Protein AF-A0A167XPN4-F1 (afdb_monomer_lite)

Sequence (464 aa):
MPLFYAYISNEVAAEGTWSLLGVFASRTVADEWWRAVSTSVHARFIKRMAPQLYTYDAIQCNLSGFFDMPQFKPIADKFQGRMFFTQLNDKSELGTTIIPPQEITDHVSGGWYYIRSVSNVTLCWHYDAAENKIRALDGEPTRFRIDTGNSVQKGAIMVGEDEITLHLSAQRRVYLEQSGELEVWTGLPDKFRFSEFENGNFAISEDATVVFVDDADTTLRLRSWQLVPAPSPTQRKMAPESSTRDKAPQDDDTTGHFKSENLDSAGSACIGFEKNSYFFIQEKGTVNFLTPTHWANTEGIQLGLNCHAGHNKSQMFFIDSYGALHHAASGLAIDIIDDVLVLRQRRPVSSDSNPWSHPLPEFSFINSQIRIKFLSNPALPSCADKLYPNNSWITKQFLLATHNEKDFHRHPISDFSEWIPTHIAGDIPYDTSAHHSVDWRVLVEERTRHFGGKRTSWEIVAVS

Foldseek 3Di:
DDKDKAKEEEPPPDPPDWIKIKIFLDLLLLLLLCLVCCPDPNVVAKADPDSRYIYGHCVVDPCQCCQPDPRNPVRNVVCVVGMHMDTFDPPDPQGDPPPDDDPDDQQFAQFKWWKAFPVDRQFTWDQDPVVQFTFTDRDDTQIWGKHFPPPDDGGRRAHQATKIWIASDPQWTWAQDPVQTIGIHRDDTDIDGPNCQAPHQFFADPVRTTGGDPDPPDPTDRTHMDIDGDDDPPPPPPDPDDDDDDDDDDDDDDDDDDDDDDPPDDDCFAAPADAPFKWWKFQPPDQWTFFFVVLDLAWQTFTWIDGDPPPNLRRIWHQDPVRFIARRSNRFTWAAAQQTTTGHHADDADPDHALNHHDGWGWYQDPQWIKTDDPDDNCHVVPDPCPDPPVVSNVWIKTKFALDPDFGDGDDPVSCVVVDPPVCSPPGGHDRDDDRDSRTDIGMDTDDPPPDDSGRGIDIGGDD

Organism: NCBI:txid1759441

Radius of gyration: 26.85 Å; chains: 1; bounding box: 77×51×74 Å

Structure (mmCIF, N/CA/C/O backbone):
data_AF-A0A167XPN4-F1
#
_entry.id   AF-A0A167XPN4-F1
#
loop_
_atom_site.group_PDB
_atom_site.id
_atom_site.type_symbol
_atom_site.label_atom_id
_atom_site.label_alt_id
_atom_site.label_comp_id
_atom_site.label_asym_id
_atom_site.label_entity_id
_atom_site.label_seq_id
_atom_site.pdbx_PDB_ins_code
_atom_site.Cartn_x
_atom_site.Cartn_y
_atom_site.Cartn_z
_atom_site.occupancy
_atom_site.B_iso_or_equiv
_atom_site.auth_seq_id
_atom_site.auth_comp_id
_atom_site.auth_asym_id
_atom_site.auth_atom_id
_atom_site.pdbx_PDB_model_num
ATOM 1 N N . MET A 1 1 ? 8.812 -13.949 13.232 1.00 61.31 1 MET A N 1
ATOM 2 C CA . MET A 1 1 ? 8.358 -12.840 12.366 1.00 61.31 1 MET A CA 1
ATOM 3 C C . MET A 1 1 ? 9.279 -12.757 11.160 1.00 61.31 1 MET A C 1
ATOM 5 O O . MET A 1 1 ? 10.449 -13.090 11.321 1.00 61.31 1 MET A O 1
ATOM 9 N N . PRO A 1 2 ? 8.772 -12.398 9.971 1.00 81.44 2 PRO A N 1
ATOM 10 C CA . PRO A 1 2 ? 9.613 -12.224 8.792 1.00 81.44 2 PRO A CA 1
ATOM 11 C C . PRO A 1 2 ? 10.560 -11.029 8.967 1.00 81.44 2 PRO A C 1
ATOM 13 O O . PRO A 1 2 ? 10.240 -10.076 9.682 1.00 81.44 2 PRO A O 1
ATOM 16 N N . LEU A 1 3 ? 11.709 -11.091 8.290 1.00 89.44 3 LEU A N 1
ATOM 17 C CA . LEU A 1 3 ? 12.618 -9.955 8.163 1.00 89.44 3 LEU A CA 1
ATOM 18 C C . LEU A 1 3 ? 11.894 -8.774 7.517 1.00 89.44 3 LEU A C 1
ATOM 20 O O . LEU A 1 3 ? 11.060 -8.948 6.625 1.00 89.44 3 LEU A O 1
ATOM 24 N N . PHE A 1 4 ? 12.251 -7.572 7.949 1.00 93.38 4 PHE A N 1
ATOM 25 C CA . PHE A 1 4 ? 11.750 -6.338 7.372 1.00 93.38 4 PHE A CA 1
ATOM 26 C C . PHE A 1 4 ? 12.893 -5.572 6.718 1.00 93.38 4 PHE A C 1
ATOM 28 O O . PHE A 1 4 ? 13.977 -5.445 7.284 1.00 93.38 4 PHE A O 1
ATOM 35 N N . TYR A 1 5 ? 12.643 -5.073 5.514 1.00 94.06 5 TYR A N 1
ATOM 36 C CA . TYR A 1 5 ? 13.636 -4.392 4.697 1.00 94.06 5 TYR A CA 1
ATOM 37 C C . TYR A 1 5 ? 13.148 -2.987 4.381 1.00 94.06 5 TYR A C 1
ATOM 39 O O . TYR A 1 5 ? 11.990 -2.815 3.990 1.00 94.06 5 TYR A O 1
ATOM 47 N N . ALA A 1 6 ? 14.042 -2.011 4.500 1.00 93.88 6 ALA A N 1
ATOM 48 C CA . ALA A 1 6 ? 13.769 -0.634 4.125 1.00 93.88 6 ALA A CA 1
ATOM 49 C C . ALA A 1 6 ? 14.907 -0.043 3.295 1.00 93.88 6 ALA A C 1
ATOM 51 O O . ALA A 1 6 ? 16.085 -0.245 3.592 1.00 93.88 6 ALA A O 1
ATOM 52 N N . TYR A 1 7 ? 14.534 0.714 2.272 1.00 92.50 7 TYR A N 1
ATOM 53 C CA . TYR A 1 7 ? 15.445 1.512 1.474 1.00 92.50 7 TYR A CA 1
ATOM 54 C C . TYR A 1 7 ? 15.763 2.818 2.195 1.00 92.50 7 TYR A C 1
ATOM 56 O O . TYR A 1 7 ? 14.873 3.461 2.756 1.00 92.50 7 TYR A O 1
ATOM 64 N N . ILE A 1 8 ? 17.029 3.216 2.178 1.00 92.88 8 ILE A N 1
ATOM 65 C CA . ILE A 1 8 ? 17.505 4.436 2.821 1.00 92.88 8 ILE A CA 1
ATOM 66 C C . ILE A 1 8 ? 18.330 5.205 1.793 1.00 92.88 8 ILE A C 1
ATOM 68 O O . ILE A 1 8 ? 19.479 4.866 1.515 1.00 92.88 8 ILE A O 1
ATOM 72 N N . SER A 1 9 ? 17.718 6.225 1.198 1.00 89.62 9 SER A N 1
ATOM 73 C CA . SER A 1 9 ? 18.316 7.026 0.130 1.00 89.62 9 SER A CA 1
ATOM 74 C C . SER A 1 9 ? 18.989 8.277 0.680 1.00 89.62 9 SER A C 1
ATOM 76 O O . SER A 1 9 ? 18.442 8.941 1.562 1.00 89.62 9 SER A O 1
ATOM 78 N N . ASN A 1 10 ? 20.126 8.673 0.122 1.00 87.50 10 ASN A N 1
ATOM 79 C CA . ASN A 1 10 ? 20.698 9.974 0.447 1.00 87.50 10 ASN A CA 1
ATOM 80 C C . ASN A 1 10 ? 19.879 11.118 -0.195 1.00 87.50 10 ASN A C 1
ATOM 82 O O . ASN A 1 10 ? 19.593 11.076 -1.387 1.00 87.50 10 ASN A O 1
ATOM 86 N N . GLU A 1 11 ? 19.513 12.141 0.583 1.00 80.81 11 GLU A N 1
ATOM 87 C CA . GLU A 1 11 ? 18.744 13.316 0.129 1.00 80.81 11 GLU A CA 1
ATOM 88 C C . GLU A 1 11 ? 19.605 14.271 -0.716 1.00 80.81 11 GLU A C 1
ATOM 90 O O . GLU A 1 11 ? 19.108 14.930 -1.627 1.00 80.81 11 GLU A O 1
ATOM 95 N N . VAL A 1 12 ? 20.914 14.326 -0.451 1.00 70.94 12 VAL A N 1
ATOM 96 C CA . VAL A 1 12 ? 21.850 15.190 -1.181 1.00 70.94 12 VAL A CA 1
ATOM 97 C C . VAL A 1 12 ? 22.395 14.419 -2.381 1.00 70.94 12 VAL A C 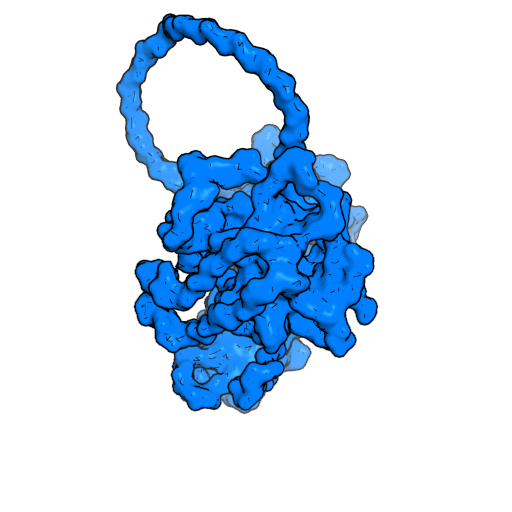1
ATOM 99 O O . VAL A 1 12 ? 23.478 13.842 -2.319 1.00 70.94 12 VAL A O 1
ATOM 102 N N . ALA A 1 13 ? 21.614 14.366 -3.459 1.00 55.25 13 ALA A N 1
ATOM 103 C CA . ALA A 1 13 ? 21.926 13.671 -4.709 1.00 55.25 13 ALA A CA 1
ATOM 104 C C . ALA A 1 13 ? 23.094 14.316 -5.489 1.00 55.25 13 ALA A C 1
ATOM 106 O O . ALA A 1 13 ? 22.931 14.795 -6.607 1.00 55.25 13 ALA A O 1
ATOM 107 N N . ALA A 1 14 ? 24.292 14.341 -4.907 1.00 54.47 14 ALA A N 1
ATOM 108 C CA . ALA A 1 14 ? 25.511 14.455 -5.693 1.00 54.47 14 ALA A CA 1
ATOM 109 C C . ALA A 1 14 ? 25.830 13.070 -6.279 1.00 54.47 14 ALA A C 1
ATOM 111 O O . ALA A 1 14 ? 25.707 12.051 -5.588 1.00 54.47 14 ALA A O 1
ATOM 112 N N . GLU A 1 15 ? 26.207 13.033 -7.557 1.00 54.00 15 GLU A N 1
ATOM 113 C CA . GLU A 1 15 ? 26.588 11.817 -8.277 1.00 54.00 15 GLU A CA 1
ATOM 114 C C . GLU A 1 15 ? 27.523 10.931 -7.432 1.00 54.00 15 GLU A C 1
ATOM 116 O O . GLU A 1 15 ? 28.574 11.369 -6.962 1.00 54.00 15 GLU A O 1
ATOM 121 N N . GLY A 1 16 ? 27.129 9.669 -7.228 1.00 56.56 16 GLY A N 1
ATOM 122 C CA . GLY A 1 16 ? 27.943 8.670 -6.530 1.00 56.56 16 GLY A CA 1
ATOM 123 C C . GLY A 1 16 ? 27.717 8.539 -5.023 1.00 56.56 16 GLY A C 1
ATOM 124 O O . GLY A 1 16 ? 28.583 7.976 -4.349 1.00 56.56 16 GLY A O 1
ATOM 125 N N . THR A 1 17 ? 26.593 9.023 -4.483 1.00 60.59 17 THR A N 1
ATOM 126 C CA . THR A 1 17 ? 26.313 8.871 -3.049 1.00 60.59 17 THR A CA 1
ATOM 127 C C . THR A 1 17 ? 25.484 7.631 -2.719 1.00 60.59 17 THR A C 1
ATOM 129 O O . THR A 1 17 ? 24.459 7.383 -3.338 1.00 60.59 17 THR A O 1
ATOM 132 N N . TRP A 1 18 ? 25.954 6.910 -1.700 1.00 74.25 18 TRP A N 1
ATOM 133 C CA . TRP A 1 18 ? 25.557 5.566 -1.285 1.00 74.25 18 TRP A CA 1
ATOM 134 C C . TRP A 1 18 ? 24.109 5.471 -0.792 1.00 74.25 18 TRP A C 1
ATOM 136 O O . TRP A 1 18 ? 23.747 6.086 0.211 1.00 74.25 18 TRP A O 1
ATOM 146 N N . SER A 1 19 ? 23.310 4.625 -1.433 1.00 87.12 19 SER A N 1
ATOM 147 C CA . SER A 1 19 ? 22.060 4.119 -0.870 1.00 87.12 19 SER A CA 1
ATOM 148 C C . SER A 1 19 ? 22.344 2.981 0.110 1.00 87.12 19 SER A C 1
ATOM 150 O O . SER A 1 19 ? 23.251 2.166 -0.087 1.00 87.12 19 SER A O 1
ATOM 152 N N . LEU A 1 20 ? 21.561 2.901 1.184 1.00 91.25 20 LEU A N 1
ATOM 153 C CA . LEU A 1 20 ? 21.654 1.820 2.159 1.00 91.25 20 LEU A CA 1
ATOM 154 C C . LEU A 1 20 ? 20.381 0.976 2.134 1.00 91.25 20 LEU A C 1
ATOM 156 O O . LEU A 1 20 ? 19.268 1.475 1.981 1.00 91.25 20 LEU A O 1
ATOM 160 N N . LEU A 1 21 ? 20.559 -0.319 2.355 1.00 92.75 21 LEU A N 1
ATOM 161 C CA . LEU A 1 21 ? 19.498 -1.243 2.708 1.00 92.75 21 LEU A CA 1
ATOM 162 C C . LEU A 1 21 ? 19.533 -1.455 4.222 1.00 92.75 21 LEU A C 1
ATOM 164 O O . LEU A 1 21 ? 20.504 -1.993 4.760 1.00 92.75 21 LEU A O 1
ATOM 168 N N . GLY A 1 22 ? 18.468 -1.046 4.906 1.00 95.38 22 GLY A N 1
ATOM 169 C CA . GLY A 1 22 ? 18.213 -1.418 6.292 1.00 95.38 22 GLY A CA 1
ATOM 170 C C . GLY A 1 22 ? 17.571 -2.796 6.359 1.00 95.38 22 GLY A C 1
ATOM 171 O O . GLY A 1 22 ? 16.504 -3.010 5.784 1.00 95.38 22 GLY A O 1
ATOM 172 N N . VAL A 1 23 ? 18.215 -3.723 7.064 1.00 95.44 23 VAL A N 1
ATOM 173 C CA . VAL A 1 23 ? 17.701 -5.070 7.328 1.00 95.44 23 VAL A CA 1
ATOM 174 C C . VAL A 1 23 ? 17.370 -5.168 8.809 1.00 95.44 23 VAL A C 1
ATOM 176 O O . VAL A 1 23 ? 18.258 -5.063 9.652 1.00 95.44 23 VAL A O 1
ATOM 179 N N . PHE A 1 24 ? 16.098 -5.379 9.130 1.00 96.75 24 PHE A N 1
ATOM 180 C CA . PHE A 1 24 ? 15.573 -5.428 10.491 1.00 96.75 24 PHE A CA 1
ATOM 181 C C . PHE A 1 24 ? 15.010 -6.819 10.792 1.00 96.75 24 PHE A C 1
ATOM 183 O O . PHE A 1 24 ? 14.399 -7.458 9.932 1.00 96.75 24 PHE A O 1
ATOM 190 N N . ALA A 1 25 ? 15.170 -7.285 12.032 1.00 94.94 25 ALA A N 1
ATOM 191 C CA . ALA A 1 25 ? 14.665 -8.588 12.466 1.00 94.94 25 ALA A CA 1
ATOM 192 C C . ALA A 1 25 ? 13.128 -8.686 12.413 1.00 94.94 25 ALA A C 1
ATOM 194 O O . ALA A 1 25 ? 12.581 -9.781 12.300 1.00 94.94 25 ALA A O 1
ATOM 195 N N . SER A 1 26 ? 12.433 -7.549 12.480 1.00 93.38 26 SER A N 1
ATOM 196 C CA . SER A 1 26 ? 11.004 -7.429 12.201 1.00 93.38 26 SER A CA 1
ATOM 197 C C . SER A 1 26 ? 10.644 -5.978 11.887 1.00 93.38 26 SER A C 1
ATOM 199 O O . SER A 1 26 ? 11.433 -5.058 12.116 1.00 93.38 26 SER A O 1
ATOM 201 N N . ARG A 1 27 ? 9.417 -5.760 11.410 1.00 92.25 27 ARG A N 1
ATOM 202 C CA . ARG A 1 27 ? 8.845 -4.420 11.247 1.00 92.25 27 ARG A CA 1
ATOM 203 C C . ARG A 1 27 ? 8.826 -3.649 12.574 1.00 92.25 27 ARG A C 1
ATOM 205 O O . ARG A 1 27 ? 9.210 -2.486 12.604 1.00 92.25 27 ARG A O 1
ATOM 212 N N . THR A 1 28 ? 8.447 -4.305 13.671 1.00 92.94 28 THR A N 1
ATOM 213 C CA . THR A 1 28 ? 8.427 -3.714 15.019 1.00 92.94 28 THR A CA 1
ATOM 214 C C . THR A 1 28 ? 9.789 -3.126 15.394 1.00 92.94 28 THR A C 1
ATOM 216 O O . THR A 1 28 ? 9.860 -2.013 15.902 1.00 92.94 28 THR A O 1
ATOM 219 N N . VAL A 1 29 ? 10.886 -3.820 15.058 1.00 96.38 29 VAL A N 1
ATOM 220 C CA . VAL A 1 29 ? 12.255 -3.325 15.288 1.00 96.38 29 VAL A CA 1
ATOM 221 C C . VAL A 1 29 ? 12.544 -2.067 14.464 1.00 96.38 29 VAL A C 1
ATOM 223 O O . VAL A 1 29 ? 13.191 -1.152 14.965 1.00 96.38 29 VAL A O 1
ATOM 226 N N . ALA A 1 30 ? 12.072 -1.998 13.217 1.00 96.62 30 ALA A N 1
ATOM 227 C CA . ALA A 1 30 ? 12.236 -0.811 12.376 1.00 96.62 30 ALA A CA 1
ATOM 228 C C . ALA A 1 30 ? 11.443 0.393 12.906 1.00 96.62 30 ALA A C 1
ATOM 230 O O . ALA A 1 30 ? 11.949 1.517 12.900 1.00 96.62 30 ALA A O 1
ATOM 231 N N . ASP A 1 31 ? 10.231 0.159 13.414 1.00 95.81 31 ASP A N 1
ATOM 232 C CA . ASP A 1 31 ? 9.396 1.184 14.046 1.00 95.81 31 ASP A CA 1
ATOM 233 C C . ASP A 1 31 ? 10.031 1.699 15.353 1.00 95.81 31 ASP A C 1
ATOM 235 O O . ASP A 1 31 ? 10.121 2.912 15.554 1.00 95.81 31 ASP A O 1
ATOM 239 N N . GLU A 1 32 ? 10.573 0.806 16.191 1.00 96.56 32 GLU A N 1
ATOM 240 C CA . GLU A 1 32 ? 11.361 1.153 17.385 1.00 96.56 32 GLU A CA 1
ATOM 241 C C . GLU A 1 32 ? 12.625 1.950 17.049 1.00 96.56 32 GLU A C 1
ATOM 243 O O . GLU A 1 32 ? 12.907 2.971 17.685 1.00 96.56 32 GLU A O 1
ATOM 248 N N . TRP A 1 33 ? 13.384 1.506 16.042 1.00 97.75 33 TRP A N 1
ATOM 249 C CA . TRP A 1 33 ? 14.586 2.198 15.580 1.00 97.75 33 TRP A CA 1
ATOM 250 C C . TRP A 1 33 ? 14.248 3.604 15.101 1.00 97.75 33 TRP A C 1
ATOM 252 O O . TRP A 1 33 ? 14.859 4.578 15.548 1.00 97.75 33 TRP A O 1
ATOM 262 N N . TRP A 1 34 ? 13.221 3.727 14.259 1.00 97.25 34 TRP A N 1
ATOM 263 C CA . TRP A 1 34 ? 12.758 5.021 13.787 1.00 97.25 34 TRP A CA 1
ATOM 264 C C . TRP A 1 34 ? 12.300 5.909 14.942 1.00 97.25 34 TRP A C 1
ATOM 266 O O . TRP A 1 34 ? 12.676 7.080 14.986 1.00 97.25 34 TRP A O 1
ATOM 276 N N . ARG A 1 35 ? 11.545 5.374 15.912 1.00 95.56 35 ARG A N 1
ATOM 277 C CA . ARG A 1 35 ? 11.133 6.143 17.090 1.00 95.56 35 ARG A CA 1
ATOM 278 C C . ARG A 1 35 ? 12.354 6.682 17.832 1.00 95.56 35 ARG A C 1
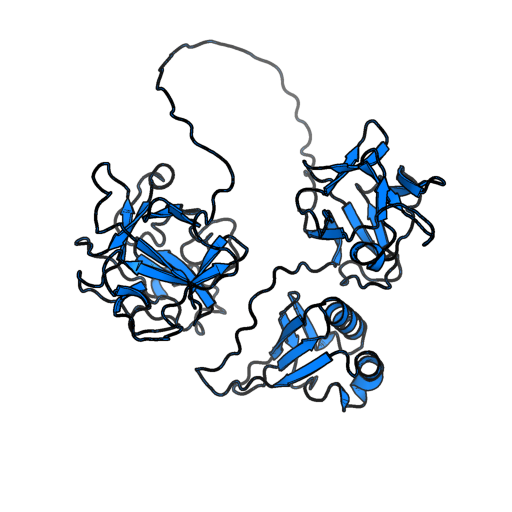ATOM 280 O O . ARG A 1 35 ? 12.414 7.886 18.058 1.00 95.56 35 ARG A O 1
ATOM 287 N N . ALA A 1 36 ? 13.349 5.843 18.115 1.00 96.56 36 ALA A N 1
ATOM 288 C CA . ALA A 1 36 ? 14.564 6.261 18.809 1.00 96.56 36 ALA A CA 1
ATOM 289 C C . ALA A 1 36 ? 15.354 7.335 18.035 1.00 96.56 36 ALA A C 1
ATOM 291 O O . ALA A 1 36 ? 15.816 8.310 18.632 1.00 96.56 36 ALA A O 1
ATOM 292 N N . VAL A 1 37 ? 15.466 7.193 16.710 1.00 96.69 37 VAL A N 1
ATOM 293 C CA . VAL A 1 37 ? 16.113 8.180 15.831 1.00 96.69 37 VAL A CA 1
ATOM 294 C C . VAL A 1 37 ? 15.338 9.499 15.801 1.00 96.69 37 VAL A C 1
ATOM 296 O O . VAL A 1 37 ? 15.934 10.552 16.028 1.00 96.69 37 VAL A O 1
ATOM 299 N N . SER A 1 38 ? 14.022 9.449 15.583 1.00 95.25 38 SER A N 1
ATOM 300 C CA . SER A 1 38 ? 13.141 10.620 15.449 1.00 95.25 38 SER A CA 1
ATOM 301 C C . SER A 1 38 ? 13.023 11.455 16.729 1.00 95.25 38 SER A C 1
ATOM 303 O O . SER A 1 38 ? 12.750 12.650 16.664 1.00 95.25 38 SER A O 1
ATOM 305 N N . THR A 1 39 ? 13.284 10.856 17.893 1.00 94.00 39 THR A N 1
ATOM 306 C CA . THR A 1 39 ? 13.339 11.560 19.185 1.00 94.00 39 THR A CA 1
ATOM 307 C C . THR A 1 39 ? 14.748 12.008 19.581 1.00 94.00 39 THR A C 1
ATOM 309 O O . THR A 1 39 ? 14.941 12.557 20.663 1.00 94.00 39 THR A O 1
ATOM 312 N N . SER A 1 40 ? 15.753 11.747 18.744 1.00 95.38 40 SER A N 1
ATOM 313 C CA . SER A 1 40 ? 17.149 12.101 19.008 1.00 95.38 40 SER A CA 1
ATOM 314 C C . SER A 1 40 ? 17.585 13.355 18.247 1.00 95.38 40 SER A C 1
ATOM 316 O O . SER A 1 40 ? 16.883 13.866 17.376 1.00 95.38 40 SER A O 1
ATOM 318 N N . VAL A 1 41 ? 18.813 13.810 18.507 1.00 95.62 41 VAL A N 1
ATOM 319 C CA . VAL A 1 41 ? 19.453 14.899 17.746 1.00 95.62 41 VAL A CA 1
ATOM 320 C C . VAL A 1 41 ? 19.646 14.580 16.255 1.00 95.62 41 VAL A C 1
ATOM 322 O O . VAL A 1 41 ? 19.913 15.490 15.470 1.00 95.62 41 VAL A O 1
ATOM 325 N N . HIS A 1 42 ? 19.505 13.310 15.857 1.00 96.00 42 HIS A N 1
ATOM 326 C CA . HIS A 1 42 ? 19.671 12.841 14.477 1.00 96.00 42 HIS A CA 1
ATOM 327 C C . HIS A 1 42 ? 18.401 12.972 13.631 1.00 96.00 42 HIS A C 1
ATOM 329 O O . HIS A 1 42 ? 18.478 12.855 12.411 1.00 96.00 42 HIS A O 1
ATOM 335 N N . ALA A 1 43 ? 17.251 13.285 14.238 1.00 95.12 43 ALA A N 1
ATOM 336 C CA . ALA A 1 43 ? 15.968 13.433 13.542 1.00 95.12 43 ALA A CA 1
ATOM 337 C C . ALA A 1 43 ? 15.977 14.506 12.437 1.00 95.12 43 ALA A C 1
ATOM 339 O O . ALA A 1 43 ? 15.206 14.442 11.487 1.00 95.12 43 ALA A O 1
ATOM 340 N N . ARG A 1 44 ? 16.873 15.495 12.537 1.00 95.06 44 ARG A N 1
ATOM 341 C CA . ARG A 1 44 ? 17.059 16.530 11.505 1.00 95.06 44 ARG A CA 1
ATOM 342 C C . ARG A 1 44 ? 17.778 16.031 10.248 1.00 95.06 44 ARG A C 1
ATOM 344 O O . ARG A 1 44 ? 17.730 16.713 9.232 1.00 95.06 44 ARG A O 1
ATOM 351 N N . PHE A 1 45 ? 18.455 14.886 10.326 1.00 95.06 45 PHE A N 1
ATOM 352 C CA . PHE A 1 45 ? 19.263 14.331 9.238 1.00 95.06 45 PHE A CA 1
ATOM 353 C C . PHE A 1 45 ? 18.678 13.064 8.635 1.00 95.06 45 PHE A C 1
ATOM 355 O O . PHE A 1 45 ? 19.227 12.577 7.658 1.00 95.06 45 PHE A O 1
ATOM 362 N N . ILE A 1 46 ? 17.638 12.490 9.240 1.00 95.38 46 ILE A N 1
ATOM 363 C CA . ILE A 1 46 ? 17.033 11.232 8.808 1.00 95.38 46 ILE A CA 1
ATOM 364 C C . ILE A 1 46 ? 15.524 11.428 8.829 1.00 95.38 46 ILE A C 1
ATOM 366 O O . ILE A 1 46 ? 14.964 11.800 9.861 1.00 95.38 46 ILE A O 1
ATOM 370 N N . LYS A 1 47 ? 14.861 11.163 7.706 1.00 94.44 47 LYS A N 1
ATOM 371 C CA . LYS A 1 47 ? 13.409 11.280 7.561 1.00 94.44 47 LYS A CA 1
ATOM 372 C C . LYS A 1 47 ? 12.831 9.935 7.146 1.00 94.44 47 LYS A C 1
ATOM 374 O O . LYS A 1 47 ? 13.400 9.238 6.313 1.00 94.44 47 LYS A O 1
ATOM 379 N N . ARG A 1 48 ? 11.679 9.576 7.701 1.00 94.50 48 ARG A N 1
ATOM 380 C CA . ARG A 1 48 ? 10.867 8.451 7.230 1.00 94.50 48 ARG A CA 1
ATOM 381 C C . ARG A 1 48 ? 9.845 8.986 6.239 1.00 94.50 48 ARG A C 1
ATOM 383 O O . ARG A 1 48 ? 9.034 9.831 6.603 1.00 94.50 48 ARG A O 1
ATOM 390 N N . MET A 1 49 ? 9.909 8.502 5.007 1.00 91.50 49 MET A N 1
ATOM 391 C CA . MET A 1 49 ? 8.989 8.877 3.929 1.00 91.50 49 MET A CA 1
ATOM 392 C C . MET A 1 49 ? 7.826 7.888 3.819 1.00 91.50 49 MET A C 1
ATOM 394 O O . MET A 1 49 ? 6.709 8.275 3.493 1.00 91.50 49 MET A O 1
ATOM 398 N N . ALA A 1 50 ? 8.101 6.614 4.095 1.00 90.25 50 ALA A N 1
ATOM 399 C CA . ALA A 1 50 ? 7.145 5.513 4.152 1.00 90.25 50 ALA A CA 1
ATOM 400 C C . ALA A 1 50 ? 7.721 4.411 5.066 1.00 90.25 50 ALA A C 1
ATOM 402 O O . ALA A 1 50 ? 8.913 4.467 5.380 1.00 90.25 50 ALA A O 1
ATOM 403 N N . PRO A 1 51 ? 6.956 3.373 5.457 1.00 91.12 51 PRO A N 1
ATOM 404 C CA . PRO A 1 51 ? 7.495 2.305 6.299 1.00 91.12 51 PRO A CA 1
ATOM 405 C C . PRO A 1 51 ? 8.785 1.674 5.759 1.00 91.12 51 PRO A C 1
ATOM 407 O O . PRO A 1 51 ? 9.700 1.392 6.524 1.00 91.12 51 PRO A O 1
ATOM 410 N N . GLN A 1 52 ? 8.877 1.483 4.440 1.00 93.31 52 GLN A N 1
ATOM 411 C CA . GLN A 1 52 ? 10.047 0.898 3.776 1.00 93.31 52 GLN A CA 1
ATOM 412 C C . GLN A 1 52 ? 10.970 1.928 3.112 1.00 93.31 52 GLN A C 1
ATOM 414 O O . GLN A 1 52 ? 11.869 1.527 2.377 1.00 93.31 52 GLN A O 1
ATOM 419 N N . LEU A 1 53 ? 10.760 3.232 3.316 1.00 91.62 53 LEU A N 1
ATOM 420 C CA . LEU A 1 53 ? 11.554 4.270 2.657 1.00 91.62 53 LEU A CA 1
ATOM 421 C C . LEU A 1 53 ? 11.945 5.372 3.634 1.00 91.62 53 LEU A C 1
ATOM 423 O O . LEU A 1 53 ? 11.098 6.079 4.182 1.00 91.62 53 LEU A O 1
ATOM 427 N N . TYR A 1 54 ? 13.248 5.566 3.769 1.00 94.75 54 TYR A N 1
ATOM 428 C CA . TYR A 1 54 ? 13.852 6.630 4.550 1.00 94.75 54 TYR A CA 1
ATOM 429 C C . TYR A 1 54 ? 14.762 7.464 3.655 1.00 94.75 54 TYR A C 1
ATOM 431 O O . TYR A 1 54 ? 15.338 6.957 2.693 1.00 94.75 54 TYR A O 1
ATOM 439 N N . THR A 1 55 ? 14.922 8.735 3.999 1.00 93.44 55 THR A N 1
ATOM 440 C CA . THR A 1 55 ? 15.968 9.586 3.441 1.00 93.44 55 THR A CA 1
ATOM 441 C C . THR A 1 55 ? 16.940 9.985 4.538 1.00 93.44 55 THR A C 1
ATOM 443 O O . THR A 1 55 ? 16.568 10.053 5.714 1.00 93.44 55 THR A O 1
ATOM 446 N N . TYR A 1 56 ? 18.191 10.250 4.176 1.00 94.06 56 TYR A N 1
ATOM 447 C CA . TYR A 1 56 ? 19.161 10.803 5.111 1.00 94.06 56 TYR A CA 1
ATOM 448 C C . TYR A 1 56 ? 20.141 11.764 4.440 1.00 94.06 56 TYR A C 1
ATOM 450 O O . TYR A 1 56 ? 20.331 11.703 3.233 1.00 94.06 56 TYR A O 1
ATOM 458 N N . ASP A 1 57 ? 20.766 12.648 5.213 1.00 92.00 57 ASP A N 1
ATOM 459 C CA . ASP A 1 57 ? 21.865 13.500 4.749 1.00 92.00 57 ASP A CA 1
ATOM 460 C C . ASP A 1 57 ? 23.202 12.793 5.005 1.00 92.00 57 ASP A C 1
ATOM 462 O O . ASP A 1 57 ? 23.702 12.780 6.132 1.00 92.00 57 ASP A O 1
ATOM 466 N N . ALA A 1 58 ? 23.793 12.206 3.963 1.00 89.06 58 ALA A N 1
ATOM 467 C CA . ALA A 1 58 ? 25.042 11.457 4.086 1.00 89.06 58 ALA A CA 1
ATOM 468 C C . ALA A 1 58 ? 26.267 12.327 4.423 1.00 89.06 58 ALA A C 1
ATOM 470 O O . ALA A 1 58 ? 27.254 11.802 4.943 1.00 89.06 58 ALA A O 1
ATOM 471 N N . ILE A 1 59 ? 26.216 13.638 4.155 1.00 87.50 59 ILE A N 1
ATOM 472 C CA . ILE A 1 59 ? 27.304 14.575 4.470 1.00 87.50 59 ILE A CA 1
ATOM 473 C C . ILE A 1 59 ? 27.320 14.845 5.974 1.00 87.50 59 ILE A C 1
ATOM 475 O O . ILE A 1 59 ? 28.380 14.874 6.598 1.00 87.50 59 ILE A O 1
ATOM 479 N N . GLN A 1 60 ? 26.139 15.031 6.561 1.00 90.00 60 GLN A N 1
ATOM 480 C CA . GLN A 1 60 ? 25.999 15.379 7.975 1.00 90.00 60 GLN A CA 1
ATOM 481 C C . GLN A 1 60 ? 25.840 14.156 8.888 1.00 90.00 60 GLN A C 1
ATOM 483 O O . GLN A 1 60 ? 26.114 14.239 10.086 1.00 90.00 60 GLN A O 1
ATOM 488 N N . CYS A 1 61 ? 25.405 13.019 8.344 1.00 90.75 61 CYS A N 1
ATOM 489 C CA . CYS A 1 61 ? 25.009 11.838 9.099 1.00 90.75 61 CYS A CA 1
ATOM 490 C C . CYS A 1 61 ? 25.394 10.559 8.343 1.00 90.75 61 CYS A C 1
ATOM 492 O O . CYS A 1 61 ? 24.634 10.031 7.535 1.00 90.75 61 CYS A O 1
ATOM 494 N N . ASN A 1 62 ? 26.583 10.016 8.611 1.00 91.12 62 ASN A N 1
ATOM 495 C CA . ASN A 1 62 ? 26.999 8.772 7.968 1.00 91.12 62 ASN A CA 1
ATOM 496 C C . ASN A 1 62 ? 26.372 7.540 8.651 1.00 91.12 62 ASN A C 1
ATOM 498 O O . ASN A 1 62 ? 26.930 6.977 9.596 1.00 91.12 62 ASN A O 1
ATOM 502 N N . LEU A 1 63 ? 25.221 7.100 8.137 1.00 93.06 63 LEU A N 1
ATOM 503 C CA . LEU A 1 63 ? 24.506 5.919 8.627 1.00 93.06 63 LEU A CA 1
ATOM 504 C C . LEU A 1 63 ? 25.232 4.587 8.390 1.00 93.06 63 LEU A C 1
ATOM 506 O O . LEU A 1 63 ? 24.935 3.618 9.087 1.00 93.06 63 LEU A O 1
ATOM 510 N N . SER A 1 64 ? 26.208 4.506 7.477 1.00 90.56 64 SER A N 1
ATOM 511 C CA . SER A 1 64 ? 26.923 3.241 7.249 1.00 90.56 64 SER A CA 1
ATOM 512 C C . SER A 1 64 ? 27.747 2.813 8.467 1.00 90.56 64 SER A C 1
ATOM 514 O O . SER A 1 64 ? 27.985 1.627 8.653 1.00 90.56 64 SER A O 1
ATOM 516 N N . GLY A 1 65 ? 28.164 3.769 9.304 1.00 92.19 65 GLY A N 1
ATOM 517 C CA . GLY A 1 65 ? 28.853 3.517 10.571 1.00 92.19 65 GLY A CA 1
ATOM 518 C C . GLY A 1 65 ? 27.934 3.586 11.790 1.00 92.19 65 GLY A C 1
ATOM 519 O O . GLY A 1 65 ? 28.412 3.902 12.876 1.00 92.19 65 GLY A O 1
ATOM 520 N N . PHE A 1 66 ? 26.625 3.340 11.641 1.00 95.88 66 PHE A N 1
ATOM 521 C CA . PHE A 1 66 ? 25.651 3.480 12.733 1.00 95.88 66 PHE A CA 1
ATOM 522 C C . PHE A 1 66 ? 26.043 2.728 14.015 1.00 95.88 66 PHE A C 1
ATOM 524 O O . PHE A 1 66 ? 25.835 3.249 15.105 1.00 95.88 66 PHE A O 1
ATOM 531 N N . PHE A 1 67 ? 26.637 1.538 13.901 1.00 96.12 67 PHE A N 1
ATOM 532 C CA . PHE A 1 67 ? 27.052 0.743 15.064 1.00 96.12 67 PHE A CA 1
ATOM 533 C C . PHE A 1 67 ? 28.453 1.076 15.593 1.00 96.12 67 PHE A C 1
ATOM 535 O O . PHE A 1 67 ? 28.752 0.764 16.742 1.00 96.12 67 PHE A O 1
ATOM 542 N N . ASP A 1 68 ? 29.288 1.745 14.797 1.00 95.31 68 ASP A N 1
ATOM 543 C CA . ASP A 1 68 ? 30.694 1.994 15.134 1.00 95.31 68 ASP A CA 1
ATOM 544 C C . ASP A 1 68 ? 30.946 3.435 15.600 1.00 95.31 68 ASP A C 1
ATOM 546 O O . ASP A 1 68 ? 31.883 3.706 16.355 1.00 95.31 68 ASP A O 1
ATOM 550 N N . MET A 1 69 ? 30.118 4.390 15.163 1.00 94.81 69 MET A N 1
ATOM 551 C CA . MET A 1 69 ? 30.332 5.804 15.461 1.00 94.81 69 MET A CA 1
ATOM 552 C C . MET A 1 69 ? 29.817 6.182 16.860 1.00 94.81 69 MET A C 1
ATOM 554 O O . MET A 1 69 ? 28.637 5.973 17.164 1.00 94.81 69 MET A O 1
ATOM 558 N N . PRO A 1 70 ? 30.635 6.857 17.696 1.00 95.75 70 PRO A N 1
ATOM 559 C CA . PRO A 1 70 ? 30.255 7.231 19.062 1.00 95.75 70 PRO A CA 1
ATOM 560 C C . PRO A 1 70 ? 28.947 8.028 19.173 1.00 95.75 70 PRO A C 1
ATOM 562 O O . PRO A 1 70 ? 28.209 7.870 20.142 1.00 95.75 70 PRO A O 1
ATOM 565 N N . GLN A 1 71 ? 28.628 8.857 18.175 1.00 94.94 71 GLN A N 1
ATOM 566 C CA . GLN A 1 71 ? 27.421 9.693 18.155 1.00 94.94 71 GLN A CA 1
ATOM 567 C C . GLN A 1 71 ? 26.100 8.912 18.078 1.00 94.94 71 GLN A C 1
ATOM 569 O O . GLN A 1 71 ? 25.054 9.448 18.449 1.00 94.94 71 GLN A O 1
ATOM 574 N N . PHE A 1 72 ? 26.123 7.668 17.592 1.00 96.69 72 PHE A N 1
ATOM 575 C CA . PHE A 1 72 ? 24.939 6.810 17.527 1.00 96.69 72 PHE A CA 1
ATOM 576 C C . PHE A 1 72 ? 24.851 5.845 18.697 1.00 96.69 72 PHE A C 1
ATOM 578 O O . PHE A 1 72 ? 23.777 5.299 18.925 1.00 96.69 72 PHE A O 1
ATOM 585 N N . LYS A 1 73 ? 25.926 5.676 19.474 1.00 96.12 73 LYS A N 1
ATOM 586 C CA . LYS A 1 73 ? 26.020 4.686 20.551 1.00 96.12 73 LYS A CA 1
ATOM 587 C C . LYS A 1 73 ? 24.804 4.642 21.498 1.00 96.12 73 LYS A C 1
ATOM 589 O O . LYS A 1 73 ? 24.294 3.547 21.719 1.00 96.12 73 LYS A O 1
ATOM 594 N N . PRO A 1 74 ? 24.237 5.779 21.967 1.00 96.12 74 PRO A N 1
ATOM 595 C CA . PRO A 1 74 ? 23.046 5.758 22.829 1.00 96.12 74 PRO A CA 1
ATOM 596 C C . PRO A 1 74 ? 21.803 5.097 22.205 1.00 96.12 74 PRO A C 1
ATOM 598 O O . PRO A 1 74 ? 20.899 4.668 22.923 1.00 96.12 74 PRO A O 1
ATOM 601 N N . ILE A 1 75 ? 21.737 5.052 20.872 1.00 97.62 75 ILE A N 1
ATOM 602 C CA . ILE A 1 75 ? 20.674 4.406 20.100 1.00 97.62 75 ILE A CA 1
ATOM 603 C C . ILE A 1 75 ? 21.138 3.017 19.654 1.00 97.62 75 ILE A C 1
ATOM 605 O O . ILE A 1 75 ? 20.440 2.040 19.905 1.00 97.62 75 ILE A O 1
ATOM 609 N N . ALA A 1 76 ? 22.312 2.923 19.025 1.00 97.19 76 ALA A N 1
ATOM 610 C CA . ALA A 1 76 ? 22.832 1.723 18.377 1.00 97.19 76 ALA A CA 1
ATOM 611 C C . ALA A 1 76 ? 22.935 0.516 19.317 1.00 97.19 76 ALA A C 1
ATOM 613 O O . ALA A 1 76 ? 22.543 -0.582 18.923 1.00 97.19 76 ALA A O 1
ATOM 614 N N . ASP A 1 77 ? 23.347 0.723 20.571 1.00 97.06 77 ASP A N 1
ATOM 615 C CA . ASP A 1 77 ? 23.473 -0.354 21.562 1.00 97.06 77 ASP A CA 1
ATOM 616 C C . ASP A 1 77 ? 22.133 -1.098 21.784 1.00 97.06 77 ASP A C 1
ATOM 618 O O . ASP A 1 77 ? 22.122 -2.300 22.036 1.00 97.06 77 ASP A O 1
ATOM 622 N N . LYS A 1 78 ? 20.981 -0.425 21.611 1.00 96.94 78 LYS A N 1
ATOM 623 C CA . LYS A 1 78 ? 19.638 -1.034 21.749 1.00 96.94 78 LYS A CA 1
ATOM 624 C C . LYS A 1 78 ? 19.234 -1.921 20.566 1.00 96.94 78 LYS A C 1
ATOM 626 O O . LYS A 1 78 ? 18.290 -2.708 20.671 1.00 96.94 78 LYS A O 1
ATOM 631 N N . PHE A 1 79 ? 19.904 -1.759 19.428 1.00 97.50 79 PHE A N 1
ATOM 632 C CA . PHE A 1 79 ? 19.548 -2.392 18.156 1.00 97.50 79 PHE A CA 1
ATOM 633 C C . PHE A 1 79 ? 20.620 -3.360 17.646 1.00 97.50 79 PHE A C 1
ATOM 635 O O . PHE A 1 79 ? 20.431 -3.987 16.599 1.00 97.50 79 PHE A O 1
ATOM 642 N N . GLN A 1 80 ? 21.721 -3.526 18.383 1.00 95.69 80 GLN A N 1
ATOM 643 C CA . GLN A 1 80 ? 22.787 -4.453 18.024 1.00 95.69 80 GLN A CA 1
ATOM 644 C C . GLN A 1 80 ? 22.241 -5.885 17.925 1.00 95.69 80 GLN A C 1
ATOM 646 O O . GLN A 1 80 ? 21.552 -6.373 18.817 1.00 95.69 80 GLN A O 1
ATOM 651 N N . GLY A 1 81 ? 22.503 -6.547 16.795 1.00 94.31 81 GLY A N 1
ATOM 652 C CA . GLY A 1 81 ? 21.991 -7.893 16.507 1.00 94.31 81 GLY A CA 1
ATOM 653 C C . GLY A 1 81 ? 20.503 -7.963 16.129 1.00 94.31 81 GLY A C 1
ATOM 654 O O . GLY A 1 81 ? 20.035 -9.031 15.746 1.00 94.31 81 GLY A O 1
ATOM 655 N N . ARG A 1 82 ? 19.759 -6.848 16.186 1.00 96.81 82 ARG A N 1
ATOM 656 C CA . ARG A 1 82 ? 18.343 -6.763 15.771 1.00 96.81 82 ARG A CA 1
ATOM 657 C C . ARG A 1 82 ? 18.170 -6.110 14.401 1.00 96.81 82 ARG A C 1
ATOM 659 O O . ARG A 1 82 ? 17.118 -6.255 13.785 1.00 96.81 82 ARG A O 1
ATOM 666 N N . MET A 1 83 ? 19.184 -5.399 13.921 1.00 97.25 83 MET A N 1
ATOM 667 C CA . MET A 1 83 ? 19.225 -4.830 12.579 1.00 97.25 83 MET A CA 1
ATOM 668 C C . MET A 1 83 ? 20.668 -4.614 12.118 1.00 97.25 83 MET A C 1
ATOM 670 O O . MET A 1 83 ? 21.590 -4.599 12.934 1.00 97.25 83 MET A O 1
ATOM 674 N N . PHE A 1 84 ? 20.851 -4.380 10.824 1.00 95.88 84 PHE A N 1
ATOM 675 C CA . PHE A 1 84 ? 22.090 -3.857 10.259 1.00 95.88 84 PHE A CA 1
ATOM 676 C C . PHE A 1 84 ? 21.810 -3.041 8.994 1.00 95.88 84 PHE A C 1
ATOM 678 O O . PHE A 1 84 ? 20.739 -3.147 8.394 1.00 95.88 84 PHE A O 1
ATOM 685 N N . PHE A 1 85 ? 22.787 -2.231 8.588 1.00 94.69 85 PHE A N 1
ATOM 686 C CA . PHE A 1 85 ? 22.781 -1.554 7.295 1.00 94.69 85 PHE A CA 1
ATOM 687 C C . PHE A 1 85 ? 23.778 -2.226 6.362 1.00 94.69 85 PHE A C 1
ATOM 689 O O . PHE A 1 85 ? 24.865 -2.620 6.784 1.00 94.69 85 PHE A O 1
ATOM 696 N N . THR A 1 86 ? 23.423 -2.340 5.089 1.00 90.44 86 THR A N 1
ATOM 697 C CA . THR A 1 86 ? 24.353 -2.738 4.033 1.00 90.44 86 THR A CA 1
ATOM 698 C C . THR A 1 86 ? 24.285 -1.739 2.889 1.00 90.44 86 THR A C 1
ATOM 700 O O . THR A 1 86 ? 23.228 -1.166 2.624 1.00 90.44 86 THR A O 1
ATOM 703 N N . GLN A 1 87 ? 25.421 -1.473 2.253 1.00 87.44 87 GLN A N 1
ATOM 704 C CA . GLN A 1 87 ? 25.479 -0.560 1.118 1.00 87.44 87 GLN A CA 1
ATOM 705 C C . GLN A 1 87 ? 24.887 -1.236 -0.116 1.00 87.44 87 GLN A C 1
ATOM 707 O O . GLN A 1 87 ? 25.194 -2.392 -0.411 1.00 87.44 87 GLN A O 1
ATOM 712 N N . LEU A 1 88 ? 24.056 -0.500 -0.843 1.00 82.94 88 LEU A N 1
ATOM 713 C CA . LEU A 1 88 ? 23.630 -0.885 -2.176 1.00 82.94 88 LEU A CA 1
ATOM 714 C C . LEU A 1 88 ? 24.644 -0.323 -3.176 1.00 82.94 88 LEU A C 1
ATOM 716 O O . LEU A 1 88 ? 25.065 0.829 -3.085 1.00 82.94 88 LEU A O 1
ATOM 720 N N . ASN A 1 89 ? 25.100 -1.167 -4.101 1.00 68.38 89 ASN A N 1
ATOM 721 C CA . ASN A 1 89 ? 26.054 -0.754 -5.124 1.00 68.38 89 ASN A CA 1
ATOM 722 C C . ASN A 1 89 ? 25.329 0.080 -6.186 1.00 68.38 89 ASN A C 1
ATOM 724 O O . ASN A 1 89 ? 24.838 -0.462 -7.171 1.00 68.38 89 ASN A O 1
ATOM 728 N N . ASP A 1 90 ? 25.332 1.401 -6.024 1.00 61.00 90 ASP A N 1
ATOM 729 C CA . ASP A 1 90 ? 24.689 2.335 -6.964 1.00 61.00 90 ASP A CA 1
ATOM 730 C C . ASP A 1 90 ? 25.391 2.404 -8.340 1.00 61.00 90 ASP A C 1
ATOM 732 O O . ASP A 1 90 ? 24.910 3.054 -9.262 1.00 61.00 90 ASP A O 1
ATOM 736 N N . LYS A 1 91 ? 26.544 1.736 -8.504 1.00 55.47 91 LYS A N 1
ATOM 737 C CA . LYS A 1 91 ? 27.380 1.804 -9.718 1.00 55.47 91 LYS A CA 1
ATOM 738 C C . LYS A 1 91 ? 27.076 0.756 -10.788 1.00 55.47 91 LYS A C 1
ATOM 740 O O . LYS A 1 91 ? 27.711 0.792 -11.838 1.00 55.47 91 LYS A O 1
ATOM 745 N N . SER A 1 92 ? 26.158 -0.183 -10.557 1.00 48.12 92 SER A N 1
ATOM 746 C CA . SER A 1 92 ? 25.716 -1.085 -11.626 1.00 48.12 92 SER A CA 1
ATOM 747 C C . SER A 1 92 ? 24.311 -0.705 -12.071 1.00 48.12 92 SER A C 1
ATOM 749 O O . SER A 1 92 ? 23.358 -0.938 -11.331 1.00 48.12 92 SER A O 1
ATOM 751 N N . GLU A 1 93 ? 24.184 -0.219 -13.305 1.00 47.56 93 GLU A N 1
ATOM 752 C CA . GLU A 1 93 ? 22.930 0.092 -14.024 1.00 47.56 93 GLU A CA 1
ATOM 753 C C . GLU A 1 93 ? 21.938 -1.097 -14.126 1.00 47.56 93 GLU A C 1
ATOM 755 O O . GLU A 1 93 ? 20.893 -0.998 -14.758 1.00 47.56 93 GLU A O 1
ATOM 760 N N . LEU A 1 94 ? 22.248 -2.242 -13.510 1.00 46.31 94 LEU A N 1
ATOM 761 C CA . LEU A 1 94 ? 21.535 -3.517 -13.621 1.00 46.31 94 LEU A CA 1
ATOM 762 C C . LEU A 1 94 ? 21.215 -4.171 -12.261 1.00 46.31 94 LEU A C 1
ATOM 764 O O . LEU A 1 94 ? 20.788 -5.324 -12.232 1.00 46.31 94 LEU A O 1
ATOM 768 N N . GLY A 1 95 ? 21.454 -3.487 -11.134 1.00 46.03 95 GLY A N 1
ATOM 769 C CA . GLY A 1 95 ? 21.563 -4.147 -9.826 1.00 46.03 95 GLY A CA 1
ATOM 770 C C . GLY A 1 95 ? 20.838 -3.499 -8.650 1.00 46.03 95 GLY A C 1
ATOM 771 O O . GLY A 1 95 ? 21.243 -3.744 -7.514 1.00 46.03 95 GLY A O 1
ATOM 772 N N . THR A 1 96 ? 19.792 -2.693 -8.852 1.00 53.38 96 THR A N 1
ATOM 773 C CA . THR A 1 96 ? 18.930 -2.319 -7.723 1.00 53.38 96 THR A CA 1
ATOM 774 C C . THR A 1 96 ? 18.261 -3.581 -7.189 1.00 53.38 96 THR A C 1
ATOM 776 O O . THR A 1 96 ? 17.431 -4.202 -7.849 1.00 53.38 96 THR A O 1
ATOM 779 N N . THR A 1 97 ? 18.646 -3.999 -5.983 1.00 53.94 97 THR A N 1
ATOM 780 C CA . THR A 1 97 ? 17.921 -5.035 -5.250 1.00 53.94 97 THR A CA 1
ATOM 781 C C . THR A 1 97 ? 16.517 -4.504 -4.996 1.00 53.94 97 THR A C 1
ATOM 783 O O . THR A 1 97 ? 16.307 -3.692 -4.096 1.00 53.94 97 THR A O 1
ATOM 786 N N . ILE A 1 98 ? 15.561 -4.927 -5.821 1.00 64.88 98 ILE A N 1
ATOM 787 C CA . ILE A 1 98 ? 14.155 -4.575 -5.655 1.00 64.88 98 ILE A CA 1
ATOM 788 C C . ILE A 1 98 ? 13.678 -5.297 -4.396 1.00 64.88 98 ILE A C 1
ATOM 790 O O . ILE A 1 98 ? 13.405 -6.497 -4.412 1.00 64.88 98 ILE A O 1
ATOM 794 N N . ILE A 1 99 ? 13.618 -4.572 -3.279 1.00 75.44 99 ILE A N 1
ATOM 795 C CA . ILE A 1 99 ? 12.841 -5.020 -2.128 1.00 75.44 99 ILE A CA 1
ATOM 796 C C . ILE A 1 99 ? 11.386 -5.008 -2.603 1.00 75.44 99 ILE A C 1
ATOM 798 O O . ILE A 1 99 ? 10.914 -3.949 -3.028 1.00 75.44 99 ILE A O 1
ATOM 802 N N . PRO A 1 100 ? 10.664 -6.138 -2.561 1.00 72.69 100 PRO A N 1
ATOM 803 C CA . PRO A 1 100 ? 9.260 -6.127 -2.925 1.00 72.69 100 PRO A CA 1
ATOM 804 C C . PRO A 1 100 ? 8.518 -5.154 -1.995 1.00 72.69 100 PRO A C 1
ATOM 806 O O . PRO A 1 100 ? 8.731 -5.206 -0.773 1.00 72.69 100 PRO A O 1
ATOM 809 N N . PRO A 1 101 ? 7.667 -4.268 -2.542 1.00 73.44 101 PRO A N 1
ATOM 810 C CA . PRO A 1 101 ? 6.792 -3.440 -1.732 1.00 73.44 101 PRO A CA 1
ATOM 811 C C . PRO A 1 101 ? 5.979 -4.322 -0.784 1.00 73.44 101 PRO A C 1
ATOM 813 O O . PRO A 1 101 ? 5.384 -5.318 -1.192 1.00 73.44 101 PRO A O 1
ATOM 816 N N . GLN A 1 102 ? 5.973 -3.965 0.491 1.00 77.88 102 GLN A N 1
ATOM 817 C CA . GLN A 1 102 ? 5.175 -4.606 1.521 1.00 77.88 102 GLN A CA 1
ATOM 818 C C . GLN A 1 102 ? 4.019 -3.673 1.873 1.00 77.88 102 GLN A C 1
ATOM 820 O O . GLN A 1 102 ? 4.223 -2.483 2.123 1.00 77.88 102 GLN A O 1
ATOM 825 N N . GLU A 1 103 ? 2.800 -4.211 1.920 1.00 72.44 103 GLU A N 1
ATOM 826 C CA . GLU A 1 103 ? 1.622 -3.470 2.372 1.00 72.44 103 GLU A CA 1
ATOM 827 C C . GLU A 1 103 ? 1.677 -3.222 3.871 1.00 72.44 103 GLU A C 1
ATOM 829 O O . GLU A 1 103 ? 1.152 -3.981 4.688 1.00 72.44 103 GLU A O 1
ATOM 834 N N . ILE A 1 104 ? 2.360 -2.150 4.241 1.00 82.88 104 ILE A N 1
ATOM 835 C CA . ILE A 1 104 ? 2.581 -1.795 5.629 1.00 82.88 104 ILE A CA 1
ATOM 836 C C . ILE A 1 104 ? 2.045 -0.392 5.854 1.00 82.88 104 ILE A C 1
ATOM 838 O O . ILE A 1 104 ? 2.281 0.531 5.082 1.00 82.88 104 ILE A O 1
ATOM 842 N N . THR A 1 105 ? 1.271 -0.252 6.922 1.00 85.31 105 THR A N 1
ATOM 843 C CA . THR A 1 105 ? 0.679 1.019 7.329 1.00 85.31 105 THR A CA 1
ATOM 844 C C . THR A 1 105 ? 1.493 1.614 8.451 1.00 85.31 105 THR A C 1
ATOM 846 O O . THR A 1 105 ? 1.699 0.945 9.457 1.00 85.31 105 THR A O 1
ATOM 849 N N . ASP A 1 106 ? 1.883 2.879 8.339 1.00 89.94 106 ASP A N 1
ATOM 850 C CA . ASP A 1 106 ? 2.458 3.600 9.470 1.00 89.94 106 ASP A CA 1
ATOM 851 C C . ASP A 1 106 ? 1.424 3.741 10.592 1.00 89.94 106 ASP A C 1
ATOM 853 O O . ASP A 1 106 ? 0.386 4.385 10.441 1.00 89.94 106 ASP A O 1
ATOM 857 N N . HIS A 1 107 ? 1.713 3.125 11.737 1.00 94.00 107 HIS A N 1
ATOM 858 C CA . HIS A 1 107 ? 0.872 3.218 12.924 1.00 94.00 107 HIS A CA 1
ATOM 859 C C . HIS A 1 107 ? 1.211 4.515 13.661 1.00 94.00 107 HIS A C 1
ATOM 861 O O . HIS A 1 107 ? 1.970 4.521 14.618 1.00 94.00 107 HIS A O 1
ATOM 867 N N . VAL A 1 108 ? 0.702 5.645 13.184 1.00 94.81 108 VAL A N 1
ATOM 868 C CA . VAL A 1 108 ? 0.904 6.966 13.790 1.00 94.81 108 VAL A CA 1
ATOM 869 C C . VAL A 1 108 ? -0.091 7.260 14.913 1.00 94.81 108 VAL A C 1
ATOM 871 O O . VAL A 1 108 ? -1.291 6.987 14.799 1.00 94.81 108 VAL A O 1
ATOM 874 N N . SER A 1 109 ? 0.403 7.889 15.978 1.00 95.38 109 SER A N 1
ATOM 875 C CA . SER A 1 109 ? -0.412 8.418 17.070 1.00 95.38 109 SER A CA 1
ATOM 876 C C . SER A 1 109 ? -1.356 9.522 16.581 1.00 95.38 109 SER A C 1
ATOM 878 O O . SER A 1 109 ? -0.953 10.452 15.875 1.00 95.38 109 SER A O 1
ATOM 880 N N . GLY A 1 110 ? -2.626 9.420 16.961 1.00 94.50 110 GLY A N 1
ATOM 881 C CA . GLY A 1 110 ? -3.729 10.267 16.518 1.00 94.50 110 GLY A CA 1
ATOM 882 C C . GLY A 1 110 ? -4.320 9.887 15.159 1.00 94.50 110 GLY A C 1
ATOM 883 O O . GLY A 1 110 ? -5.201 10.602 14.675 1.00 94.50 110 GLY A O 1
ATOM 884 N N . GLY A 1 111 ? -3.850 8.795 14.547 1.00 94.44 111 GLY A N 1
ATOM 885 C CA . GLY A 1 111 ? -4.424 8.227 13.329 1.00 94.44 111 GLY A CA 1
ATOM 886 C C . GLY A 1 111 ? -5.749 7.501 13.583 1.00 94.44 111 GLY A C 1
ATOM 887 O O . GLY A 1 111 ? -6.034 7.083 14.706 1.00 94.44 111 GLY A O 1
ATOM 888 N N . TRP A 1 112 ? -6.555 7.360 12.527 1.00 96.38 112 TRP A N 1
ATOM 889 C CA . TRP A 1 112 ? -7.790 6.573 12.529 1.00 96.38 112 TRP A CA 1
ATOM 890 C C . TRP A 1 112 ? -7.544 5.209 11.897 1.00 96.38 112 TRP A C 1
ATOM 892 O O . TRP A 1 112 ? -6.963 5.128 10.814 1.00 96.38 112 TRP A O 1
ATOM 902 N N . TYR A 1 113 ? -8.031 4.155 12.546 1.00 97.00 113 TYR A N 1
ATOM 903 C CA . TYR A 1 113 ? -7.818 2.777 12.127 1.00 97.00 113 TYR A CA 1
ATOM 904 C C . TYR A 1 113 ? -9.088 1.942 12.252 1.00 97.00 113 TYR A C 1
ATOM 906 O O . TYR A 1 113 ? -9.932 2.179 13.117 1.00 97.00 113 TYR A O 1
ATOM 914 N N . TYR A 1 114 ? -9.191 0.931 11.402 1.00 97.12 114 TYR A N 1
ATOM 915 C CA . TYR A 1 114 ? -9.986 -0.260 11.652 1.00 97.12 114 TYR A CA 1
ATOM 916 C C . TYR A 1 114 ? -9.104 -1.291 12.356 1.00 97.12 114 TYR A C 1
ATOM 918 O O . TYR A 1 114 ? -7.926 -1.429 12.024 1.00 97.12 114 TYR A O 1
ATOM 926 N N . ILE A 1 115 ? -9.672 -2.020 13.312 1.00 96.94 115 ILE A N 1
ATOM 927 C CA . ILE A 1 115 ? -8.981 -3.090 14.035 1.00 96.94 115 ILE A CA 1
ATOM 928 C C . ILE A 1 115 ? -9.562 -4.410 13.530 1.00 96.94 115 ILE A C 1
ATOM 930 O O . ILE A 1 115 ? -10.766 -4.634 13.657 1.00 96.94 115 ILE A O 1
ATOM 934 N N . ARG A 1 116 ? -8.735 -5.262 12.918 1.00 95.38 116 ARG A N 1
ATOM 935 C CA . ARG A 1 116 ? -9.174 -6.550 12.347 1.00 95.38 116 ARG A CA 1
ATOM 936 C C . ARG A 1 116 ? -8.304 -7.707 12.802 1.00 95.38 116 ARG A C 1
ATOM 938 O O . ARG A 1 116 ? -7.136 -7.506 13.134 1.00 95.38 116 ARG A O 1
ATOM 945 N N . SER A 1 117 ? -8.855 -8.916 12.804 1.00 93.94 117 SER A N 1
ATOM 946 C CA . SER A 1 117 ? -8.095 -10.104 13.186 1.00 93.94 117 SER A CA 1
ATOM 947 C C . SER A 1 117 ? -7.046 -10.447 12.125 1.00 93.94 117 SER A C 1
ATOM 949 O O . SER A 1 117 ? -7.313 -10.407 10.925 1.00 93.94 117 SER A O 1
ATOM 951 N N . VAL A 1 118 ? -5.844 -10.817 12.575 1.00 90.31 118 VAL A N 1
ATOM 952 C CA . VAL A 1 118 ? -4.752 -11.259 11.692 1.00 90.31 118 VAL A CA 1
ATOM 953 C C . VAL A 1 118 ? -5.063 -12.625 11.069 1.00 90.31 118 VAL A C 1
ATOM 955 O O . VAL A 1 118 ? -4.742 -12.862 9.909 1.00 90.31 118 VAL A O 1
ATOM 958 N N . SER A 1 119 ? -5.709 -13.528 11.817 1.00 89.88 119 SER A N 1
ATOM 959 C CA . SER A 1 119 ? -6.026 -14.887 11.349 1.00 89.88 119 SER A CA 1
ATOM 960 C C . SER A 1 119 ? -7.337 -14.987 10.569 1.00 89.88 119 SER A C 1
ATOM 962 O O . SER A 1 119 ? -7.525 -15.949 9.828 1.00 89.88 119 SER A O 1
ATOM 964 N N . ASN A 1 120 ? -8.237 -14.011 10.717 1.00 91.88 120 ASN A N 1
ATOM 965 C CA . ASN A 1 120 ? -9.457 -13.904 9.924 1.00 91.88 120 ASN A CA 1
ATOM 966 C C . ASN A 1 120 ? -9.730 -12.440 9.553 1.00 91.88 120 ASN A C 1
ATOM 968 O O . ASN A 1 120 ? -10.290 -11.686 10.344 1.00 91.88 120 ASN A O 1
ATOM 972 N N . VAL A 1 121 ? -9.363 -12.054 8.333 1.00 91.19 121 VAL A N 1
ATOM 973 C CA . VAL A 1 121 ? -9.419 -10.656 7.881 1.00 91.19 121 VAL A CA 1
ATOM 974 C C . VAL A 1 121 ? -10.834 -10.088 7.735 1.00 91.19 121 VAL A C 1
ATOM 976 O O . VAL A 1 121 ? -10.956 -8.868 7.643 1.00 91.19 121 VAL A O 1
ATOM 979 N N . THR A 1 122 ? -11.881 -10.926 7.710 1.00 91.94 122 THR A N 1
ATOM 980 C CA . THR A 1 122 ? -13.278 -10.449 7.680 1.00 91.94 122 THR A CA 1
ATOM 981 C C . THR A 1 122 ? -13.759 -10.010 9.062 1.00 91.94 122 THR A C 1
ATOM 983 O O . THR A 1 122 ? -14.634 -9.160 9.179 1.00 91.94 122 THR A O 1
ATOM 986 N N . LEU A 1 123 ? -13.129 -10.521 10.124 1.00 94.94 123 LEU A N 1
ATOM 987 C CA . LEU A 1 123 ? -13.504 -10.245 11.501 1.00 94.94 123 LEU A CA 1
ATOM 988 C C . LEU A 1 123 ? -12.901 -8.920 11.979 1.00 94.94 123 LEU A C 1
ATOM 990 O O . LEU A 1 123 ? -11.688 -8.817 12.196 1.00 94.94 123 LEU A O 1
ATOM 994 N N . CYS A 1 124 ? -13.751 -7.919 12.186 1.00 97.00 124 CYS A N 1
ATOM 995 C CA . CYS A 1 124 ? -13.348 -6.576 12.588 1.00 97.00 124 CYS A CA 1
ATOM 996 C C . CYS A 1 124 ? -14.023 -6.136 13.887 1.00 97.00 124 CYS A C 1
ATOM 998 O O . CYS A 1 124 ? -15.113 -6.594 14.225 1.00 97.00 124 CYS A O 1
ATOM 1000 N N . TRP A 1 125 ? -13.386 -5.209 14.603 1.00 97.75 125 TRP A N 1
ATOM 1001 C CA . TRP A 1 125 ? -13.999 -4.564 15.758 1.00 97.75 125 TRP A CA 1
ATOM 1002 C C . TRP A 1 125 ? -15.139 -3.652 15.304 1.00 97.75 125 TRP A C 1
ATOM 1004 O O . TRP A 1 125 ? -14.974 -2.785 14.439 1.00 97.75 125 TRP A O 1
ATOM 1014 N N . HIS A 1 126 ? -16.291 -3.833 15.929 1.00 97.56 126 HIS A N 1
ATOM 1015 C CA . HIS A 1 126 ? -17.524 -3.111 15.689 1.00 97.56 126 HIS A CA 1
ATOM 1016 C C . HIS A 1 126 ? -18.100 -2.651 17.029 1.00 97.56 126 HIS A C 1
ATOM 1018 O O . HIS A 1 126 ? -18.256 -3.449 17.945 1.00 97.56 126 HIS A O 1
ATOM 1024 N N . TYR A 1 127 ? -18.406 -1.365 17.156 1.00 97.62 127 TYR A N 1
ATOM 1025 C CA . TYR A 1 127 ? -19.090 -0.837 18.325 1.00 97.62 127 TYR A CA 1
ATOM 1026 C C . TYR A 1 127 ? -20.600 -0.982 18.164 1.00 97.62 127 TYR A C 1
ATOM 1028 O O . TYR A 1 127 ? -21.211 -0.311 17.330 1.00 97.62 127 TYR A O 1
ATOM 1036 N N . ASP A 1 128 ? -21.187 -1.823 19.007 1.00 96.69 128 ASP A N 1
ATOM 1037 C CA . ASP A 1 128 ? -22.626 -1.998 19.116 1.00 96.69 128 ASP A CA 1
ATOM 1038 C C . ASP A 1 128 ? -23.204 -0.927 20.047 1.00 96.69 128 ASP A C 1
ATOM 1040 O O . ASP A 1 128 ? -23.061 -0.977 21.270 1.00 96.69 128 ASP A O 1
ATOM 1044 N N . ALA A 1 129 ? -23.866 0.069 19.459 1.00 95.69 129 ALA A N 1
ATOM 1045 C CA . ALA A 1 129 ? -24.452 1.174 20.208 1.00 95.69 129 ALA A CA 1
ATOM 1046 C C . ALA A 1 129 ? -25.679 0.772 21.047 1.00 95.69 129 ALA A C 1
ATOM 1048 O O . ALA A 1 129 ? -26.038 1.522 21.954 1.00 95.69 129 ALA A O 1
ATOM 1049 N N . ALA A 1 130 ? -26.340 -0.351 20.741 1.00 96.31 130 ALA A N 1
ATOM 1050 C CA . ALA A 1 130 ? -27.508 -0.808 21.493 1.00 96.31 130 ALA A CA 1
ATOM 1051 C C . ALA A 1 130 ? -27.095 -1.463 22.815 1.00 96.31 130 ALA A C 1
ATOM 1053 O O . ALA A 1 130 ? -27.759 -1.273 23.831 1.00 96.31 130 ALA A O 1
ATOM 1054 N N . GLU A 1 131 ? -25.982 -2.194 22.796 1.00 95.75 131 GLU A N 1
ATOM 1055 C CA . GLU A 1 131 ? -25.448 -2.888 23.971 1.00 95.75 131 GLU A CA 1
ATOM 1056 C C . GLU A 1 131 ? -24.295 -2.146 24.653 1.00 95.75 131 GLU A C 1
ATOM 1058 O O . GLU A 1 131 ? -23.882 -2.526 25.740 1.00 95.75 131 GLU A O 1
ATOM 1063 N N . ASN A 1 132 ? -23.793 -1.077 24.033 1.00 97.00 132 ASN A N 1
ATOM 1064 C CA . ASN A 1 132 ? -22.610 -0.325 24.452 1.00 97.00 132 ASN A CA 1
ATOM 1065 C C . ASN A 1 132 ? -21.298 -1.134 24.477 1.00 97.00 132 ASN A C 1
ATOM 1067 O O . ASN A 1 132 ? -20.367 -0.774 25.193 1.00 97.00 132 ASN A O 1
ATOM 1071 N N . LYS A 1 133 ? -21.187 -2.181 23.655 1.00 96.94 133 LYS A N 1
ATOM 1072 C CA . LYS A 1 133 ? -20.041 -3.106 23.649 1.00 96.94 133 LYS A CA 1
ATOM 1073 C C . LYS A 1 133 ? -19.219 -3.020 22.371 1.00 96.94 133 LYS A C 1
ATOM 1075 O O . LYS A 1 133 ? -19.735 -2.696 21.299 1.00 96.94 133 LYS A O 1
ATOM 1080 N N . ILE A 1 134 ? -17.939 -3.370 22.459 1.00 97.81 134 ILE A N 1
ATOM 1081 C CA . ILE A 1 134 ? -17.116 -3.666 21.282 1.00 97.81 134 ILE A CA 1
ATOM 1082 C C . ILE A 1 134 ? -17.228 -5.156 20.960 1.00 97.81 134 ILE A C 1
ATOM 1084 O O . ILE A 1 134 ? -16.910 -6.008 21.783 1.00 97.81 134 ILE A O 1
ATOM 1088 N N . ARG A 1 135 ? -17.661 -5.477 19.744 1.00 97.06 135 ARG A N 1
ATOM 1089 C CA . ARG A 1 135 ? -17.816 -6.838 19.223 1.00 97.06 135 ARG A CA 1
ATOM 1090 C C . ARG A 1 135 ? -16.856 -7.099 18.075 1.00 97.06 135 ARG A C 1
ATOM 1092 O O . ARG A 1 135 ? -16.439 -6.177 17.381 1.00 97.06 135 ARG A O 1
ATOM 1099 N N . ALA A 1 136 ? -16.528 -8.361 17.850 1.00 96.38 136 ALA A N 1
ATOM 1100 C CA . ALA A 1 136 ? -15.769 -8.821 16.701 1.00 96.38 136 ALA A CA 1
ATOM 1101 C C . ALA A 1 136 ? -16.725 -9.500 15.714 1.00 96.38 136 ALA A C 1
ATOM 1103 O O . ALA A 1 136 ? -17.159 -10.624 15.953 1.00 96.38 136 ALA A O 1
ATOM 1104 N N . LEU A 1 137 ? -17.068 -8.826 14.616 1.00 95.88 137 LEU A N 1
ATOM 1105 C CA . LEU A 1 137 ? -18.080 -9.289 13.657 1.00 95.88 137 LEU A CA 1
ATOM 1106 C C . LEU A 1 137 ? -17.560 -9.226 12.218 1.00 95.88 137 LEU A C 1
ATOM 1108 O O . LEU A 1 137 ? -16.622 -8.487 11.915 1.00 95.88 137 LEU A O 1
ATOM 1112 N N . ASP A 1 138 ? -18.184 -10.014 11.343 1.00 92.06 138 ASP A N 1
ATOM 1113 C CA . ASP A 1 138 ? -18.045 -9.882 9.892 1.00 92.06 138 ASP A CA 1
ATOM 1114 C C . ASP A 1 138 ? -19.048 -8.821 9.417 1.00 92.06 138 ASP A C 1
ATOM 1116 O O . ASP A 1 138 ? -20.259 -8.995 9.575 1.00 92.06 138 ASP A O 1
ATOM 1120 N N . GLY A 1 139 ? -18.564 -7.672 8.944 1.00 86.75 139 GLY A N 1
ATOM 1121 C CA . GLY A 1 139 ? -19.428 -6.549 8.581 1.00 86.75 139 GLY A CA 1
ATOM 1122 C C . GLY A 1 139 ? -18.723 -5.197 8.577 1.00 86.75 139 GLY A C 1
ATOM 1123 O O . GLY A 1 139 ? -17.503 -5.114 8.446 1.00 86.75 139 GLY A O 1
ATOM 1124 N N . GLU A 1 140 ? -19.506 -4.120 8.701 1.00 90.12 140 GLU A N 1
ATOM 1125 C CA . GLU A 1 140 ? -18.975 -2.755 8.681 1.00 90.12 140 GLU A CA 1
ATOM 1126 C C . GLU A 1 140 ? -18.126 -2.464 9.934 1.00 90.12 140 GLU A C 1
ATOM 1128 O O . GLU A 1 140 ? -18.652 -2.417 11.055 1.00 90.12 140 GLU A O 1
ATOM 1133 N N . PRO A 1 141 ? -16.810 -2.241 9.775 1.00 95.81 141 PRO A N 1
ATOM 1134 C CA . PRO A 1 141 ? -15.918 -2.042 10.904 1.00 95.81 141 PRO A CA 1
ATOM 1135 C C . PRO A 1 141 ? -16.104 -0.655 11.524 1.00 95.81 141 PRO A C 1
ATOM 1137 O O . PRO A 1 141 ? -16.302 0.352 10.836 1.00 95.81 141 PRO A O 1
ATOM 1140 N N . THR A 1 142 ? -15.969 -0.574 12.846 1.00 97.00 142 THR A N 1
ATOM 1141 C CA . THR A 1 142 ? -15.914 0.714 13.543 1.00 97.00 142 THR A CA 1
ATOM 1142 C C . THR A 1 142 ? -14.515 1.305 13.442 1.00 97.00 142 THR A C 1
ATOM 1144 O O . THR A 1 142 ? -13.507 0.605 13.517 1.00 97.00 142 THR A O 1
ATOM 1147 N N . ARG A 1 143 ? -14.453 2.625 13.252 1.00 96.69 143 ARG A N 1
ATOM 1148 C CA . ARG A 1 143 ? -13.193 3.370 13.236 1.00 96.69 143 ARG A CA 1
ATOM 1149 C C . ARG A 1 143 ? -12.812 3.769 14.649 1.00 96.69 143 ARG A C 1
ATOM 1151 O O . ARG A 1 143 ? -13.627 4.346 15.365 1.00 96.69 143 ARG A O 1
ATOM 1158 N N . PHE A 1 144 ? -11.549 3.566 14.980 1.00 97.56 144 PHE A N 1
ATOM 1159 C CA . PHE A 1 144 ? -10.957 3.963 16.244 1.00 97.56 144 PHE A CA 1
ATOM 1160 C C . PHE A 1 144 ? -9.813 4.924 15.967 1.00 97.56 144 PHE A C 1
ATOM 1162 O O . PHE A 1 144 ? -8.917 4.637 15.173 1.00 97.56 144 PHE A O 1
ATOM 1169 N N . ARG A 1 145 ? -9.835 6.082 16.615 1.00 96.69 145 ARG A N 1
ATOM 1170 C CA . ARG A 1 145 ? -8.656 6.924 16.725 1.00 96.69 145 ARG A CA 1
ATOM 1171 C C . ARG A 1 145 ? -7.805 6.395 17.866 1.00 96.69 145 ARG A C 1
ATOM 1173 O O . ARG A 1 145 ? -8.325 6.162 18.954 1.00 96.69 145 ARG A O 1
ATOM 1180 N N . ILE A 1 146 ? -6.518 6.218 17.608 1.00 96.62 146 ILE A N 1
ATOM 1181 C CA . ILE A 1 146 ? -5.577 5.686 18.592 1.00 96.62 146 ILE A CA 1
ATOM 1182 C C . ILE A 1 146 ? -4.572 6.774 18.910 1.00 96.62 146 ILE A C 1
ATOM 1184 O O . ILE A 1 146 ? -3.842 7.215 18.025 1.00 96.62 146 ILE A O 1
ATOM 1188 N N . ASP A 1 147 ? -4.550 7.228 20.157 1.00 95.44 147 ASP A N 1
ATOM 1189 C CA . ASP A 1 147 ? -3.628 8.257 20.625 1.00 95.44 147 ASP A CA 1
ATOM 1190 C C . ASP A 1 147 ? -2.703 7.659 21.684 1.00 95.44 147 ASP A C 1
ATOM 1192 O O . ASP A 1 147 ? -3.160 7.063 22.662 1.00 95.44 147 ASP A O 1
ATOM 1196 N N . THR A 1 148 ? -1.402 7.866 21.512 1.00 92.88 148 THR A N 1
ATOM 1197 C CA . THR A 1 148 ? -0.430 7.719 22.599 1.00 92.88 148 THR A CA 1
ATOM 1198 C C . THR A 1 148 ? -0.668 8.838 23.607 1.00 92.88 148 THR A C 1
ATOM 1200 O O . THR A 1 148 ? -0.947 9.969 23.202 1.00 92.88 148 THR A O 1
ATOM 1203 N N . GLY A 1 149 ? -0.565 8.559 24.907 1.00 81.81 149 GLY A N 1
ATOM 1204 C CA . GLY A 1 149 ? -0.740 9.584 25.944 1.00 81.81 149 GLY A CA 1
ATOM 1205 C C . GLY A 1 149 ? 0.192 10.804 25.792 1.00 81.81 149 GLY A C 1
ATOM 1206 O O . GLY A 1 149 ? 1.060 10.857 24.923 1.00 81.81 149 GLY A O 1
ATOM 1207 N N . ASN A 1 150 ? 0.046 11.790 26.689 1.00 67.56 150 ASN A N 1
ATOM 1208 C CA . ASN A 1 150 ? 0.745 13.093 26.655 1.00 67.56 150 ASN A CA 1
ATOM 1209 C C . ASN A 1 150 ? 2.290 13.043 26.557 1.00 67.56 150 ASN A C 1
ATOM 1211 O O . ASN A 1 150 ? 2.916 14.087 26.393 1.00 67.56 150 ASN A O 1
ATOM 1215 N N . SER A 1 151 ? 2.918 11.875 26.701 1.00 63.84 151 SER A N 1
ATOM 1216 C CA . SER A 1 151 ? 4.370 11.689 26.646 1.00 63.84 151 SER A CA 1
ATOM 1217 C C . SER A 1 151 ? 4.950 11.707 25.229 1.00 63.84 151 SER A C 1
ATOM 1219 O O . SER A 1 151 ? 6.154 11.909 25.078 1.00 63.84 151 SER A O 1
ATOM 1221 N N . VAL A 1 152 ? 4.132 11.516 24.191 1.00 74.81 152 VAL A N 1
ATOM 1222 C CA . VAL A 1 152 ? 4.608 11.360 22.810 1.00 74.81 152 VAL A CA 1
ATOM 1223 C C . VAL A 1 152 ? 3.933 12.376 21.888 1.00 74.81 152 VAL A C 1
ATOM 1225 O O . VAL A 1 152 ? 2.731 12.623 21.975 1.00 74.81 152 VAL A O 1
ATOM 1228 N N . GLN A 1 153 ? 4.714 12.982 20.988 1.00 80.56 153 GLN A N 1
ATOM 1229 C CA . GLN A 1 153 ? 4.195 13.937 20.010 1.00 80.56 153 GLN A CA 1
ATOM 1230 C C . GLN A 1 153 ? 3.143 13.280 19.107 1.00 80.56 153 GLN A C 1
ATOM 1232 O O . GLN A 1 153 ? 3.344 12.185 18.578 1.00 80.56 153 GLN A O 1
ATOM 1237 N N . LYS A 1 154 ? 2.027 13.983 18.885 1.00 84.62 154 LYS A N 1
ATOM 1238 C CA . LYS A 1 154 ? 1.016 13.580 17.902 1.00 84.62 154 LYS A CA 1
ATOM 1239 C C . LYS A 1 154 ? 1.680 13.365 16.536 1.00 84.62 154 LYS A C 1
ATOM 1241 O O . LYS A 1 154 ? 2.465 14.201 16.100 1.00 84.62 154 LYS A O 1
ATOM 1246 N N . GLY A 1 155 ? 1.338 12.270 15.860 1.00 88.06 155 GLY A N 1
ATOM 1247 C CA . GLY A 1 155 ? 1.945 11.879 14.586 1.00 88.06 155 GLY A CA 1
ATOM 1248 C C . GLY A 1 155 ? 3.206 11.019 14.710 1.00 88.06 155 GLY A C 1
ATOM 1249 O O . GLY A 1 155 ? 3.707 10.549 13.693 1.00 88.06 155 GLY A O 1
ATOM 1250 N N . ALA A 1 156 ? 3.711 10.756 15.919 1.00 93.25 156 ALA A N 1
ATOM 1251 C CA . ALA A 1 156 ? 4.812 9.815 16.099 1.00 93.25 156 ALA A CA 1
ATOM 1252 C C . ALA A 1 156 ? 4.379 8.368 15.796 1.00 93.25 156 ALA A C 1
ATOM 1254 O O . ALA A 1 156 ? 3.256 7.968 16.109 1.00 93.25 156 ALA A O 1
ATOM 1255 N N . ILE A 1 157 ? 5.290 7.569 15.230 1.00 95.00 157 ILE A N 1
ATOM 1256 C CA . ILE A 1 157 ? 5.081 6.137 14.943 1.00 95.00 157 ILE A CA 1
ATOM 1257 C C . ILE A 1 157 ? 5.009 5.357 16.246 1.00 95.00 157 ILE A C 1
ATOM 1259 O O . ILE A 1 157 ? 6.010 5.317 16.953 1.00 95.00 157 ILE A O 1
ATOM 1263 N N . MET A 1 158 ? 3.853 4.789 16.575 1.00 95.19 158 MET A N 1
ATOM 1264 C CA . MET A 1 158 ? 3.583 3.986 17.769 1.00 95.19 158 MET A CA 1
ATOM 1265 C C . MET A 1 158 ? 4.451 2.727 17.806 1.00 95.19 158 MET A C 1
ATOM 1267 O O . MET A 1 158 ? 4.626 2.058 16.789 1.00 95.19 158 MET A O 1
ATOM 1271 N N . VAL A 1 159 ? 4.993 2.416 18.983 1.00 95.19 159 VAL A N 1
ATOM 1272 C CA . VAL A 1 159 ? 5.834 1.234 19.235 1.00 95.19 159 VAL A CA 1
ATOM 1273 C C . VAL A 1 159 ? 5.265 0.424 20.392 1.00 95.19 159 VAL A C 1
ATOM 1275 O O . VAL A 1 159 ? 4.487 0.950 21.179 1.00 95.19 159 VAL A O 1
ATOM 1278 N N . GLY A 1 160 ? 5.643 -0.851 20.513 1.00 93.06 160 GLY A N 1
ATOM 1279 C CA . GLY A 1 160 ? 4.991 -1.795 21.431 1.00 93.06 160 GLY A CA 1
ATOM 1280 C C . GLY A 1 160 ? 4.917 -1.348 22.897 1.00 93.06 160 GLY A C 1
ATOM 1281 O O . GLY A 1 160 ? 3.956 -1.670 23.589 1.00 93.06 160 GLY A O 1
ATOM 1282 N N . GLU A 1 161 ? 5.898 -0.577 23.368 1.00 92.38 161 GLU A N 1
ATOM 1283 C CA . GLU A 1 161 ? 5.935 -0.070 24.743 1.00 92.38 161 GLU A CA 1
ATOM 1284 C C . GLU A 1 161 ? 5.022 1.135 25.002 1.00 92.38 161 GLU A C 1
ATOM 1286 O O . GLU A 1 161 ? 4.803 1.467 26.166 1.00 92.38 161 GLU A O 1
ATOM 1291 N N . ASP A 1 162 ? 4.494 1.783 23.960 1.00 94.56 162 ASP A N 1
ATOM 1292 C CA . ASP A 1 162 ? 3.655 2.967 24.118 1.00 94.56 162 ASP A CA 1
ATOM 1293 C C . ASP A 1 162 ? 2.327 2.611 24.809 1.00 94.56 162 ASP A C 1
ATOM 1295 O O . ASP A 1 162 ? 1.622 1.681 24.407 1.00 94.56 162 ASP A O 1
ATOM 1299 N N . GLU A 1 163 ? 1.954 3.414 25.809 1.00 95.19 163 GLU A N 1
ATOM 1300 C CA . GLU A 1 163 ? 0.587 3.451 26.327 1.00 95.19 163 GLU A CA 1
ATOM 1301 C C . GLU A 1 163 ? -0.318 4.197 25.340 1.00 95.19 163 GLU A C 1
ATOM 1303 O O . GLU A 1 163 ? -0.084 5.368 25.008 1.00 95.19 163 GLU A O 1
ATOM 1308 N N . ILE A 1 164 ? -1.384 3.535 24.909 1.00 95.81 164 ILE A N 1
ATOM 1309 C CA . ILE A 1 164 ? -2.363 4.035 23.953 1.00 95.81 164 ILE A CA 1
ATOM 1310 C C . ILE A 1 164 ? -3.752 4.139 24.575 1.00 95.81 164 ILE A C 1
ATOM 1312 O O . ILE A 1 164 ? -4.090 3.460 25.539 1.00 95.81 164 ILE A O 1
ATOM 1316 N N . THR A 1 165 ? -4.575 4.985 23.971 1.00 96.75 165 THR A N 1
ATOM 1317 C CA . THR A 1 165 ? -5.994 5.161 24.288 1.00 96.75 165 THR A CA 1
ATOM 1318 C C . THR A 1 165 ? -6.803 5.051 22.999 1.00 96.75 165 THR A C 1
ATOM 1320 O O . THR A 1 165 ? -6.339 5.489 21.941 1.00 96.75 165 THR A O 1
ATOM 1323 N N . LEU A 1 166 ? -8.003 4.474 23.073 1.00 97.19 166 LEU A N 1
ATOM 1324 C CA . LEU A 1 166 ? -8.875 4.261 21.915 1.00 97.19 166 LEU A CA 1
ATOM 1325 C C . LEU A 1 166 ? -10.092 5.191 21.984 1.00 97.19 166 LEU A C 1
ATOM 1327 O O . LEU A 1 166 ? -10.770 5.280 23.009 1.00 97.19 166 LEU A O 1
ATOM 1331 N N . HIS A 1 167 ? -10.396 5.870 20.879 1.00 96.56 167 HIS A N 1
ATOM 1332 C CA . HIS A 1 167 ? -11.482 6.849 20.791 1.00 96.56 167 HIS A CA 1
ATOM 1333 C C . HIS A 1 167 ? -12.366 6.563 19.579 1.00 96.56 167 HIS A C 1
ATOM 1335 O O . HIS A 1 167 ? -11.868 6.381 18.473 1.00 96.56 167 HIS A O 1
ATOM 1341 N N . LEU A 1 168 ? -13.685 6.595 19.755 1.00 95.94 168 LEU A N 1
ATOM 1342 C CA . LEU A 1 168 ? -14.643 6.544 18.642 1.00 95.94 168 LEU A CA 1
ATOM 1343 C C . LEU A 1 168 ? -14.967 7.952 18.133 1.00 95.94 168 LEU A C 1
ATOM 1345 O O . LEU A 1 168 ? -15.298 8.156 16.967 1.00 95.94 168 LEU A O 1
ATOM 1349 N N . SER A 1 169 ? -14.893 8.943 19.022 1.00 93.56 169 SER A N 1
ATOM 1350 C CA . SER A 1 169 ? -15.088 10.359 18.718 1.00 93.56 169 SER A CA 1
ATOM 1351 C C . SER A 1 169 ? -14.343 11.224 19.738 1.00 93.56 169 SER A C 1
ATOM 1353 O O . SER A 1 169 ? -13.685 10.709 20.635 1.00 93.56 169 SER A O 1
ATOM 1355 N N . ALA A 1 170 ? -14.450 12.552 19.639 1.00 89.06 170 ALA A N 1
ATOM 1356 C CA . ALA A 1 170 ? -13.818 13.450 20.610 1.00 89.06 170 ALA A CA 1
ATOM 1357 C C . ALA A 1 170 ? -14.329 13.246 22.053 1.00 89.06 170 ALA A C 1
ATOM 1359 O O . ALA A 1 170 ? -13.600 13.529 23.002 1.00 89.06 170 ALA A O 1
ATOM 1360 N N . GLN A 1 171 ? -15.567 12.765 22.210 1.00 92.88 171 GLN A N 1
ATOM 1361 C CA . GLN A 1 171 ? -16.219 12.562 23.504 1.00 92.88 171 GLN A CA 1
ATOM 1362 C C . GLN A 1 171 ? -16.396 11.089 23.871 1.00 92.88 171 GLN A C 1
ATOM 1364 O O . GLN A 1 171 ? -16.643 10.813 25.033 1.00 92.88 171 GLN A O 1
ATOM 1369 N N . ARG A 1 172 ? -16.319 10.157 22.915 1.00 95.31 172 ARG A N 1
ATOM 1370 C CA . ARG A 1 172 ? -16.559 8.728 23.151 1.00 95.31 172 ARG A CA 1
ATOM 1371 C C . ARG A 1 172 ? -15.255 7.954 23.127 1.00 95.31 172 ARG A C 1
ATOM 1373 O O . ARG A 1 172 ? -14.564 7.949 22.106 1.00 95.31 172 ARG A O 1
ATOM 1380 N N . ARG A 1 173 ? -14.948 7.294 24.238 1.00 95.94 173 ARG A N 1
ATOM 1381 C CA . ARG A 1 173 ? -13.682 6.604 24.485 1.00 95.94 173 ARG A CA 1
ATOM 1382 C C . ARG A 1 173 ? -13.932 5.173 24.919 1.00 95.94 173 ARG A C 1
ATOM 1384 O O . ARG A 1 173 ? -14.961 4.916 25.533 1.00 95.94 173 ARG A O 1
ATOM 1391 N N . VAL A 1 174 ? -13.009 4.278 24.593 1.00 96.56 174 VAL A N 1
ATOM 1392 C CA . VAL A 1 174 ? -13.088 2.886 25.044 1.00 96.56 174 VAL A CA 1
ATOM 1393 C C . VAL A 1 174 ? -12.630 2.802 26.500 1.00 96.56 174 VAL A C 1
ATOM 1395 O O . VAL A 1 174 ? -11.636 3.431 26.876 1.00 96.56 174 VAL A O 1
ATOM 1398 N N . TYR A 1 175 ? -13.382 2.052 27.294 1.00 95.88 175 TYR A N 1
ATOM 1399 C CA . TYR A 1 175 ? -13.173 1.782 28.711 1.00 95.88 175 TYR A CA 1
ATOM 1400 C C . TYR A 1 175 ? -13.180 0.266 28.938 1.00 95.88 175 TYR A C 1
ATOM 1402 O O . TYR A 1 175 ? -13.834 -0.469 28.198 1.00 95.88 175 TYR A O 1
ATOM 1410 N N . LEU A 1 176 ? -12.425 -0.185 29.928 1.00 95.44 176 LEU A N 1
ATOM 1411 C CA . LEU A 1 176 ? -12.299 -1.561 30.363 1.00 95.44 176 LEU A CA 1
ATOM 1412 C C . LEU A 1 176 ? -13.133 -1.764 31.628 1.00 95.44 176 LEU A C 1
ATOM 1414 O O . LEU A 1 176 ? -12.796 -1.274 32.706 1.00 95.44 176 LEU A O 1
ATOM 1418 N N . GLU A 1 177 ? -14.211 -2.525 31.499 1.00 94.38 177 GLU A N 1
ATOM 1419 C CA . GLU A 1 177 ? -15.050 -2.896 32.631 1.00 94.38 177 GLU A CA 1
ATOM 1420 C C . GLU A 1 177 ? -14.360 -3.905 33.558 1.00 94.38 177 GLU A C 1
ATOM 1422 O O . GLU A 1 177 ? -13.433 -4.621 33.174 1.00 94.38 177 GLU A O 1
ATOM 1427 N N . GLN A 1 178 ? -14.869 -4.034 34.790 1.00 91.69 178 GLN A N 1
ATOM 1428 C CA . GLN A 1 178 ? -14.359 -5.019 35.761 1.00 91.69 178 GLN A CA 1
ATOM 1429 C C . GLN A 1 178 ? -14.468 -6.469 35.264 1.00 91.69 178 GLN A C 1
ATOM 1431 O O . GLN A 1 178 ? -13.738 -7.339 35.735 1.00 91.69 178 GLN A O 1
ATOM 1436 N N . SER A 1 179 ? -15.384 -6.735 34.330 1.00 90.31 179 SER A N 1
ATOM 1437 C CA . SER A 1 179 ? -15.560 -8.033 33.670 1.00 90.31 179 SER A CA 1
ATOM 1438 C C . SER A 1 179 ? -14.469 -8.354 32.643 1.00 90.31 179 SER A C 1
ATOM 1440 O O . SER A 1 179 ? -14.395 -9.491 32.183 1.00 90.31 179 SER A O 1
ATOM 1442 N N . GLY A 1 180 ? -13.653 -7.370 32.258 1.00 93.38 180 GLY A N 1
ATOM 1443 C CA . GLY A 1 180 ? -12.744 -7.452 31.119 1.00 93.38 180 GLY A CA 1
ATOM 1444 C C . GLY A 1 180 ? -13.379 -7.006 29.798 1.00 93.38 180 GLY A C 1
ATOM 1445 O O . GLY A 1 180 ? -12.681 -6.891 28.796 1.00 93.38 180 GLY A O 1
ATOM 1446 N N . GLU A 1 181 ? -14.687 -6.747 29.745 1.00 95.00 181 GLU A N 1
ATOM 1447 C CA . GLU A 1 181 ? -15.344 -6.286 28.517 1.00 95.00 181 GLU A CA 1
ATOM 1448 C C . GLU A 1 181 ? -14.949 -4.848 28.155 1.00 95.00 181 GLU A C 1
ATOM 1450 O O . GLU A 1 181 ? -14.699 -4.009 29.023 1.00 95.00 181 GLU A O 1
ATOM 1455 N N . LEU A 1 182 ? -14.900 -4.561 26.851 1.00 96.44 182 LEU A N 1
ATOM 1456 C CA . LEU A 1 182 ? -14.651 -3.215 26.346 1.00 96.44 182 LEU A CA 1
ATOM 1457 C C . LEU A 1 182 ? -15.968 -2.483 26.073 1.00 96.44 182 LEU A C 1
ATOM 1459 O O . LEU A 1 182 ? -16.734 -2.867 25.183 1.00 96.44 182 LEU A O 1
ATOM 1463 N N . GLU A 1 183 ? -16.175 -1.378 26.780 1.00 96.38 183 GLU A N 1
ATOM 1464 C CA . GLU A 1 183 ? -17.329 -0.493 26.633 1.00 96.38 183 GLU A CA 1
ATOM 1465 C C . GLU A 1 183 ? -16.937 0.892 26.112 1.00 96.38 183 GLU A C 1
ATOM 1467 O O . GLU A 1 183 ? -15.760 1.246 26.024 1.00 96.38 183 GLU A O 1
ATOM 1472 N N . VAL A 1 184 ? -17.933 1.705 25.745 1.00 96.38 184 VAL A N 1
ATOM 1473 C CA . VAL A 1 184 ? -17.716 3.096 25.329 1.00 96.38 184 VAL A CA 1
ATOM 1474 C C . VAL A 1 184 ? -18.318 4.069 26.336 1.00 96.38 184 VAL A C 1
ATOM 1476 O O . VAL A 1 184 ? -19.509 4.033 26.633 1.00 96.38 184 VAL A O 1
ATOM 1479 N N . TRP A 1 185 ? -17.497 5.000 26.820 1.00 94.38 185 TRP A N 1
ATOM 1480 C CA . TRP A 1 185 ? -17.864 5.965 27.855 1.00 94.38 185 TRP A CA 1
ATOM 1481 C C . TRP A 1 185 ? -17.404 7.395 27.515 1.00 94.38 185 TRP A C 1
ATOM 1483 O O . TRP A 1 185 ? -16.561 7.612 26.639 1.00 94.38 185 TRP A O 1
ATOM 1493 N N . THR A 1 186 ? -17.957 8.401 28.207 1.00 92.12 186 THR A N 1
ATOM 1494 C CA . THR A 1 186 ? -17.622 9.832 28.020 1.00 92.12 186 THR A CA 1
ATOM 1495 C C . THR A 1 186 ? -16.582 10.383 29.003 1.00 92.12 186 THR A C 1
ATOM 1497 O O . THR A 1 186 ? -16.399 11.595 29.111 1.00 92.12 186 THR A O 1
ATOM 1500 N N . GLY A 1 187 ? -15.923 9.507 29.759 1.00 92.06 187 GLY A N 1
ATOM 1501 C CA . GLY A 1 187 ? -14.987 9.849 30.834 1.00 92.06 187 GLY A CA 1
ATOM 1502 C C . GLY A 1 187 ? -13.513 9.833 30.420 1.00 92.06 187 GLY A C 1
ATOM 1503 O O . GLY A 1 187 ? -13.146 10.141 29.281 1.00 92.06 187 GLY A O 1
ATOM 1504 N N . LEU A 1 188 ? -12.640 9.515 31.377 1.00 89.62 188 LEU A N 1
ATOM 1505 C CA . LEU A 1 188 ? -11.224 9.269 31.101 1.00 89.62 188 LEU A CA 1
ATOM 1506 C C . LEU A 1 188 ? -11.074 7.898 30.417 1.00 89.62 188 LEU A C 1
ATOM 1508 O O . LEU A 1 188 ? -11.725 6.958 30.861 1.00 89.62 188 LEU A O 1
ATOM 1512 N N . PRO A 1 189 ? -10.285 7.794 29.331 1.00 91.25 189 PRO A N 1
ATOM 1513 C CA . PRO A 1 189 ? -10.043 6.516 28.675 1.00 91.25 189 PRO A CA 1
ATOM 1514 C C . PRO A 1 189 ? -9.144 5.645 29.544 1.00 91.25 189 PRO A C 1
ATOM 1516 O O . PRO A 1 189 ? -8.227 6.168 30.190 1.00 91.25 189 PRO A O 1
ATOM 1519 N N . ASP A 1 190 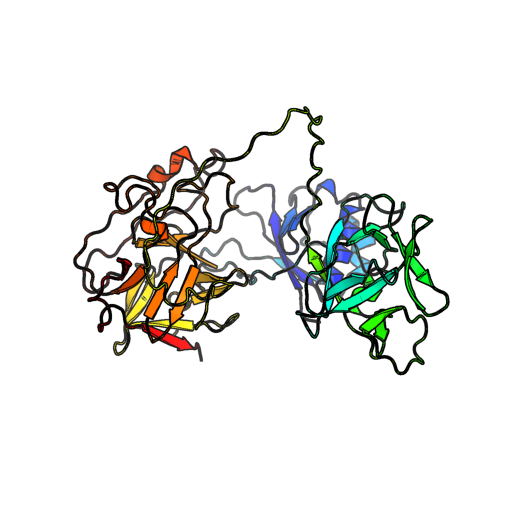? -9.336 4.336 29.452 1.00 94.62 190 ASP A N 1
ATOM 1520 C CA . ASP A 1 190 ? -8.310 3.406 29.899 1.00 94.62 190 ASP A CA 1
ATOM 1521 C C . ASP A 1 190 ? -7.143 3.363 28.925 1.00 94.62 190 ASP A C 1
ATOM 1523 O O . ASP A 1 190 ? -7.217 3.810 27.771 1.00 94.62 190 ASP A O 1
ATOM 1527 N N . LYS A 1 191 ? -6.031 2.859 29.447 1.00 95.00 191 LYS A N 1
ATOM 1528 C CA . LYS A 1 191 ? -4.779 2.748 28.724 1.00 95.00 191 LYS A CA 1
ATOM 1529 C C . LYS A 1 191 ? -4.466 1.291 28.457 1.00 95.00 191 LYS A C 1
ATOM 1531 O O . LYS A 1 191 ? -4.584 0.457 29.346 1.00 95.00 191 LYS A O 1
ATOM 1536 N N . PHE A 1 192 ? -3.986 1.044 27.252 1.00 94.50 192 PHE A N 1
ATOM 1537 C CA . PHE A 1 192 ? -3.534 -0.258 26.781 1.00 94.50 192 PHE A CA 1
ATOM 1538 C C . PHE A 1 192 ? -2.095 -0.119 26.296 1.00 94.50 192 PHE A C 1
ATOM 1540 O O . PHE A 1 192 ? -1.673 0.982 25.931 1.00 94.50 192 PHE A O 1
ATOM 1547 N N . ARG A 1 193 ? -1.322 -1.198 26.256 1.00 94.69 193 ARG A N 1
ATOM 1548 C CA . ARG A 1 193 ? -0.021 -1.189 25.576 1.00 94.69 193 ARG A CA 1
ATOM 1549 C C . ARG A 1 193 ? -0.227 -1.459 24.097 1.00 94.69 193 ARG A C 1
ATOM 1551 O O . ARG A 1 193 ? -0.971 -2.354 23.712 1.00 94.69 193 ARG A O 1
ATOM 1558 N N . PHE A 1 194 ? 0.480 -0.735 23.237 1.00 94.69 194 PHE A N 1
ATOM 1559 C CA . PHE A 1 194 ? 0.352 -0.929 21.793 1.00 94.69 194 PHE A CA 1
ATOM 1560 C C . PHE A 1 194 ? 0.660 -2.372 21.347 1.00 94.69 194 PHE A C 1
ATOM 1562 O O . PHE A 1 194 ? 0.014 -2.895 20.438 1.00 94.69 194 PHE A O 1
ATOM 1569 N N . SER A 1 195 ? 1.614 -3.037 22.010 1.00 93.19 195 SER A N 1
ATOM 1570 C CA . SER A 1 195 ? 1.974 -4.434 21.733 1.00 93.19 195 SER A CA 1
ATOM 1571 C C . SER A 1 195 ? 0.861 -5.442 22.026 1.00 93.19 195 SER A C 1
ATOM 1573 O O . SER A 1 195 ? 0.935 -6.568 21.524 1.00 93.19 195 SER A O 1
ATOM 1575 N N . GLU A 1 196 ? -0.163 -5.065 22.798 1.00 93.31 196 GLU A N 1
ATOM 1576 C CA . GLU A 1 196 ? -1.289 -5.941 23.120 1.00 93.31 196 GLU A CA 1
ATOM 1577 C C . GLU A 1 196 ? -2.126 -6.254 21.881 1.00 93.31 196 GLU A C 1
ATOM 1579 O O . GLU A 1 196 ? -2.658 -7.347 21.797 1.00 93.31 196 GLU A O 1
ATOM 1584 N N . PHE A 1 197 ? -2.167 -5.400 20.851 1.00 93.00 197 PHE A N 1
ATOM 1585 C CA . PHE A 1 197 ? -2.844 -5.773 19.604 1.00 93.00 197 PHE A CA 1
ATOM 1586 C C . PHE A 1 197 ? -2.208 -6.996 18.934 1.00 93.00 197 PHE A C 1
ATOM 1588 O O . PHE A 1 197 ? -2.914 -7.922 18.547 1.00 93.00 197 PHE A O 1
ATOM 1595 N N . GLU A 1 198 ? -0.883 -7.018 18.785 1.00 84.56 198 GLU A N 1
ATOM 1596 C CA . GLU A 1 198 ? -0.202 -8.087 18.045 1.00 84.56 198 GLU A CA 1
ATOM 1597 C C . GLU A 1 198 ? -0.073 -9.372 18.868 1.00 84.56 198 GLU A C 1
ATOM 1599 O O . GLU A 1 198 ? -0.251 -10.469 18.334 1.00 84.56 198 GLU A O 1
ATOM 1604 N N . ASN A 1 199 ? 0.248 -9.238 20.157 1.00 76.75 199 ASN A N 1
ATOM 1605 C CA . ASN A 1 199 ? 0.725 -10.351 20.977 1.00 76.75 199 ASN A CA 1
ATOM 1606 C C . ASN A 1 199 ? -0.110 -10.609 22.238 1.00 76.75 199 ASN A C 1
ATOM 1608 O O . ASN A 1 199 ? 0.245 -11.518 22.985 1.00 76.75 199 ASN A O 1
ATOM 1612 N N . GLY A 1 200 ? -1.151 -9.821 22.526 1.00 69.94 200 GLY A N 1
ATOM 1613 C CA . GLY A 1 200 ? -1.694 -9.752 23.882 1.00 69.94 200 GLY A CA 1
ATOM 1614 C C . GLY A 1 200 ? -3.212 -9.695 23.995 1.00 69.94 200 GLY A C 1
ATOM 1615 O O . GLY A 1 200 ? -3.925 -9.364 23.061 1.00 69.94 200 GLY A O 1
ATOM 1616 N N . ASN A 1 201 ? -3.645 -10.088 25.188 1.00 89.25 201 ASN A N 1
ATOM 1617 C CA . ASN A 1 201 ? -4.802 -9.762 26.026 1.00 89.25 201 ASN A CA 1
ATOM 1618 C C . ASN A 1 201 ? -6.189 -9.495 25.406 1.00 89.25 201 ASN A C 1
ATOM 1620 O O . ASN A 1 201 ? -7.178 -9.741 26.083 1.00 89.25 201 ASN A O 1
ATOM 1624 N N . PHE A 1 202 ? -6.333 -9.061 24.156 1.00 93.12 202 PHE A N 1
ATOM 1625 C CA . PHE A 1 202 ? -7.627 -8.937 23.494 1.00 93.12 202 PHE A CA 1
ATOM 1626 C C . PHE A 1 202 ? -8.104 -10.294 22.960 1.00 93.12 202 PHE A C 1
ATOM 1628 O O . PHE A 1 202 ? -7.637 -10.796 21.929 1.00 93.12 202 PHE A O 1
ATOM 1635 N N . ALA A 1 203 ? -9.077 -10.879 23.647 1.00 92.62 203 ALA A N 1
ATOM 1636 C CA . ALA A 1 203 ? -9.760 -12.098 23.245 1.00 92.62 203 ALA A CA 1
ATOM 1637 C C . ALA A 1 203 ? -11.174 -11.805 22.723 1.00 92.62 203 ALA A C 1
ATOM 1639 O O . ALA A 1 203 ? -11.647 -10.668 22.708 1.00 92.62 203 ALA A O 1
ATOM 1640 N N . ILE A 1 204 ? -11.836 -12.863 22.260 1.00 92.62 204 ILE A N 1
ATOM 1641 C CA . ILE A 1 204 ? -13.239 -12.836 21.849 1.00 92.62 204 ILE A CA 1
ATOM 1642 C C . ILE A 1 204 ? -13.981 -13.852 22.717 1.00 92.62 204 ILE A C 1
ATOM 1644 O O . ILE A 1 204 ? -13.596 -15.026 22.732 1.00 92.62 204 ILE A O 1
ATOM 1648 N N . SER A 1 205 ? -15.006 -13.410 23.439 1.00 92.81 205 SER A N 1
ATOM 1649 C CA . SER A 1 205 ? -15.915 -14.274 24.201 1.00 92.81 205 SER A CA 1
ATOM 1650 C C . SER A 1 205 ? -16.870 -15.049 23.280 1.00 92.81 205 SER A C 1
ATOM 1652 O O . SER A 1 205 ? -16.894 -14.863 22.062 1.00 92.81 205 SER A O 1
ATOM 1654 N N . GLU A 1 206 ? -17.668 -15.957 23.847 1.00 91.00 206 GLU A N 1
ATOM 1655 C CA . GLU A 1 206 ? -18.592 -16.806 23.075 1.00 91.00 206 GLU A CA 1
ATOM 1656 C C . GLU A 1 206 ? -19.671 -16.013 22.318 1.00 91.00 206 GLU A C 1
ATOM 1658 O O . GLU A 1 206 ? -20.081 -16.415 21.232 1.00 91.00 206 GLU A O 1
ATOM 1663 N N . ASP A 1 207 ? -20.088 -14.863 22.850 1.00 93.31 207 ASP A N 1
ATOM 1664 C CA . ASP A 1 207 ? -21.054 -13.936 22.246 1.00 93.31 207 ASP A CA 1
ATOM 1665 C C . ASP A 1 207 ? -20.408 -12.926 21.275 1.00 93.31 207 ASP A C 1
ATOM 1667 O O . ASP A 1 207 ? -21.031 -11.936 20.893 1.00 93.31 207 ASP A O 1
ATOM 1671 N N . ALA A 1 208 ? -19.158 -13.173 20.874 1.00 94.44 208 ALA A N 1
ATOM 1672 C CA . ALA A 1 208 ? -18.352 -12.318 20.007 1.00 94.44 208 ALA A CA 1
ATOM 1673 C C . ALA A 1 208 ? -17.963 -10.947 20.597 1.00 94.44 208 ALA A C 1
ATOM 1675 O O . ALA A 1 208 ? -17.446 -10.097 19.865 1.00 94.44 208 ALA A O 1
ATOM 1676 N N . THR A 1 209 ? -18.153 -10.721 21.899 1.00 95.88 209 THR A N 1
ATOM 1677 C CA . THR A 1 209 ? -17.670 -9.512 22.579 1.00 95.88 209 THR A CA 1
ATOM 1678 C C . THR A 1 209 ? -16.138 -9.522 22.660 1.00 95.88 209 THR A C 1
ATOM 1680 O O . THR A 1 209 ? -15.503 -10.554 22.890 1.00 95.88 209 THR A O 1
ATOM 1683 N N . VAL A 1 210 ? -15.517 -8.369 22.411 1.00 95.62 210 VAL A N 1
ATOM 1684 C CA . VAL A 1 210 ? -14.075 -8.185 22.587 1.00 95.62 210 VAL A CA 1
ATOM 1685 C C . VAL A 1 210 ? -13.811 -7.916 24.060 1.00 95.62 210 VAL A C 1
ATOM 1687 O O . VAL A 1 210 ? -14.360 -6.977 24.637 1.00 95.62 210 VAL A O 1
ATOM 1690 N N . VAL A 1 211 ? -12.943 -8.731 24.648 1.00 95.06 211 VAL A N 1
ATOM 1691 C CA . VAL A 1 211 ? -12.574 -8.641 26.061 1.00 95.06 211 VAL A CA 1
ATOM 1692 C C . VAL A 1 211 ? -11.069 -8.485 26.201 1.00 95.06 211 VAL A C 1
ATOM 1694 O O . VAL A 1 211 ? -10.310 -9.078 25.437 1.00 95.06 211 VAL A O 1
ATOM 1697 N N . PHE A 1 212 ? -10.636 -7.687 27.166 1.00 94.12 212 PHE A N 1
ATOM 1698 C CA . PHE A 1 212 ? -9.254 -7.594 27.599 1.00 94.12 212 PHE A CA 1
ATOM 1699 C C . PHE A 1 212 ? -9.021 -8.526 28.785 1.00 94.12 212 PHE A C 1
ATOM 1701 O O . PHE A 1 212 ? -9.766 -8.530 29.763 1.00 94.12 212 PHE A O 1
ATOM 1708 N N . VAL A 1 213 ? -7.963 -9.316 28.691 1.00 91.25 213 VAL A N 1
ATOM 1709 C CA . VAL A 1 213 ? -7.614 -10.354 29.645 1.00 91.25 213 VAL A CA 1
ATOM 1710 C C . VAL A 1 213 ? -6.241 -10.046 30.217 1.00 91.25 213 VAL A C 1
ATOM 1712 O O . VAL A 1 213 ? -5.245 -10.197 29.521 1.00 91.25 213 VAL A O 1
ATOM 1715 N N . ASP A 1 214 ? -6.187 -9.635 31.481 1.00 80.69 214 ASP A N 1
ATOM 1716 C CA . ASP A 1 214 ? -4.931 -9.264 32.151 1.00 80.69 214 ASP A CA 1
ATOM 1717 C C . ASP A 1 214 ? -4.107 -10.489 32.613 1.00 80.69 214 ASP A C 1
ATOM 1719 O O . ASP A 1 214 ? -2.921 -10.368 32.911 1.00 80.69 214 ASP A O 1
ATOM 1723 N N . ASP A 1 215 ? -4.709 -11.689 32.635 1.00 70.12 215 ASP A N 1
ATOM 1724 C CA . ASP A 1 215 ? -4.097 -12.903 33.191 1.00 70.12 215 ASP A CA 1
ATOM 1725 C C . ASP A 1 215 ? -3.984 -14.064 32.183 1.00 70.12 215 ASP A C 1
ATOM 1727 O O . ASP A 1 215 ? -4.880 -14.333 31.378 1.00 70.12 215 ASP A O 1
ATOM 1731 N N . ALA A 1 216 ? -2.877 -14.804 32.253 1.00 56.06 216 ALA A N 1
ATOM 1732 C CA . ALA A 1 216 ? -2.562 -15.907 31.341 1.00 56.06 216 ALA A CA 1
ATOM 1733 C C . ALA A 1 216 ? -3.423 -17.166 31.572 1.00 56.06 216 ALA A C 1
ATOM 1735 O O . ALA A 1 216 ? -3.350 -18.106 30.782 1.00 56.06 216 ALA A O 1
ATOM 1736 N N . ASP A 1 217 ? -4.233 -17.192 32.635 1.00 54.91 217 ASP A N 1
ATOM 1737 C CA . ASP A 1 217 ? -4.963 -18.380 33.100 1.00 54.91 217 ASP A CA 1
ATOM 1738 C C . ASP A 1 217 ? -6.380 -18.520 32.508 1.00 54.91 217 ASP A C 1
ATOM 1740 O O . ASP A 1 217 ? -7.218 -19.281 32.996 1.00 54.91 217 ASP A O 1
ATOM 1744 N N . THR A 1 218 ? -6.688 -17.780 31.438 1.00 62.12 218 THR A N 1
ATOM 1745 C CA . THR A 1 218 ? -8.001 -17.877 30.790 1.00 62.12 218 THR A CA 1
ATOM 1746 C C . THR A 1 218 ? -8.024 -18.921 29.678 1.00 62.12 218 THR A C 1
ATOM 1748 O O . THR A 1 218 ? -7.112 -19.057 28.866 1.00 62.12 218 THR A O 1
ATOM 1751 N N . THR A 1 219 ? -9.137 -19.649 29.593 1.00 72.00 219 THR A N 1
ATOM 1752 C CA . THR A 1 219 ? -9.445 -20.579 28.495 1.00 72.00 219 THR A CA 1
ATOM 1753 C C . THR A 1 219 ? -9.789 -19.863 27.183 1.00 72.00 219 THR A C 1
ATOM 1755 O O . THR A 1 219 ? -10.034 -20.514 26.162 1.00 72.00 219 THR A O 1
ATOM 1758 N N . LEU A 1 220 ? -9.828 -18.527 27.195 1.00 76.00 220 LEU A N 1
ATOM 1759 C CA . LEU A 1 220 ? -10.179 -17.714 26.044 1.00 76.00 220 LEU A CA 1
ATOM 1760 C C . LEU A 1 220 ? -9.046 -17.726 25.020 1.00 76.00 220 LEU A C 1
ATOM 1762 O O . LEU A 1 220 ? -7.866 -17.567 25.330 1.00 76.00 220 LEU A O 1
ATOM 1766 N N . ARG A 1 221 ? -9.412 -17.900 23.750 1.00 73.00 221 ARG A N 1
ATOM 1767 C CA . ARG A 1 221 ? -8.444 -17.840 22.656 1.00 73.00 221 ARG A CA 1
ATOM 1768 C C . ARG A 1 221 ? -8.020 -16.393 22.438 1.00 73.00 221 ARG A C 1
ATOM 1770 O O . ARG A 1 221 ? -8.741 -15.635 21.787 1.00 73.00 221 ARG A O 1
ATOM 1777 N N . LEU A 1 222 ? -6.833 -16.050 22.931 1.00 80.25 222 LEU A N 1
ATOM 1778 C CA . LEU A 1 222 ? -6.134 -14.824 22.559 1.00 80.25 222 LEU A CA 1
ATOM 1779 C C . LEU A 1 222 ? -6.029 -14.734 21.035 1.00 80.25 222 LEU A C 1
ATOM 1781 O O . LEU A 1 222 ? -5.765 -15.732 20.350 1.00 80.25 222 LEU A O 1
ATOM 1785 N N . ARG A 1 223 ? -6.256 -13.538 20.494 1.00 82.50 223 ARG A N 1
ATOM 1786 C CA . ARG A 1 223 ? -6.134 -13.285 19.061 1.00 82.50 223 ARG A CA 1
ATOM 1787 C C . ARG A 1 223 ? -5.180 -12.138 18.808 1.00 82.50 223 ARG A C 1
ATOM 1789 O O . ARG A 1 223 ? -5.200 -11.140 19.510 1.00 82.50 223 ARG A O 1
ATOM 1796 N N . SER A 1 224 ? -4.408 -12.275 17.737 1.00 90.50 224 SER A N 1
ATOM 1797 C CA . SER A 1 224 ? -3.662 -11.161 17.173 1.00 90.50 224 SER A CA 1
ATOM 1798 C C . SER A 1 224 ? -4.589 -10.292 16.329 1.00 90.50 224 SER A C 1
ATOM 1800 O O . SER A 1 224 ? -5.353 -10.779 15.481 1.00 90.50 224 SER A O 1
ATOM 1802 N N . TRP A 1 225 ? -4.468 -8.995 16.544 1.00 94.25 225 TRP A N 1
ATOM 1803 C CA . TRP A 1 225 ? -5.183 -7.923 15.881 1.00 94.25 225 TRP A CA 1
ATOM 1804 C C . TRP A 1 225 ? -4.192 -7.029 15.147 1.00 94.25 225 TRP A C 1
ATOM 1806 O O . TRP A 1 225 ? -3.053 -6.843 15.569 1.00 94.25 225 TRP A O 1
ATOM 1816 N N . GLN A 1 226 ? -4.636 -6.463 14.033 1.00 93.19 226 GLN A N 1
ATOM 1817 C CA . GLN A 1 226 ? -3.857 -5.509 13.261 1.00 93.19 226 GLN A CA 1
ATOM 1818 C C . GLN A 1 226 ? -4.659 -4.246 12.982 1.00 93.19 226 GLN A C 1
ATOM 1820 O O . GLN A 1 226 ? -5.878 -4.286 12.791 1.00 93.19 226 GLN A O 1
ATOM 1825 N N . LEU A 1 227 ? -3.937 -3.134 12.902 1.00 95.06 227 LEU A N 1
ATOM 1826 C CA . LEU A 1 227 ? -4.483 -1.845 12.515 1.00 95.06 227 LEU A CA 1
ATOM 1827 C C . LEU A 1 227 ? -4.448 -1.688 10.997 1.00 95.06 227 LEU A C 1
ATOM 1829 O O . LEU A 1 227 ? -3.432 -1.934 10.350 1.00 95.06 227 LEU A O 1
ATOM 1833 N N . VAL A 1 228 ? -5.568 -1.254 10.434 1.00 94.12 228 VAL A N 1
ATOM 1834 C CA . VAL A 1 228 ? -5.717 -0.915 9.017 1.00 94.12 228 VAL A CA 1
ATOM 1835 C C . VAL A 1 228 ? -6.107 0.558 8.938 1.00 94.12 228 VAL A C 1
ATOM 1837 O O . VAL A 1 228 ? -7.012 0.960 9.667 1.00 94.12 228 VAL A O 1
ATOM 1840 N N . PRO A 1 229 ? -5.458 1.387 8.107 1.00 93.38 229 PRO A N 1
ATOM 1841 C CA . PRO A 1 229 ? -5.735 2.813 8.077 1.00 93.38 229 PRO A CA 1
ATOM 1842 C C . PRO A 1 229 ? -7.176 3.055 7.639 1.00 93.38 229 PRO A C 1
ATOM 1844 O O . PRO A 1 229 ? -7.664 2.463 6.676 1.00 93.38 229 PRO A O 1
ATOM 1847 N N . ALA A 1 230 ? -7.856 3.935 8.363 1.00 92.50 230 ALA A N 1
ATOM 1848 C CA . ALA A 1 230 ? -9.214 4.349 8.071 1.00 92.50 230 ALA A CA 1
ATOM 1849 C C . ALA A 1 230 ? -9.232 5.825 7.654 1.00 92.50 230 ALA A C 1
ATOM 1851 O O . ALA A 1 230 ? -8.462 6.634 8.184 1.00 92.50 230 ALA A O 1
ATOM 1852 N N . PRO A 1 231 ? -10.132 6.224 6.740 1.00 86.56 231 PRO A N 1
ATOM 1853 C CA . PRO A 1 231 ? -10.274 7.625 6.387 1.00 86.56 231 PRO A CA 1
ATOM 1854 C C . PRO A 1 231 ? -10.689 8.423 7.624 1.00 86.56 231 PRO A C 1
ATOM 1856 O O . PRO A 1 231 ? -11.642 8.064 8.333 1.00 86.56 231 PRO A O 1
ATOM 1859 N N . SER A 1 232 ? -9.983 9.534 7.858 1.00 81.12 232 SER A N 1
ATOM 1860 C CA . SER A 1 232 ? -10.370 10.496 8.888 1.00 81.12 232 SER A CA 1
ATOM 1861 C C . SER A 1 232 ? -11.820 10.925 8.648 1.00 81.12 232 SER A C 1
ATOM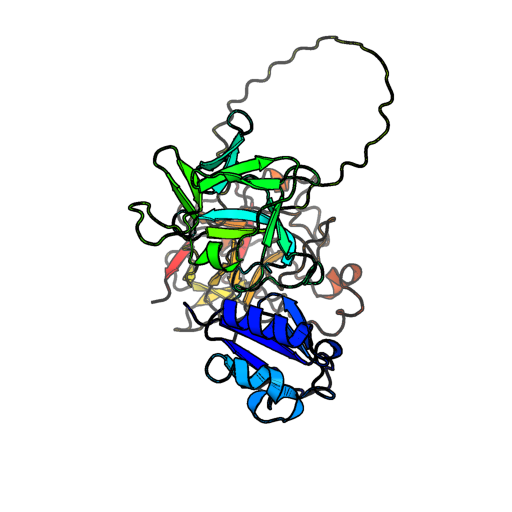 1863 O O . SER A 1 232 ? -12.207 11.111 7.490 1.00 81.12 232 SER A O 1
ATOM 1865 N N . PRO A 1 233 ? -12.640 11.090 9.701 1.00 79.25 233 PRO A N 1
ATOM 1866 C CA . PRO A 1 233 ? -13.979 11.620 9.532 1.00 79.25 233 PRO A CA 1
ATOM 1867 C C . PRO A 1 233 ? -13.852 12.968 8.832 1.00 79.25 233 PRO A C 1
ATOM 1869 O O . PRO A 1 233 ? -13.216 13.883 9.363 1.00 79.25 233 PRO A O 1
ATOM 1872 N N . THR A 1 234 ? -14.416 13.087 7.629 1.00 68.75 234 THR A N 1
ATOM 1873 C CA . THR A 1 234 ? -14.541 14.382 6.972 1.00 68.75 234 THR A CA 1
ATOM 1874 C C . THR A 1 234 ? -15.267 15.266 7.970 1.00 68.75 234 THR A C 1
ATOM 1876 O O . THR A 1 234 ? -16.407 14.971 8.335 1.00 68.75 234 THR A O 1
ATOM 1879 N N . GLN A 1 235 ? -14.603 16.313 8.466 1.00 47.72 235 GLN A N 1
ATOM 1880 C CA . GLN A 1 235 ? -15.309 17.367 9.171 1.00 47.72 235 GLN A CA 1
ATOM 1881 C C . GLN A 1 235 ? -16.297 17.914 8.148 1.00 47.72 235 GLN A C 1
ATOM 1883 O O . GLN A 1 235 ? -15.922 18.693 7.273 1.00 47.72 235 GLN A O 1
ATOM 1888 N N . ARG A 1 236 ? -17.546 17.436 8.187 1.00 37.41 236 ARG A N 1
ATOM 1889 C CA . ARG A 1 236 ? -18.644 18.080 7.484 1.00 37.41 236 ARG A CA 1
ATOM 1890 C C . ARG A 1 236 ? -18.645 19.491 8.039 1.00 37.41 236 ARG A C 1
ATOM 1892 O O . ARG A 1 236 ? -19.063 19.717 9.172 1.00 37.41 236 ARG A O 1
ATOM 1899 N N . LYS A 1 237 ? -18.080 20.415 7.264 1.00 33.81 237 LYS A N 1
ATOM 1900 C CA . LYS A 1 237 ? -18.224 21.845 7.465 1.00 33.81 237 LYS A CA 1
ATOM 1901 C C . LYS A 1 237 ? -19.729 22.048 7.527 1.00 33.81 237 LYS A C 1
ATOM 1903 O O . LYS A 1 237 ? -20.396 21.865 6.512 1.00 33.81 237 LYS A O 1
ATOM 1908 N N . MET A 1 238 ? -20.260 22.254 8.731 1.00 32.62 238 MET A N 1
ATOM 1909 C CA . MET A 1 238 ? -21.684 22.477 8.932 1.00 32.62 238 MET A CA 1
ATOM 1910 C C . MET A 1 238 ? -22.036 23.720 8.120 1.00 32.62 238 MET A C 1
ATOM 1912 O O . MET A 1 238 ? -21.698 24.839 8.502 1.00 32.62 238 MET A O 1
ATOM 1916 N N . ALA A 1 239 ? -22.608 23.507 6.937 1.00 29.92 239 ALA A N 1
ATOM 1917 C CA . ALA A 1 239 ? -23.260 24.564 6.197 1.00 29.92 239 ALA A CA 1
ATOM 1918 C C . ALA A 1 239 ? -24.490 24.967 7.024 1.00 29.92 239 ALA A C 1
ATOM 1920 O O . ALA A 1 239 ? -25.195 24.077 7.505 1.00 29.92 239 ALA A O 1
ATOM 1921 N N . PRO A 1 240 ? -24.731 26.266 7.245 1.00 34.69 240 PRO A N 1
ATOM 1922 C CA . PRO A 1 240 ? -25.914 26.700 7.965 1.00 34.69 240 PRO A CA 1
ATOM 1923 C C . PRO A 1 240 ? -27.151 26.290 7.164 1.00 34.69 240 PRO A C 1
ATOM 1925 O O . PRO A 1 240 ? -27.268 26.603 5.980 1.00 34.69 240 PRO A O 1
ATOM 1928 N N . GLU A 1 241 ? -28.046 25.553 7.816 1.00 32.66 241 GLU A N 1
ATOM 1929 C CA . GLU A 1 241 ? -29.326 25.122 7.267 1.00 32.66 241 GLU A CA 1
ATOM 1930 C C . GLU A 1 241 ? -30.154 26.349 6.864 1.00 32.66 241 GLU A C 1
ATOM 1932 O O . GLU A 1 241 ? -30.688 27.072 7.706 1.00 32.66 241 GLU A O 1
ATOM 1937 N N . SER A 1 242 ? -30.273 26.605 5.561 1.00 31.98 242 SER A N 1
ATOM 1938 C CA . SER A 1 242 ? -31.288 27.512 5.036 1.00 31.98 242 SER A CA 1
ATOM 1939 C C . SER A 1 242 ? -32.568 26.720 4.801 1.00 31.98 242 SER A C 1
ATOM 1941 O O . SER A 1 242 ? -32.659 25.919 3.870 1.00 31.98 242 SER A O 1
ATOM 1943 N N . SER A 1 243 ? -33.566 26.959 5.648 1.00 37.41 243 SER A N 1
ATOM 1944 C CA . SER A 1 243 ? -34.924 26.462 5.459 1.00 37.41 243 SER A CA 1
ATOM 1945 C C . SER A 1 243 ? -35.518 26.998 4.155 1.00 37.41 243 SER A C 1
ATOM 1947 O O . SER A 1 243 ? -35.523 28.214 3.953 1.00 37.41 243 SER A O 1
ATOM 1949 N N . THR A 1 244 ? -36.110 26.143 3.321 1.00 34.28 244 THR A N 1
ATOM 1950 C CA . THR A 1 244 ? -37.343 26.492 2.591 1.00 34.28 244 THR A CA 1
ATOM 1951 C C . THR A 1 244 ? -38.041 25.259 2.003 1.00 34.28 244 THR A C 1
ATOM 1953 O O . THR A 1 244 ? -37.562 24.644 1.062 1.00 34.28 244 THR A O 1
ATOM 1956 N N . ARG A 1 245 ? -39.194 24.954 2.612 1.00 33.47 245 ARG A N 1
ATOM 1957 C CA . ARG A 1 245 ? -40.500 24.555 2.047 1.00 33.47 245 ARG A CA 1
ATOM 1958 C C . ARG A 1 245 ? -40.571 23.646 0.809 1.00 33.47 245 ARG A C 1
ATOM 1960 O O . ARG A 1 245 ? -40.330 24.078 -0.311 1.00 33.47 245 ARG A O 1
ATOM 1967 N N . ASP A 1 246 ? -41.131 22.464 1.064 1.00 33.75 246 ASP A N 1
ATOM 1968 C CA . ASP A 1 246 ? -42.306 21.851 0.424 1.00 33.75 246 ASP A CA 1
ATOM 1969 C C . ASP A 1 246 ? -42.707 22.317 -0.982 1.00 33.75 246 ASP A C 1
ATOM 1971 O O . ASP A 1 246 ? -43.251 23.410 -1.163 1.00 33.75 246 ASP A O 1
ATOM 1975 N N . LYS A 1 247 ? -42.611 21.380 -1.934 1.00 32.41 247 LYS A N 1
ATOM 1976 C CA . LYS A 1 247 ? -43.684 21.031 -2.882 1.00 32.41 247 LYS A CA 1
ATOM 1977 C C . LYS A 1 247 ? -43.371 19.697 -3.570 1.00 32.41 247 LYS A C 1
ATOM 1979 O O . LYS A 1 247 ? -42.283 19.504 -4.099 1.00 32.41 247 LYS A O 1
ATOM 1984 N N . ALA A 1 248 ? -44.361 18.816 -3.599 1.00 32.72 248 ALA A N 1
ATOM 1985 C CA . ALA A 1 248 ? -44.452 17.621 -4.435 1.00 32.72 248 ALA A CA 1
ATOM 1986 C C . ALA A 1 248 ? -45.894 17.546 -4.983 1.00 32.72 248 ALA A C 1
ATOM 1988 O O . ALA A 1 248 ? -46.765 18.230 -4.434 1.00 32.72 248 ALA A O 1
ATOM 1989 N N . PRO A 1 249 ? -46.214 16.646 -5.926 1.00 49.69 249 PRO A N 1
ATOM 1990 C CA . PRO A 1 249 ? -45.455 16.212 -7.103 1.00 49.69 249 PRO A CA 1
ATOM 1991 C C . PRO A 1 249 ? -46.306 16.376 -8.385 1.00 49.69 249 PRO A C 1
ATOM 1993 O O . PRO A 1 249 ? -47.497 16.678 -8.313 1.00 49.69 249 PRO A O 1
ATOM 1996 N N . GLN A 1 250 ? -45.720 16.147 -9.561 1.00 32.78 250 GLN A N 1
ATOM 1997 C CA . GLN A 1 250 ? -46.512 15.878 -10.760 1.00 32.78 250 GLN A CA 1
ATOM 1998 C C . GLN A 1 250 ? -45.855 14.773 -11.589 1.00 32.78 250 GLN A C 1
ATOM 2000 O O . GLN A 1 250 ? -44.649 14.806 -11.831 1.00 32.78 250 GLN A O 1
ATOM 2005 N N . ASP A 1 251 ? -46.691 13.794 -11.924 1.00 32.28 251 ASP A N 1
ATOM 2006 C CA . ASP A 1 251 ? -46.428 12.578 -12.685 1.00 32.28 251 ASP A CA 1
ATOM 2007 C C . ASP A 1 251 ? -45.865 12.862 -14.083 1.00 32.28 251 ASP A C 1
ATOM 2009 O O . ASP A 1 251 ? -46.310 13.804 -14.738 1.00 32.28 251 ASP A O 1
ATOM 2013 N N . ASP A 1 252 ? -44.982 11.989 -14.577 1.00 32.62 252 ASP A N 1
ATOM 2014 C CA . ASP A 1 252 ? -45.239 11.380 -15.883 1.00 32.62 252 ASP A CA 1
ATOM 2015 C C . ASP A 1 252 ? -44.553 10.018 -16.033 1.00 32.62 252 ASP A C 1
ATOM 2017 O O . ASP A 1 252 ? -43.469 9.746 -15.509 1.00 32.62 252 ASP A O 1
ATOM 2021 N N . ASP A 1 253 ? -45.271 9.169 -16.746 1.00 33.34 253 ASP A N 1
ATOM 2022 C CA . ASP A 1 253 ? -45.157 7.732 -16.877 1.00 33.34 253 ASP A CA 1
ATOM 2023 C C . ASP A 1 253 ? -44.419 7.409 -18.184 1.00 33.34 253 ASP A C 1
ATOM 2025 O O . ASP A 1 253 ? -44.785 7.902 -19.252 1.00 33.34 253 ASP A O 1
ATOM 2029 N N . THR A 1 254 ? -43.373 6.577 -18.161 1.00 34.47 254 THR A N 1
ATOM 2030 C CA . THR A 1 254 ? -43.034 5.768 -19.347 1.00 34.47 254 THR A CA 1
ATOM 2031 C C . THR A 1 254 ? -42.173 4.563 -18.993 1.00 34.47 254 THR A C 1
ATOM 2033 O O . THR A 1 254 ? -40.980 4.639 -18.699 1.00 34.47 254 THR A O 1
ATOM 2036 N N . THR A 1 255 ? -42.821 3.407 -19.061 1.00 33.50 255 THR A N 1
ATOM 2037 C CA . THR A 1 255 ? -42.275 2.071 -18.861 1.00 33.50 255 THR A CA 1
ATOM 2038 C C . THR A 1 255 ? -41.527 1.607 -20.117 1.00 33.50 255 THR A C 1
ATOM 2040 O O . THR A 1 255 ? -42.109 1.486 -21.193 1.00 33.50 255 THR A O 1
ATOM 2043 N N . GLY A 1 256 ? -40.238 1.287 -19.980 1.00 30.55 256 GLY A N 1
ATOM 2044 C CA . GLY A 1 256 ? -39.419 0.638 -21.008 1.00 30.55 256 GLY A CA 1
ATOM 2045 C C . GLY A 1 256 ? -38.686 -0.562 -20.418 1.00 30.55 256 GLY A C 1
ATOM 2046 O O . GLY A 1 256 ? -37.604 -0.431 -19.857 1.00 30.55 256 GLY A O 1
ATOM 2047 N N . HIS A 1 257 ? -39.304 -1.738 -20.507 1.00 32.12 257 HIS A N 1
ATOM 2048 C CA . HIS A 1 257 ? -38.778 -3.003 -20.000 1.00 32.12 257 HIS A CA 1
ATOM 2049 C C . HIS A 1 257 ? -37.631 -3.515 -20.896 1.00 32.12 257 HIS A C 1
ATOM 2051 O O . HIS A 1 257 ? -37.872 -4.110 -21.945 1.00 32.12 257 HIS A O 1
ATOM 2057 N N . PHE A 1 258 ? -36.380 -3.336 -20.464 1.00 29.70 258 PHE A N 1
ATOM 2058 C CA . PHE A 1 258 ? -35.247 -4.143 -20.923 1.00 29.70 258 PHE A CA 1
ATOM 2059 C C . PHE A 1 258 ? -34.782 -5.034 -19.771 1.00 29.70 258 PHE A C 1
ATOM 2061 O O . PHE A 1 258 ? -34.429 -4.554 -18.696 1.00 29.70 258 PHE A O 1
ATOM 2068 N N . LYS A 1 259 ? -34.818 -6.352 -19.995 1.00 29.20 259 LYS A N 1
ATOM 2069 C CA . LYS A 1 259 ? -34.254 -7.353 -19.087 1.00 29.20 259 LYS A CA 1
ATOM 2070 C C . LYS A 1 259 ? -32.746 -7.119 -18.976 1.00 29.20 259 LYS A C 1
ATOM 2072 O O . LYS A 1 259 ? -32.006 -7.422 -19.907 1.00 29.20 259 LYS A O 1
ATOM 2077 N N . SER A 1 260 ? -32.331 -6.562 -17.844 1.00 30.05 260 SER A N 1
ATOM 2078 C CA . SER A 1 260 ? -30.943 -6.504 -17.398 1.00 30.05 260 SER A CA 1
ATOM 2079 C C . SER A 1 260 ? -30.548 -7.901 -16.926 1.00 30.05 260 SER A C 1
ATOM 2081 O O . SER A 1 260 ? -31.056 -8.381 -15.912 1.00 30.05 260 SER A O 1
ATOM 2083 N N . GLU A 1 261 ? -29.710 -8.591 -17.696 1.00 31.70 261 GLU A N 1
ATOM 2084 C CA . GLU A 1 261 ? -28.984 -9.752 -17.187 1.00 31.70 261 GLU A CA 1
ATOM 2085 C C . GLU A 1 261 ? -27.984 -9.265 -16.132 1.00 31.70 261 GLU A C 1
ATOM 2087 O O . GLU A 1 261 ? -27.280 -8.278 -16.343 1.00 31.70 261 GLU A O 1
ATOM 2092 N N . ASN A 1 262 ? -27.993 -9.941 -14.983 1.00 30.72 262 ASN A N 1
ATOM 2093 C CA . ASN A 1 262 ? -27.237 -9.645 -13.770 1.00 30.72 262 ASN A CA 1
ATOM 2094 C C . ASN A 1 262 ? -25.827 -9.096 -14.034 1.00 30.72 262 ASN A C 1
ATOM 2096 O O . ASN A 1 262 ? -24.915 -9.816 -14.442 1.00 30.72 262 ASN A O 1
ATOM 2100 N N . LEU A 1 263 ? -25.659 -7.808 -13.739 1.00 35.12 263 LEU A N 1
ATOM 2101 C CA . LEU A 1 263 ? -24.362 -7.184 -13.544 1.00 35.12 263 LEU A CA 1
ATOM 2102 C C . LEU A 1 263 ? -23.895 -7.561 -12.130 1.00 35.12 263 LEU A C 1
ATOM 2104 O O . LEU A 1 263 ? -24.293 -6.924 -11.154 1.00 35.12 263 LEU A O 1
ATOM 2108 N N . ASP A 1 264 ? -23.094 -8.618 -12.012 1.00 29.92 264 ASP A N 1
ATOM 2109 C CA . ASP A 1 264 ? -22.388 -8.936 -10.769 1.00 29.92 264 ASP A CA 1
ATOM 2110 C C . ASP A 1 264 ? -21.455 -7.765 -10.419 1.00 29.92 264 ASP A C 1
ATOM 2112 O O . ASP A 1 264 ? -20.419 -7.533 -11.046 1.00 29.92 264 ASP A O 1
ATOM 2116 N N . SER A 1 265 ? -21.876 -6.980 -9.431 1.00 35.88 265 SER A N 1
ATOM 2117 C CA . SER A 1 265 ? -21.212 -5.778 -8.943 1.00 35.88 265 SER A CA 1
ATOM 2118 C C . SER A 1 265 ? -20.674 -6.042 -7.540 1.00 35.88 265 SER A C 1
ATOM 2120 O O . SER A 1 265 ? -21.440 -6.023 -6.581 1.00 35.88 265 SER A O 1
ATOM 2122 N N . ALA A 1 266 ? -19.368 -6.329 -7.448 1.00 31.97 266 ALA A N 1
ATOM 2123 C CA . ALA A 1 266 ? -18.431 -5.891 -6.398 1.00 31.97 266 ALA A CA 1
ATOM 2124 C C . ALA A 1 266 ? -17.092 -6.664 -6.501 1.00 31.97 266 ALA A C 1
ATOM 2126 O O . ALA A 1 266 ? -17.052 -7.882 -6.370 1.00 31.97 266 ALA A O 1
ATOM 2127 N N . GLY A 1 267 ? -15.972 -5.953 -6.697 1.00 41.62 267 GLY A N 1
ATOM 2128 C CA . GLY A 1 267 ? -14.642 -6.383 -6.219 1.00 41.62 267 GLY A CA 1
ATOM 2129 C C . GLY A 1 267 ? -13.831 -7.426 -7.009 1.00 41.62 267 GLY A C 1
ATOM 2130 O O . GLY A 1 267 ? -12.912 -8.007 -6.444 1.00 41.62 267 GLY A O 1
ATOM 2131 N N . SER A 1 268 ? -14.106 -7.660 -8.294 1.00 57.62 268 SER A N 1
ATOM 2132 C CA . SER A 1 268 ? -13.427 -8.680 -9.124 1.00 57.62 268 SER A CA 1
ATOM 2133 C C . SER A 1 268 ? -12.085 -8.231 -9.761 1.00 57.62 268 SER A C 1
ATOM 2135 O O . SER A 1 268 ? -11.700 -8.729 -10.825 1.00 57.62 268 SER A O 1
ATOM 2137 N N . ALA A 1 269 ? -11.351 -7.283 -9.174 1.00 62.69 269 ALA A N 1
ATOM 2138 C CA . ALA A 1 269 ? -10.026 -6.933 -9.695 1.00 62.69 269 ALA A CA 1
ATOM 2139 C C . ALA A 1 269 ? -9.080 -8.146 -9.570 1.00 62.69 269 ALA A C 1
ATOM 2141 O O . ALA A 1 269 ? -9.035 -8.796 -8.522 1.00 62.69 269 ALA A O 1
ATOM 2142 N N . CYS A 1 270 ? -8.341 -8.468 -10.635 1.00 79.56 270 CYS A N 1
ATOM 2143 C CA . CYS A 1 270 ? -7.379 -9.578 -10.686 1.00 79.56 270 CYS A CA 1
ATOM 2144 C C . CYS A 1 270 ? -7.942 -10.998 -10.559 1.00 79.56 270 CYS A C 1
ATOM 2146 O O . CYS A 1 270 ? -7.177 -11.929 -10.303 1.00 79.56 270 CYS A O 1
ATOM 2148 N N . ILE A 1 271 ? -9.247 -11.211 -10.772 1.00 88.06 271 ILE A N 1
ATOM 2149 C CA . ILE A 1 271 ? -9.773 -12.583 -10.853 1.00 88.06 271 ILE A CA 1
ATOM 2150 C C . ILE A 1 271 ? -9.012 -13.370 -11.927 1.00 88.06 271 ILE A C 1
ATOM 2152 O O . ILE A 1 271 ? -8.802 -12.870 -13.030 1.00 88.06 271 ILE A O 1
ATOM 2156 N N . GLY A 1 272 ? -8.608 -14.595 -11.579 1.00 87.00 272 GLY A N 1
ATOM 2157 C CA . GLY A 1 272 ? -7.899 -15.526 -12.460 1.00 87.00 272 GLY A CA 1
ATOM 2158 C C . GLY A 1 272 ? -6.381 -15.377 -12.495 1.00 87.00 272 GLY A C 1
ATOM 2159 O O . GLY A 1 272 ? -5.724 -16.191 -13.137 1.00 87.00 272 GLY A O 1
ATOM 2160 N N . PHE A 1 273 ? -5.823 -14.396 -11.786 1.00 89.44 273 PHE A N 1
ATOM 2161 C CA . PHE A 1 273 ? -4.395 -14.335 -11.492 1.00 89.44 273 PHE A CA 1
ATOM 2162 C C . PHE A 1 273 ? -4.149 -14.784 -10.048 1.00 89.44 273 PHE A C 1
ATOM 2164 O O . PHE A 1 273 ? -4.854 -14.363 -9.127 1.00 89.44 273 PHE A O 1
ATOM 2171 N N . GLU A 1 274 ? -3.142 -15.627 -9.828 1.00 80.44 274 GLU A N 1
ATOM 2172 C CA . GLU A 1 274 ? -2.716 -15.985 -8.475 1.00 80.44 274 GLU A CA 1
ATOM 2173 C C . GLU A 1 274 ? -2.000 -14.790 -7.826 1.00 80.44 274 GLU A C 1
ATOM 2175 O O . GLU A 1 274 ? -0.923 -14.372 -8.259 1.00 80.44 274 GLU A O 1
ATOM 2180 N N . LYS A 1 275 ? -2.604 -14.212 -6.781 1.00 74.19 275 LYS A N 1
ATOM 2181 C CA . LYS A 1 275 ? -2.006 -13.096 -6.031 1.00 74.19 275 LYS A CA 1
ATOM 2182 C C . LYS A 1 275 ? -0.683 -13.522 -5.390 1.00 74.19 275 LYS A C 1
ATOM 2184 O O . LYS A 1 275 ? -0.565 -14.645 -4.908 1.00 74.19 275 LYS A O 1
ATOM 2189 N N . ASN A 1 276 ? 0.278 -12.597 -5.321 1.00 68.88 276 ASN A N 1
ATOM 2190 C CA . ASN A 1 276 ? 1.610 -12.810 -4.731 1.00 68.88 276 ASN A CA 1
ATOM 2191 C C . ASN A 1 276 ? 2.446 -13.914 -5.405 1.00 68.88 276 ASN A C 1
ATOM 2193 O O . ASN A 1 276 ? 3.397 -14.419 -4.808 1.00 68.88 276 ASN A O 1
ATOM 2197 N N . SER A 1 277 ? 2.104 -14.280 -6.640 1.00 84.69 277 SER A N 1
ATOM 2198 C CA . SER A 1 277 ? 2.880 -15.201 -7.463 1.00 84.69 277 SER A CA 1
ATOM 2199 C C . SER A 1 277 ? 3.466 -14.469 -8.668 1.00 84.69 277 SER A C 1
ATOM 2201 O O . SER A 1 277 ? 2.926 -13.455 -9.124 1.00 84.69 277 SER A O 1
ATOM 2203 N N . TYR A 1 278 ? 4.578 -14.992 -9.178 1.00 92.19 278 TYR A N 1
ATOM 2204 C CA . TYR A 1 278 ? 5.111 -14.582 -10.468 1.00 92.19 278 TYR A CA 1
ATOM 2205 C C . TYR A 1 278 ? 4.630 -15.550 -11.543 1.00 92.19 278 TYR A C 1
ATOM 2207 O O . TYR A 1 278 ? 4.628 -16.767 -11.345 1.00 92.19 278 TYR A O 1
ATOM 2215 N N . PHE A 1 279 ? 4.270 -15.010 -12.699 1.00 94.81 279 PHE A N 1
ATOM 2216 C CA . PHE A 1 279 ? 3.773 -15.785 -13.826 1.00 94.81 279 PHE A CA 1
ATOM 2217 C C . PHE A 1 279 ? 4.213 -15.175 -15.156 1.00 94.81 279 PHE A C 1
ATOM 2219 O O . PHE A 1 279 ? 4.601 -14.009 -15.238 1.00 94.81 279 PHE A O 1
ATOM 2226 N N . PHE A 1 280 ? 4.126 -15.971 -16.213 1.00 95.69 280 PHE A N 1
ATOM 2227 C CA . PHE A 1 280 ? 4.236 -15.514 -17.588 1.00 95.69 280 PHE A CA 1
ATOM 2228 C C . PHE A 1 280 ? 2.845 -15.410 -18.218 1.00 95.69 280 PHE A C 1
ATOM 2230 O O . PHE A 1 280 ? 1.944 -16.186 -17.891 1.00 95.69 280 PHE A O 1
ATOM 2237 N N . ILE A 1 281 ? 2.683 -14.471 -19.150 1.00 96.94 281 ILE A N 1
ATOM 2238 C CA . ILE A 1 281 ? 1.473 -14.329 -19.967 1.00 96.94 281 ILE A CA 1
ATOM 2239 C C . ILE A 1 281 ? 1.804 -14.837 -21.369 1.00 96.94 281 ILE A C 1
ATOM 2241 O O . ILE A 1 281 ? 2.569 -14.203 -22.096 1.00 96.94 281 ILE A O 1
ATOM 2245 N N . GLN A 1 282 ? 1.256 -15.991 -21.730 1.00 96.56 282 GLN A N 1
ATOM 2246 C CA . GLN A 1 282 ? 1.532 -16.689 -22.981 1.00 96.56 282 GLN A CA 1
ATOM 2247 C C . GLN A 1 282 ? 0.360 -16.545 -23.947 1.00 96.56 282 GLN A C 1
ATOM 2249 O O . GLN A 1 282 ? -0.804 -16.654 -23.556 1.00 96.56 282 GLN A O 1
ATOM 2254 N N . GLU A 1 283 ? 0.656 -16.336 -25.224 1.00 96.81 283 GLU A N 1
ATOM 2255 C CA . GLU A 1 283 ? -0.345 -16.483 -26.272 1.00 96.81 283 GLU A CA 1
ATOM 2256 C C . GLU A 1 283 ? -0.724 -17.965 -26.410 1.00 96.81 283 GLU A C 1
ATOM 2258 O O . GLU A 1 283 ? 0.120 -18.840 -26.619 1.00 96.81 283 GLU A O 1
ATOM 2263 N N . LYS A 1 284 ? -2.021 -18.258 -26.282 1.00 95.50 284 LYS A N 1
ATOM 2264 C CA . LYS A 1 284 ? -2.504 -19.631 -26.139 1.00 95.50 284 LYS A CA 1
ATOM 2265 C C . LYS A 1 284 ? -2.136 -20.496 -27.343 1.00 95.50 284 LYS A C 1
ATOM 2267 O O . LYS A 1 284 ? -2.564 -20.236 -28.469 1.00 95.50 284 LYS A O 1
ATOM 2272 N N . GLY A 1 285 ? -1.430 -21.594 -27.077 1.00 94.81 285 GLY A N 1
ATOM 2273 C CA . GLY A 1 285 ? -1.027 -22.559 -28.101 1.00 94.81 285 GLY A CA 1
ATOM 2274 C C . GLY A 1 285 ? 0.162 -22.127 -28.965 1.00 94.81 285 GLY A C 1
ATOM 2275 O O . GLY A 1 285 ? 0.396 -22.745 -30.005 1.00 94.81 285 GLY A O 1
ATOM 2276 N N . THR A 1 286 ? 0.911 -21.098 -28.563 1.00 94.81 286 THR A N 1
ATOM 2277 C CA . THR A 1 286 ? 2.171 -20.696 -29.210 1.00 94.81 286 THR A CA 1
ATOM 2278 C C . THR A 1 286 ? 3.321 -20.712 -28.202 1.00 94.81 286 THR A C 1
ATOM 2280 O O . THR A 1 286 ? 3.136 -21.063 -27.043 1.00 94.81 286 THR A O 1
ATOM 2283 N N . VAL A 1 287 ? 4.539 -20.378 -28.630 1.00 94.19 287 VAL A N 1
ATOM 2284 C CA . VAL A 1 287 ? 5.701 -20.189 -27.734 1.00 94.19 287 VAL A CA 1
ATOM 2285 C C . VAL A 1 287 ? 5.958 -18.710 -27.436 1.00 94.19 287 VAL A C 1
ATOM 2287 O O . VAL A 1 287 ? 7.041 -18.349 -26.969 1.00 94.19 287 VAL A O 1
ATOM 2290 N N . ASN A 1 288 ? 4.987 -17.853 -27.763 1.00 95.62 288 ASN A N 1
ATOM 2291 C CA . ASN A 1 288 ? 5.108 -16.412 -27.652 1.00 95.62 288 ASN A CA 1
ATOM 2292 C C . ASN A 1 288 ? 4.570 -15.935 -26.306 1.00 95.62 288 ASN A C 1
ATOM 2294 O O . ASN A 1 288 ? 3.488 -16.326 -25.870 1.00 95.62 288 ASN A O 1
ATOM 2298 N N . PHE A 1 289 ? 5.324 -15.046 -25.677 1.00 96.31 289 PHE A N 1
ATOM 2299 C CA . PHE A 1 289 ? 5.021 -14.469 -24.380 1.00 96.31 289 PHE A CA 1
ATOM 2300 C C . PHE A 1 289 ? 4.947 -12.956 -24.489 1.00 96.31 289 PHE A C 1
ATOM 2302 O O . PHE A 1 289 ? 5.691 -12.334 -25.256 1.00 96.31 289 PHE A O 1
ATOM 2309 N N . LEU A 1 290 ? 4.075 -12.363 -23.679 1.00 97.00 290 LEU A N 1
ATOM 2310 C CA . LEU A 1 290 ? 4.039 -10.924 -23.498 1.00 97.00 290 LEU A CA 1
ATOM 2311 C C . LEU A 1 290 ? 5.390 -10.463 -22.934 1.00 97.00 290 LEU A C 1
ATOM 2313 O O . LEU A 1 290 ? 5.864 -10.982 -21.926 1.00 97.00 290 LEU A O 1
ATOM 2317 N N . THR A 1 291 ? 6.037 -9.526 -23.616 1.00 96.25 291 THR A N 1
ATOM 2318 C CA . THR A 1 291 ? 7.412 -9.104 -23.332 1.00 96.25 291 THR A CA 1
ATOM 2319 C C . THR A 1 291 ? 7.557 -7.610 -23.626 1.00 96.25 291 THR A C 1
ATOM 2321 O O . THR A 1 291 ? 7.056 -7.157 -24.660 1.00 96.25 291 THR A O 1
ATOM 2324 N N . PRO A 1 292 ? 8.257 -6.825 -22.789 1.00 95.44 292 PRO A N 1
ATOM 2325 C CA . PRO A 1 292 ? 8.667 -5.475 -23.152 1.00 95.44 292 PRO A CA 1
ATOM 2326 C C . PRO A 1 292 ? 9.520 -5.474 -24.423 1.00 95.44 292 PRO A C 1
ATOM 2328 O O . PRO A 1 292 ? 10.379 -6.339 -24.626 1.00 95.44 292 PRO A O 1
ATOM 2331 N N . THR A 1 293 ? 9.303 -4.487 -25.286 1.00 92.56 293 THR A N 1
ATOM 2332 C CA . THR A 1 293 ? 10.052 -4.354 -26.538 1.00 92.56 293 THR A CA 1
ATOM 2333 C C . THR A 1 293 ? 11.550 -4.228 -26.240 1.00 92.56 293 THR A C 1
ATOM 2335 O O . THR A 1 293 ? 11.955 -3.529 -25.313 1.00 92.56 293 THR A O 1
ATOM 2338 N N . HIS A 1 294 ? 12.380 -4.961 -26.990 1.00 89.25 294 HIS A N 1
ATOM 2339 C CA . HIS A 1 294 ? 13.833 -5.057 -26.773 1.00 89.25 294 HIS A CA 1
ATOM 2340 C C . HIS A 1 294 ? 14.256 -5.489 -25.355 1.00 89.25 294 HIS A C 1
ATOM 2342 O O . HIS A 1 294 ? 15.392 -5.239 -24.960 1.00 89.25 294 HIS A O 1
ATOM 2348 N N . TRP A 1 295 ? 13.369 -6.146 -24.594 1.00 89.56 295 TRP A N 1
ATOM 2349 C CA . TRP A 1 295 ? 13.595 -6.521 -23.190 1.00 89.56 295 TRP A CA 1
ATOM 2350 C C . TRP A 1 295 ? 13.943 -5.329 -22.285 1.00 89.56 295 TRP A C 1
ATOM 2352 O O . TRP A 1 295 ? 14.600 -5.502 -21.256 1.00 89.56 295 TRP A O 1
ATOM 2362 N N . ALA A 1 296 ? 13.519 -4.122 -22.670 1.00 90.31 296 ALA A N 1
ATOM 2363 C CA . ALA A 1 296 ? 13.793 -2.916 -21.909 1.00 90.31 296 ALA A CA 1
ATOM 2364 C C . ALA A 1 296 ? 12.956 -2.862 -20.622 1.00 90.31 296 ALA A C 1
ATOM 2366 O O . ALA A 1 296 ? 11.834 -3.363 -20.551 1.00 90.31 296 ALA A O 1
ATOM 2367 N N . ASN A 1 297 ? 13.517 -2.208 -19.606 1.00 92.56 297 ASN A N 1
ATOM 2368 C CA . ASN A 1 297 ? 12.929 -2.068 -18.270 1.00 92.56 297 ASN A CA 1
ATOM 2369 C C . ASN A 1 297 ? 12.548 -0.610 -17.958 1.00 92.56 297 ASN A C 1
ATOM 2371 O O . ASN A 1 297 ? 12.382 -0.248 -16.795 1.00 92.56 297 ASN A O 1
ATOM 2375 N N . THR A 1 298 ? 12.453 0.223 -18.993 1.00 93.19 298 THR A N 1
ATOM 2376 C CA . THR A 1 298 ? 12.273 1.674 -18.894 1.00 93.19 298 THR A CA 1
ATOM 2377 C C . THR A 1 298 ? 10.801 2.048 -19.031 1.00 93.19 298 THR A C 1
ATOM 2379 O O . THR A 1 298 ? 10.028 1.346 -19.683 1.00 93.19 298 THR A O 1
ATOM 2382 N N . GLU A 1 299 ? 10.398 3.158 -18.418 1.00 94.06 299 GLU A N 1
ATOM 2383 C CA . GLU A 1 299 ? 9.051 3.692 -18.581 1.00 94.06 299 GLU A CA 1
ATOM 2384 C C . GLU A 1 299 ? 8.765 4.088 -20.040 1.00 94.06 299 GLU A C 1
ATOM 2386 O O . GLU A 1 299 ? 9.659 4.526 -20.761 1.00 94.06 299 GLU A O 1
ATOM 2391 N N . GLY A 1 300 ? 7.516 3.916 -20.474 1.00 93.12 300 GLY A N 1
ATOM 2392 C CA . GLY A 1 300 ? 7.057 4.216 -21.831 1.00 93.12 300 GLY A CA 1
ATOM 2393 C C . GLY A 1 300 ? 7.210 3.054 -22.812 1.00 93.12 300 GLY A C 1
ATOM 2394 O O . GLY A 1 300 ? 6.556 3.061 -23.857 1.00 93.12 300 GLY A O 1
ATOM 2395 N N . ILE A 1 301 ? 8.015 2.033 -22.480 1.00 95.81 301 ILE A N 1
ATOM 2396 C CA . ILE A 1 301 ? 8.257 0.921 -23.400 1.00 95.81 301 ILE A CA 1
ATOM 2397 C C . ILE A 1 301 ? 6.967 0.135 -23.647 1.00 95.81 301 ILE A C 1
ATOM 2399 O O . ILE A 1 301 ? 6.249 -0.226 -22.711 1.00 95.81 301 ILE A O 1
ATOM 2403 N N . GLN A 1 302 ? 6.699 -0.169 -24.916 1.00 95.75 302 GLN A N 1
ATOM 2404 C CA . GLN A 1 302 ? 5.566 -0.992 -25.321 1.00 95.75 302 GLN A CA 1
ATOM 2405 C C . GLN A 1 302 ? 5.783 -2.469 -24.961 1.00 95.75 302 GLN A C 1
ATOM 2407 O O . GLN A 1 302 ? 6.888 -2.999 -25.120 1.00 95.75 302 GLN A O 1
ATOM 2412 N N . LEU A 1 303 ? 4.704 -3.163 -24.594 1.00 96.38 303 LEU A N 1
ATOM 2413 C CA . LEU A 1 303 ? 4.662 -4.622 -24.518 1.00 96.38 303 LEU A CA 1
ATOM 2414 C C . LEU A 1 303 ? 4.160 -5.229 -25.834 1.00 96.38 303 LEU A C 1
ATOM 2416 O O . LEU A 1 303 ? 3.150 -4.804 -26.393 1.00 96.38 303 LEU A O 1
ATOM 2420 N N . GLY A 1 304 ? 4.858 -6.256 -26.306 1.00 96.00 304 GLY A N 1
ATOM 2421 C CA . GLY A 1 304 ? 4.504 -7.035 -27.489 1.00 96.00 304 GLY A CA 1
ATOM 2422 C C . GLY A 1 304 ? 4.676 -8.531 -27.244 1.00 96.00 304 GLY A C 1
ATOM 2423 O O . GLY A 1 304 ? 4.905 -8.968 -26.118 1.00 96.00 304 GLY A O 1
ATOM 2424 N N . LEU A 1 305 ? 4.570 -9.329 -28.300 1.00 95.69 305 LEU A N 1
ATOM 2425 C CA . LEU A 1 305 ? 4.913 -10.746 -28.258 1.00 95.69 305 LEU A CA 1
ATOM 2426 C C . LEU A 1 305 ? 6.395 -10.945 -28.569 1.00 95.69 305 LEU A C 1
ATOM 2428 O O . LEU A 1 305 ? 6.966 -10.259 -29.415 1.00 95.69 305 LEU A O 1
ATOM 2432 N N . ASN A 1 306 ? 7.005 -11.930 -27.922 1.00 94.06 306 ASN A N 1
ATOM 2433 C CA . ASN A 1 306 ? 8.310 -12.453 -28.303 1.00 94.06 306 ASN A CA 1
ATOM 2434 C C . ASN A 1 306 ? 8.393 -13.938 -27.938 1.00 94.06 306 ASN A C 1
ATOM 2436 O O . ASN A 1 306 ? 7.687 -14.392 -27.035 1.00 94.06 306 ASN A O 1
ATOM 2440 N N . CYS A 1 307 ? 9.247 -14.706 -28.609 1.00 90.31 307 CYS A N 1
ATOM 2441 C CA . CYS A 1 307 ? 9.461 -16.098 -28.237 1.00 90.31 307 CYS A CA 1
ATOM 2442 C C . CYS A 1 307 ? 10.082 -16.196 -26.834 1.00 90.31 307 CYS A C 1
ATOM 2444 O O . CYS A 1 307 ? 10.785 -15.294 -26.363 1.00 90.31 307 CYS A O 1
ATOM 2446 N N . HIS A 1 308 ? 9.800 -17.291 -26.130 1.00 77.69 308 HIS A N 1
ATOM 2447 C CA . HIS A 1 308 ? 10.423 -17.534 -24.834 1.00 77.69 308 HIS A CA 1
ATOM 2448 C C . HIS A 1 308 ? 11.939 -17.650 -24.981 1.00 77.69 308 HIS A C 1
ATOM 2450 O O . HIS A 1 308 ? 12.435 -18.564 -25.639 1.00 77.69 308 HIS A O 1
ATOM 2456 N N . ALA A 1 309 ? 12.678 -16.758 -24.327 1.00 71.62 309 ALA A N 1
ATOM 2457 C CA . ALA A 1 309 ? 14.139 -16.792 -24.359 1.00 71.62 309 ALA A CA 1
ATOM 2458 C C . ALA A 1 309 ? 14.748 -17.756 -23.318 1.00 71.62 309 ALA A C 1
ATOM 2460 O O . ALA A 1 309 ? 15.967 -17.875 -23.252 1.00 71.62 309 ALA A O 1
ATOM 2461 N N . GLY A 1 310 ? 13.923 -18.451 -22.522 1.00 63.12 310 GLY A N 1
ATOM 2462 C CA . GLY A 1 310 ? 14.377 -19.281 -21.403 1.00 63.12 310 GLY A CA 1
ATOM 2463 C C . GLY A 1 310 ? 14.835 -18.428 -20.216 1.00 63.12 310 GLY A C 1
ATOM 2464 O O . GLY A 1 310 ? 15.736 -17.606 -20.341 1.00 63.12 310 GLY A O 1
ATOM 2465 N N . HIS A 1 311 ? 14.197 -18.604 -19.053 1.00 63.38 311 HIS A N 1
ATOM 2466 C CA . HIS A 1 311 ? 14.537 -17.965 -17.764 1.00 63.38 311 HIS A CA 1
ATOM 2467 C C . HIS A 1 311 ? 14.705 -16.431 -17.757 1.00 63.38 311 HIS A C 1
ATOM 2469 O O . HIS A 1 311 ? 15.265 -15.876 -16.807 1.00 63.38 311 HIS A O 1
ATOM 2475 N N . ASN A 1 312 ? 14.223 -15.713 -18.774 1.00 76.38 312 ASN A N 1
ATOM 2476 C CA . ASN A 1 312 ? 14.367 -14.266 -18.800 1.00 76.38 312 ASN A CA 1
ATOM 2477 C C . ASN A 1 312 ? 13.334 -13.613 -17.869 1.00 76.38 312 ASN A C 1
ATOM 2479 O O . ASN A 1 312 ? 12.133 -13.612 -18.149 1.00 76.38 312 ASN A O 1
ATOM 2483 N N . LYS A 1 313 ? 13.818 -13.020 -16.772 1.00 85.50 313 LYS A N 1
ATOM 2484 C CA . LYS A 1 313 ? 12.996 -12.256 -15.821 1.00 85.50 313 LYS A CA 1
ATOM 2485 C C . LYS A 1 313 ? 12.229 -11.111 -16.491 1.00 85.50 313 LYS A C 1
ATOM 2487 O O . LYS A 1 313 ? 11.187 -10.719 -15.978 1.00 85.50 313 LYS A O 1
ATOM 2492 N N . SER A 1 314 ? 12.688 -10.631 -17.651 1.00 88.12 314 SER A N 1
ATOM 2493 C CA . SER A 1 314 ? 12.005 -9.613 -18.460 1.00 88.12 314 SER A CA 1
ATOM 2494 C C . SER A 1 314 ? 10.687 -10.082 -19.102 1.00 88.12 314 SER A C 1
ATOM 2496 O O . SER A 1 314 ? 10.069 -9.326 -19.837 1.00 88.12 314 SER A O 1
ATOM 2498 N N . GLN A 1 315 ? 10.262 -11.333 -18.903 1.00 94.19 315 GLN A N 1
ATOM 2499 C CA . GLN A 1 315 ? 8.949 -11.838 -19.344 1.00 94.19 315 GLN A CA 1
ATOM 2500 C C . GLN A 1 315 ? 8.017 -12.157 -18.167 1.00 94.19 315 GLN A C 1
ATOM 2502 O O . GLN A 1 315 ? 6.905 -12.641 -18.366 1.00 94.19 315 GLN A O 1
ATOM 2507 N N . MET A 1 316 ? 8.482 -11.944 -16.935 1.00 95.00 316 MET A N 1
ATOM 2508 C CA . MET A 1 316 ? 7.730 -12.275 -15.732 1.00 95.00 316 MET A CA 1
ATOM 2509 C C . MET A 1 316 ? 6.857 -11.096 -15.311 1.00 95.00 316 MET A C 1
ATOM 2511 O O . MET A 1 316 ? 7.281 -9.939 -15.340 1.00 95.00 316 MET A O 1
ATOM 2515 N N . PHE A 1 317 ? 5.656 -11.414 -14.849 1.00 96.00 317 PHE A N 1
ATOM 2516 C CA . PHE A 1 317 ? 4.692 -10.466 -14.315 1.00 96.00 317 PHE A CA 1
ATOM 2517 C C . PHE A 1 317 ? 4.219 -10.916 -12.940 1.00 96.00 317 PHE A C 1
ATOM 2519 O O . PHE A 1 317 ? 4.363 -12.081 -12.566 1.00 96.00 317 PHE A O 1
ATOM 2526 N N . PHE A 1 318 ? 3.654 -9.983 -12.189 1.00 95.06 318 PHE A N 1
ATOM 2527 C CA . PHE A 1 318 ? 2.956 -10.275 -10.947 1.00 95.06 318 PHE A CA 1
ATOM 2528 C C . PHE A 1 318 ? 1.786 -9.309 -10.772 1.00 95.06 318 PHE A C 1
ATOM 2530 O O . PHE A 1 318 ? 1.766 -8.223 -11.354 1.00 95.06 318 PHE A O 1
ATOM 2537 N N . ILE A 1 319 ? 0.806 -9.715 -9.970 1.00 92.88 319 ILE A N 1
ATOM 2538 C CA . ILE A 1 319 ? -0.243 -8.821 -9.487 1.00 92.88 319 ILE A CA 1
ATOM 2539 C C . ILE A 1 319 ? 0.209 -8.257 -8.150 1.00 92.88 319 ILE A C 1
ATOM 2541 O O . ILE A 1 319 ? 0.492 -9.021 -7.221 1.00 92.88 319 ILE A O 1
ATOM 2545 N N . ASP A 1 320 ? 0.283 -6.934 -8.060 1.00 87.88 320 ASP A N 1
ATOM 2546 C CA . ASP A 1 320 ? 0.561 -6.274 -6.799 1.00 87.88 320 ASP A CA 1
ATOM 2547 C C . ASP A 1 320 ? -0.646 -6.358 -5.858 1.00 87.88 320 ASP A C 1
ATOM 2549 O O . ASP A 1 320 ? -1.747 -6.808 -6.185 1.00 87.88 320 ASP A O 1
ATOM 2553 N N . SER A 1 321 ? -0.437 -5.912 -4.638 1.00 80.31 321 SER A N 1
ATOM 2554 C CA . SER A 1 321 ? -1.432 -6.024 -3.591 1.00 80.31 321 SER A CA 1
ATOM 2555 C C . SER A 1 321 ? -2.654 -5.104 -3.782 1.00 80.31 321 SER A C 1
ATOM 2557 O O . SER A 1 321 ? -3.734 -5.392 -3.266 1.00 80.31 321 SER A O 1
ATOM 2559 N N . TYR A 1 322 ? -2.523 -4.069 -4.617 1.00 80.75 322 TYR A N 1
ATOM 2560 C CA . TYR A 1 322 ? -3.607 -3.179 -5.033 1.00 80.75 322 TYR A CA 1
ATOM 2561 C C . TYR A 1 322 ? -4.366 -3.693 -6.262 1.00 80.75 322 TYR A C 1
ATOM 2563 O O . TYR A 1 322 ? -5.336 -3.066 -6.687 1.00 80.75 322 TYR A O 1
ATOM 2571 N N . GLY A 1 323 ? -3.948 -4.826 -6.829 1.00 86.06 323 GLY A N 1
ATOM 2572 C CA . GLY A 1 323 ? -4.559 -5.407 -8.016 1.00 86.06 323 GLY A CA 1
ATOM 2573 C C . GLY A 1 323 ? -4.079 -4.790 -9.334 1.00 86.06 323 GLY A C 1
ATOM 2574 O O . GLY A 1 323 ? -4.773 -4.907 -10.343 1.00 86.06 323 GLY A O 1
ATOM 2575 N N . ALA A 1 324 ? -2.924 -4.127 -9.349 1.00 92.56 324 ALA A N 1
ATOM 2576 C CA . ALA A 1 324 ? -2.276 -3.702 -10.582 1.00 92.56 324 ALA A CA 1
ATOM 2577 C C . ALA A 1 324 ? -1.391 -4.830 -11.132 1.00 92.56 324 ALA A C 1
ATOM 2579 O O . ALA A 1 324 ? -0.740 -5.557 -10.380 1.00 92.56 324 ALA A O 1
ATOM 2580 N N . LEU A 1 325 ? -1.339 -4.964 -12.457 1.00 96.25 325 LEU A N 1
ATOM 2581 C CA . LEU A 1 325 ? -0.391 -5.851 -13.129 1.00 96.25 325 LEU A CA 1
ATOM 2582 C C . LEU A 1 325 ? 0.964 -5.150 -13.225 1.00 96.25 325 LEU A C 1
ATOM 2584 O O . LEU A 1 325 ? 1.031 -4.001 -13.650 1.00 96.25 325 LEU A O 1
ATOM 2588 N N . HIS A 1 326 ? 2.039 -5.831 -12.844 1.00 96.00 326 HIS A N 1
ATOM 2589 C CA . HIS A 1 326 ? 3.397 -5.296 -12.849 1.00 96.00 326 HIS A CA 1
ATOM 2590 C C . HIS A 1 326 ? 4.348 -6.195 -13.625 1.00 96.00 326 HIS A C 1
ATOM 2592 O O . HIS A 1 326 ? 4.230 -7.421 -13.610 1.00 96.00 326 HIS A O 1
ATOM 2598 N N . HIS A 1 327 ? 5.333 -5.572 -14.262 1.00 96.25 327 HIS A N 1
ATOM 2599 C CA . HIS A 1 327 ? 6.467 -6.258 -14.856 1.00 96.25 327 HIS A CA 1
ATOM 2600 C C . HIS A 1 327 ? 7.538 -6.513 -13.789 1.00 96.25 327 HIS A C 1
ATOM 2602 O O . HIS A 1 327 ? 7.999 -5.593 -13.113 1.00 96.25 327 HIS A O 1
ATOM 2608 N N . ALA A 1 328 ? 7.941 -7.772 -13.627 1.00 91.62 328 ALA A N 1
ATOM 2609 C CA . ALA A 1 328 ? 8.777 -8.197 -12.511 1.00 91.62 328 ALA A CA 1
ATOM 2610 C C . ALA A 1 328 ? 10.193 -7.609 -12.560 1.00 91.62 328 ALA A C 1
ATOM 2612 O O . ALA A 1 328 ? 10.717 -7.215 -11.521 1.00 91.62 328 ALA A O 1
ATOM 2613 N N . ALA A 1 329 ? 10.817 -7.539 -13.742 1.00 90.62 329 ALA A N 1
ATOM 2614 C CA . ALA A 1 329 ? 12.204 -7.083 -13.846 1.00 90.62 329 ALA A CA 1
ATOM 2615 C C . ALA A 1 329 ? 12.359 -5.575 -13.596 1.00 90.62 329 ALA A C 1
ATOM 2617 O O . ALA A 1 329 ? 13.350 -5.162 -13.003 1.00 90.62 329 ALA A O 1
ATOM 2618 N N . SER A 1 330 ? 11.389 -4.761 -14.021 1.00 92.56 330 SER A N 1
ATOM 2619 C CA . SER A 1 330 ? 11.430 -3.305 -13.828 1.00 92.56 330 SER A CA 1
ATOM 2620 C C . SER A 1 330 ? 10.709 -2.834 -12.564 1.00 92.56 330 SER A C 1
ATOM 2622 O O . SER A 1 330 ? 10.892 -1.694 -12.150 1.00 92.56 330 SER A O 1
ATOM 2624 N N . GLY A 1 331 ? 9.808 -3.640 -11.995 1.00 93.12 331 GLY A N 1
ATOM 2625 C CA . GLY A 1 331 ? 8.885 -3.221 -10.931 1.00 93.12 331 GLY A CA 1
ATOM 2626 C C . GLY A 1 331 ? 7.801 -2.227 -11.384 1.00 93.12 331 GLY A C 1
ATOM 2627 O O . GLY A 1 331 ? 6.876 -1.937 -10.626 1.00 93.12 331 GLY A O 1
ATOM 2628 N N . LEU A 1 332 ? 7.887 -1.716 -12.614 1.00 95.38 332 LEU A N 1
ATOM 2629 C CA . LEU A 1 332 ? 6.902 -0.823 -13.229 1.00 95.38 332 LEU A CA 1
ATOM 2630 C C . LEU A 1 332 ? 5.554 -1.525 -13.443 1.00 95.38 332 LEU A C 1
ATOM 2632 O O . LEU A 1 332 ? 5.495 -2.719 -13.747 1.00 95.38 332 LEU A O 1
ATOM 2636 N N . ALA A 1 333 ? 4.479 -0.758 -13.294 1.00 96.69 333 ALA A N 1
ATOM 2637 C CA . ALA A 1 333 ? 3.127 -1.215 -13.568 1.00 96.69 333 ALA A CA 1
ATOM 2638 C C . ALA A 1 333 ? 2.883 -1.312 -15.078 1.00 96.69 333 ALA A C 1
ATOM 2640 O O . ALA A 1 333 ? 3.558 -0.653 -15.869 1.00 96.69 333 ALA A O 1
ATOM 2641 N N . ILE A 1 334 ? 1.894 -2.109 -15.468 1.00 97.31 334 ILE A N 1
ATOM 2642 C CA . ILE A 1 334 ? 1.357 -2.133 -16.823 1.00 97.31 334 ILE A CA 1
ATOM 2643 C C . ILE A 1 334 ? 0.213 -1.131 -16.890 1.00 97.31 334 ILE A C 1
ATOM 2645 O O . ILE A 1 334 ? -0.766 -1.242 -16.150 1.00 97.31 334 ILE A O 1
ATOM 2649 N N . ASP A 1 335 ? 0.345 -0.169 -17.790 1.00 96.00 335 ASP A N 1
ATOM 2650 C CA . ASP A 1 335 ? -0.686 0.811 -18.101 1.00 96.00 335 ASP A CA 1
ATOM 2651 C C . ASP A 1 335 ? -1.082 0.726 -19.579 1.00 96.00 335 ASP A C 1
ATOM 2653 O O . ASP A 1 335 ? -0.471 -0.016 -20.354 1.00 96.00 335 ASP A O 1
ATOM 2657 N N . ILE A 1 336 ? -2.130 1.450 -19.966 1.00 94.25 336 ILE A N 1
ATOM 2658 C CA . ILE A 1 336 ? -2.638 1.486 -21.332 1.00 94.25 336 ILE A CA 1
ATOM 2659 C C . ILE A 1 336 ? -2.812 2.932 -21.778 1.00 94.25 336 ILE A C 1
ATOM 2661 O O . ILE A 1 336 ? -3.596 3.680 -21.196 1.00 94.25 336 ILE A O 1
ATOM 2665 N N . ILE A 1 337 ? -2.122 3.293 -22.856 1.00 89.94 337 ILE A N 1
ATOM 2666 C CA . ILE A 1 337 ? -2.184 4.621 -23.466 1.00 89.94 337 ILE A CA 1
ATOM 2667 C C . ILE A 1 337 ? -2.523 4.434 -24.942 1.00 89.94 337 ILE A C 1
ATOM 2669 O O . ILE A 1 337 ? -1.781 3.757 -25.648 1.00 89.94 337 ILE A O 1
ATOM 2673 N N . ASP A 1 338 ? -3.651 4.991 -25.390 1.00 88.38 338 ASP A N 1
ATOM 2674 C CA . ASP A 1 338 ? -4.147 4.837 -26.770 1.00 88.38 338 ASP A CA 1
ATOM 2675 C C . ASP A 1 338 ? -4.187 3.361 -27.229 1.00 88.38 338 ASP A C 1
ATOM 2677 O O . ASP A 1 338 ? -3.629 2.965 -28.249 1.00 88.38 338 ASP A O 1
ATOM 2681 N N . ASP A 1 339 ? -4.805 2.511 -26.402 1.00 91.62 339 ASP A N 1
ATOM 2682 C CA . ASP A 1 339 ? -4.906 1.054 -26.582 1.00 91.62 339 ASP A CA 1
ATOM 2683 C C . ASP A 1 339 ? -3.566 0.276 -26.545 1.00 91.62 339 ASP A C 1
ATOM 2685 O O . ASP A 1 339 ? -3.561 -0.951 -26.689 1.00 91.62 339 ASP A O 1
ATOM 2689 N N . VAL A 1 340 ? -2.430 0.942 -26.314 1.00 92.94 340 VAL A N 1
ATOM 2690 C CA . VAL A 1 340 ? -1.095 0.324 -26.246 1.00 92.94 340 VAL A CA 1
ATOM 2691 C C . VAL A 1 340 ? -0.714 0.016 -24.806 1.00 92.94 340 VAL A C 1
ATOM 2693 O O . VAL A 1 340 ? -0.766 0.889 -23.945 1.00 92.94 340 VAL A O 1
ATOM 2696 N N . LEU A 1 341 ? -0.259 -1.212 -24.552 1.00 96.12 341 LEU A N 1
ATOM 2697 C CA . LEU A 1 341 ? 0.278 -1.602 -23.252 1.00 96.12 341 LEU A CA 1
ATOM 2698 C C . LEU A 1 341 ? 1.682 -1.036 -23.089 1.00 96.12 341 LEU A C 1
ATOM 2700 O O . LEU A 1 341 ? 2.554 -1.319 -23.915 1.00 96.12 341 LEU A O 1
ATOM 2704 N N . VAL A 1 342 ? 1.909 -0.304 -22.004 1.00 95.69 342 VAL A N 1
ATOM 2705 C CA . VAL A 1 342 ? 3.198 0.324 -21.705 1.00 95.69 342 VAL A CA 1
ATOM 2706 C C . VAL A 1 342 ? 3.642 0.048 -20.273 1.00 95.69 342 VAL A C 1
ATOM 2708 O O . VAL A 1 342 ? 2.814 -0.109 -19.372 1.00 95.69 342 VAL A O 1
ATOM 2711 N N . LEU A 1 343 ? 4.958 0.007 -20.045 1.00 96.50 343 LEU A N 1
ATOM 2712 C CA . LEU A 1 343 ? 5.493 0.058 -18.685 1.00 96.50 343 LEU A CA 1
ATOM 2713 C C . LEU A 1 343 ? 5.376 1.472 -18.136 1.00 96.50 343 LEU A C 1
ATOM 2715 O O . LEU A 1 343 ? 5.762 2.437 -18.796 1.00 96.50 343 LEU A O 1
ATOM 2719 N N . ARG A 1 344 ? 4.898 1.587 -16.899 1.00 93.81 344 ARG A N 1
ATOM 2720 C CA . ARG A 1 344 ? 4.631 2.874 -16.276 1.00 93.81 344 ARG A CA 1
ATOM 2721 C C . ARG A 1 344 ? 5.013 2.923 -14.808 1.00 93.81 344 ARG A C 1
ATOM 2723 O O . ARG A 1 344 ? 4.733 2.008 -14.031 1.00 93.81 344 ARG A O 1
ATOM 2730 N N . GLN A 1 345 ? 5.608 4.039 -14.397 1.00 92.31 345 GLN A N 1
ATOM 2731 C CA . GLN A 1 345 ? 5.833 4.312 -12.987 1.00 92.31 345 GLN A CA 1
ATOM 2732 C C . GLN A 1 345 ? 4.504 4.627 -12.302 1.00 92.31 345 GLN A C 1
ATOM 2734 O O . GLN A 1 345 ? 3.734 5.492 -12.737 1.00 92.31 345 GLN A O 1
ATOM 2739 N N . ARG A 1 346 ? 4.245 3.948 -11.184 1.00 89.12 346 ARG A N 1
ATOM 2740 C CA . ARG A 1 346 ? 3.074 4.238 -10.365 1.00 89.12 346 ARG A CA 1
ATOM 2741 C C . ARG A 1 346 ? 3.234 5.605 -9.711 1.00 89.12 346 ARG A C 1
ATOM 2743 O O . ARG A 1 346 ? 4.226 5.872 -9.038 1.00 89.12 346 ARG A O 1
ATOM 2750 N N . ARG A 1 347 ? 2.238 6.461 -9.905 1.00 87.06 347 ARG A N 1
ATOM 2751 C CA . ARG A 1 347 ? 2.212 7.829 -9.379 1.00 87.06 347 ARG A CA 1
ATOM 2752 C C . ARG A 1 347 ? 1.039 7.998 -8.418 1.00 87.06 347 ARG A C 1
ATOM 2754 O O . ARG A 1 347 ? 0.054 7.264 -8.541 1.00 87.06 347 ARG A O 1
ATOM 2761 N N . PRO A 1 348 ? 1.106 8.962 -7.481 1.00 84.12 348 PRO A N 1
ATOM 2762 C CA . PRO A 1 348 ? -0.072 9.386 -6.739 1.00 84.12 348 PRO A CA 1
ATOM 2763 C C . PRO A 1 348 ? -1.181 9.762 -7.717 1.00 84.12 348 PRO A C 1
ATOM 2765 O O . PRO A 1 348 ? -0.924 10.471 -8.691 1.00 84.12 348 PRO A O 1
ATOM 2768 N N . VAL A 1 349 ? -2.394 9.276 -7.469 1.00 83.25 349 VAL A N 1
ATOM 2769 C CA . VAL A 1 349 ? -3.568 9.607 -8.277 1.00 83.25 349 VAL A CA 1
ATOM 2770 C C . VAL A 1 349 ? -4.011 11.021 -7.916 1.00 83.25 349 VAL A C 1
ATOM 2772 O O . VAL A 1 349 ? -4.333 11.301 -6.761 1.00 83.25 349 VAL A O 1
ATOM 2775 N N . SER A 1 350 ? -4.000 11.919 -8.896 1.00 73.19 350 SER A N 1
ATOM 2776 C CA . SER A 1 350 ? -4.561 13.263 -8.750 1.00 73.19 350 SER A CA 1
ATOM 2777 C C . SER A 1 350 ? -6.094 13.221 -8.685 1.00 73.19 350 SER A C 1
ATOM 2779 O O . SER A 1 350 ? -6.720 12.300 -9.209 1.00 73.19 350 SER A O 1
ATOM 2781 N N . SER A 1 351 ? -6.715 14.215 -8.036 1.00 71.88 351 SER A N 1
ATOM 2782 C CA . SER A 1 351 ? -8.183 14.340 -7.990 1.00 71.88 351 SER A CA 1
ATOM 2783 C C . SER A 1 351 ? -8.798 14.458 -9.385 1.00 71.88 351 SER A C 1
ATOM 2785 O O . SER A 1 351 ? -9.889 13.944 -9.617 1.00 71.88 351 SER A O 1
ATOM 2787 N N . ASP A 1 352 ? -8.060 15.079 -10.307 1.00 77.88 352 ASP A N 1
ATOM 2788 C CA . ASP A 1 352 ? -8.423 15.259 -11.707 1.00 77.88 352 ASP A CA 1
ATOM 2789 C C . ASP A 1 352 ? -7.503 14.392 -12.575 1.00 77.88 352 ASP A C 1
ATOM 2791 O O . ASP A 1 352 ? -6.404 14.808 -12.955 1.00 77.88 352 ASP A O 1
ATOM 2795 N N . SER A 1 353 ? -7.949 13.160 -12.853 1.00 80.50 353 SER A N 1
ATOM 2796 C CA . SER A 1 353 ? -7.190 12.187 -13.653 1.00 80.50 353 SER A CA 1
ATOM 2797 C C . SER A 1 353 ? -6.681 12.813 -14.947 1.00 80.50 353 SER A C 1
ATOM 2799 O O . SER A 1 353 ? -7.448 13.395 -15.714 1.00 80.50 353 SER A O 1
ATOM 2801 N N . ASN A 1 354 ? -5.386 12.662 -15.201 1.00 86.75 354 ASN A N 1
ATOM 2802 C CA . ASN A 1 354 ? -4.723 13.243 -16.360 1.00 86.75 354 ASN A CA 1
ATOM 2803 C C . ASN A 1 354 ? -3.754 12.235 -17.002 1.00 86.75 354 ASN A C 1
ATOM 2805 O O . ASN A 1 354 ? -3.457 11.197 -16.402 1.00 86.75 354 ASN A O 1
ATOM 2809 N N . PRO A 1 355 ? -3.245 12.512 -18.215 1.00 84.50 355 PRO A N 1
ATOM 2810 C CA . PRO A 1 355 ? -2.363 11.597 -18.929 1.00 84.50 355 PRO A CA 1
ATOM 2811 C C . PRO A 1 355 ? -1.117 11.190 -18.154 1.00 84.50 355 PRO A C 1
ATOM 2813 O O . PRO A 1 355 ? -0.612 10.109 -18.421 1.00 84.50 355 PRO A O 1
ATOM 2816 N N . TRP A 1 356 ? -0.631 12.008 -17.210 1.00 85.31 356 TRP A N 1
ATOM 2817 C CA . TRP A 1 356 ? 0.551 11.745 -16.382 1.00 85.31 356 TRP A CA 1
ATOM 2818 C C . TRP A 1 356 ? 0.237 11.019 -15.065 1.00 85.31 356 TRP A C 1
ATOM 2820 O O . TRP A 1 356 ? 1.018 10.180 -14.624 1.00 85.31 356 TRP A O 1
ATOM 2830 N N . SER A 1 357 ? -0.896 11.315 -14.435 1.00 87.56 357 SER A N 1
ATOM 2831 C CA . SER A 1 357 ? -1.297 10.799 -13.124 1.00 87.56 357 SER A CA 1
ATOM 2832 C C . SER A 1 357 ? -2.774 10.409 -13.150 1.00 87.56 357 SER A C 1
ATOM 2834 O O . SER A 1 357 ? -3.667 11.259 -13.078 1.00 87.56 357 SER A O 1
ATOM 2836 N N . HIS A 1 358 ? -3.026 9.105 -13.233 1.00 90.56 358 HIS A N 1
ATOM 2837 C CA . HIS A 1 358 ? -4.362 8.523 -13.193 1.00 90.56 358 HIS A CA 1
ATOM 2838 C C . HIS A 1 358 ? -4.342 7.115 -12.572 1.00 90.56 358 HIS A C 1
ATOM 2840 O O . HIS A 1 358 ? -3.267 6.525 -12.418 1.00 90.56 358 HIS A O 1
ATOM 2846 N N . PRO A 1 359 ? -5.505 6.583 -12.155 1.00 91.75 359 PRO A N 1
ATOM 2847 C CA . PRO A 1 359 ? -5.607 5.215 -11.667 1.00 91.75 359 PRO A CA 1
ATOM 2848 C C . PRO A 1 359 ? -5.291 4.196 -12.770 1.00 91.75 359 PRO A C 1
ATOM 2850 O O . PRO A 1 359 ? -5.837 4.282 -13.865 1.00 91.75 359 PRO A O 1
ATOM 2853 N N . LEU A 1 360 ? -4.456 3.206 -12.456 1.00 94.62 360 LEU A N 1
ATOM 2854 C CA . LEU A 1 360 ? -4.083 2.138 -13.388 1.00 94.62 360 LEU A CA 1
ATOM 2855 C C . LEU A 1 360 ? -5.291 1.260 -13.772 1.00 94.62 360 LEU A C 1
ATOM 2857 O O . LEU A 1 360 ? -6.214 1.105 -12.965 1.00 94.62 360 LEU A O 1
ATOM 2861 N N . PRO A 1 361 ? -5.295 0.655 -14.972 1.00 95.50 361 PRO A N 1
ATOM 2862 C CA . PRO A 1 361 ? -6.338 -0.276 -15.384 1.00 95.50 361 PRO A CA 1
ATOM 2863 C C . PRO A 1 361 ? -6.340 -1.556 -14.536 1.00 95.50 361 PRO A C 1
ATOM 2865 O O . PRO A 1 361 ? -5.300 -2.063 -14.117 1.00 95.50 361 PRO A O 1
ATOM 2868 N N . GLU A 1 362 ? -7.530 -2.119 -14.330 1.00 95.38 362 GLU A N 1
ATOM 2869 C CA . GLU A 1 362 ? -7.705 -3.424 -13.694 1.00 95.38 362 GLU A CA 1
ATOM 2870 C C . GLU A 1 362 ? -7.645 -4.528 -14.756 1.00 95.38 362 GLU A C 1
ATOM 2872 O O . GLU A 1 362 ? -8.380 -4.498 -15.750 1.00 95.38 362 GLU A O 1
ATOM 2877 N N . PHE A 1 363 ? -6.815 -5.542 -14.514 1.00 96.25 363 PHE A N 1
ATOM 2878 C CA . PHE A 1 363 ? -6.718 -6.732 -15.357 1.00 96.25 363 PHE A CA 1
ATOM 2879 C C 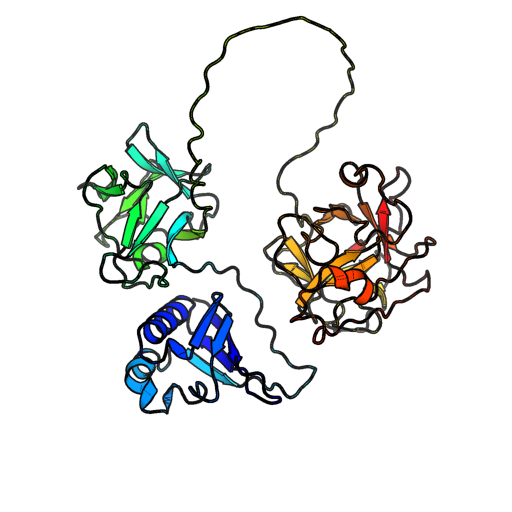. PHE A 1 363 ? -7.440 -7.908 -14.697 1.00 96.25 363 PHE A C 1
ATOM 2881 O O . PHE A 1 363 ? -7.398 -8.084 -13.481 1.00 96.25 363 PHE A O 1
ATOM 2888 N N . SER A 1 364 ? -8.099 -8.747 -15.493 1.00 95.12 364 SER A N 1
ATOM 2889 C CA . SER A 1 364 ? -8.651 -10.031 -15.037 1.00 95.12 364 SER A CA 1
ATOM 2890 C C . SER A 1 364 ? -8.458 -11.100 -16.104 1.00 95.12 364 SER A C 1
ATOM 2892 O O . SER A 1 364 ? -8.497 -10.802 -17.294 1.00 95.12 364 SER A O 1
ATOM 2894 N N . PHE A 1 365 ? -8.248 -12.343 -15.691 1.00 95.56 365 PHE A N 1
ATOM 2895 C CA . PHE A 1 365 ? -8.083 -13.489 -16.572 1.00 95.56 365 PHE A CA 1
ATOM 2896 C C . PHE A 1 365 ? -9.274 -14.439 -16.419 1.00 95.56 365 PHE A C 1
ATOM 2898 O O . PHE A 1 365 ? -9.436 -15.112 -15.407 1.00 95.56 365 PHE A O 1
ATOM 2905 N N . ILE A 1 366 ? -10.155 -14.485 -17.418 1.00 93.56 366 ILE A N 1
ATOM 2906 C CA . ILE A 1 366 ? -11.393 -15.274 -17.361 1.00 93.56 366 ILE A CA 1
ATOM 2907 C C . ILE A 1 366 ? -11.569 -16.006 -18.685 1.00 93.56 366 ILE A C 1
ATOM 2909 O O . ILE A 1 366 ? -11.583 -15.379 -19.743 1.00 93.56 366 ILE A O 1
ATOM 2913 N N . ASN A 1 367 ? -11.755 -17.327 -18.634 1.00 93.12 367 ASN A N 1
ATOM 2914 C CA . ASN A 1 367 ? -11.982 -18.175 -19.812 1.00 93.12 367 ASN A CA 1
ATOM 2915 C C . ASN A 1 367 ? -10.896 -18.014 -20.892 1.00 93.12 367 ASN A C 1
ATOM 2917 O O . ASN A 1 367 ? -11.208 -17.845 -22.068 1.00 93.12 367 ASN A O 1
ATOM 2921 N N . SER A 1 368 ? -9.621 -18.040 -20.489 1.00 95.19 368 SER A N 1
ATOM 2922 C CA . SER A 1 368 ? -8.477 -17.785 -21.376 1.00 95.19 368 SER A CA 1
ATOM 2923 C C . SER A 1 368 ? -8.464 -16.392 -22.016 1.00 95.19 368 SER A C 1
ATOM 2925 O O . SER A 1 368 ? -7.791 -16.204 -23.017 1.00 95.19 368 SER A O 1
ATOM 2927 N N . GLN A 1 369 ? -9.173 -15.403 -21.474 1.00 95.81 369 GLN A N 1
ATOM 2928 C CA . GLN A 1 369 ? -9.130 -14.028 -21.971 1.00 95.81 369 GLN A CA 1
ATOM 2929 C C . GLN A 1 369 ? -8.621 -13.094 -20.884 1.00 95.81 369 GLN A C 1
ATOM 2931 O O . GLN A 1 369 ? -9.095 -13.159 -19.751 1.00 95.81 369 GLN A O 1
ATOM 2936 N N . ILE A 1 370 ? -7.715 -12.187 -21.246 1.00 96.94 370 ILE A N 1
ATOM 2937 C CA . ILE A 1 370 ? -7.337 -11.068 -20.384 1.00 96.94 370 ILE A CA 1
ATOM 2938 C C . ILE A 1 370 ? -8.294 -9.917 -20.683 1.00 96.94 370 ILE A C 1
ATOM 2940 O O . ILE A 1 370 ? -8.313 -9.386 -21.794 1.00 96.94 370 ILE A O 1
ATOM 2944 N N . ARG A 1 371 ? -9.125 -9.572 -19.700 1.00 95.94 371 ARG A N 1
ATOM 2945 C CA . ARG A 1 371 ? -10.074 -8.460 -19.754 1.00 95.94 371 ARG A CA 1
ATOM 2946 C C . ARG A 1 371 ? -9.497 -7.260 -19.032 1.00 95.94 371 ARG A C 1
ATOM 2948 O O . ARG A 1 371 ? -8.875 -7.411 -17.980 1.00 95.94 371 ARG A O 1
ATOM 2955 N N . ILE A 1 372 ? -9.774 -6.089 -19.583 1.00 96.56 372 ILE A N 1
ATOM 2956 C CA . ILE A 1 372 ? -9.320 -4.810 -19.062 1.00 96.56 372 ILE A CA 1
ATOM 2957 C C . ILE A 1 372 ? -10.540 -4.000 -18.642 1.00 96.56 372 ILE A C 1
ATOM 2959 O O . ILE A 1 372 ? -11.510 -3.875 -19.396 1.00 96.56 372 ILE A O 1
ATOM 2963 N N . LYS A 1 373 ? -10.478 -3.431 -17.442 1.00 95.06 373 LYS A N 1
ATOM 2964 C CA . LYS A 1 373 ? -11.420 -2.422 -16.972 1.00 95.06 373 LYS A CA 1
ATOM 2965 C C . LYS A 1 373 ? -10.657 -1.143 -16.665 1.00 95.06 373 LYS A C 1
ATOM 2967 O O . LYS A 1 373 ? -9.788 -1.109 -15.798 1.00 95.06 373 LYS A O 1
ATOM 2972 N N . PHE A 1 374 ? -11.007 -0.086 -17.380 1.00 94.00 374 PHE A N 1
ATOM 2973 C CA . PHE A 1 374 ? -10.429 1.227 -17.159 1.00 94.00 374 PHE A CA 1
ATOM 2974 C C . PHE A 1 374 ? -11.053 1.900 -15.936 1.00 94.00 374 PHE A C 1
ATOM 2976 O O . PHE A 1 374 ? -12.260 1.802 -15.706 1.00 94.00 374 PHE A O 1
ATOM 2983 N N . LEU A 1 375 ? -10.216 2.578 -15.153 1.00 91.50 375 LEU A N 1
ATOM 2984 C CA . LEU A 1 375 ? -10.626 3.384 -13.998 1.00 91.50 375 LEU A CA 1
ATOM 2985 C C . LEU A 1 375 ? -10.575 4.895 -14.294 1.00 91.50 375 LEU A C 1
ATOM 2987 O O . LEU A 1 375 ? -11.115 5.699 -13.538 1.00 91.50 375 LEU A O 1
ATOM 2991 N N . SER A 1 376 ? -9.973 5.268 -15.421 1.00 90.69 376 SER A N 1
ATOM 2992 C CA . SER A 1 376 ? -9.932 6.613 -15.996 1.00 90.69 376 SER A CA 1
ATOM 2993 C C . SER A 1 376 ? -10.091 6.539 -17.511 1.00 90.69 376 SER A C 1
ATOM 2995 O O . SER A 1 376 ? -10.072 5.458 -18.090 1.00 90.69 376 SER A O 1
ATOM 2997 N N . ASN A 1 377 ? -10.247 7.689 -18.168 1.00 87.81 377 ASN A N 1
ATOM 2998 C CA . ASN A 1 377 ? -10.370 7.736 -19.622 1.00 87.81 377 ASN A CA 1
ATOM 2999 C C . ASN A 1 377 ? -9.088 7.201 -20.302 1.00 87.81 377 ASN A C 1
ATOM 3001 O O . ASN A 1 377 ? -8.044 7.837 -20.152 1.00 87.81 377 ASN A O 1
ATOM 3005 N N . PRO A 1 378 ? -9.157 6.095 -21.070 1.00 84.25 378 PRO A N 1
ATOM 3006 C CA . PRO A 1 378 ? -7.987 5.500 -21.723 1.00 84.25 378 PRO A CA 1
ATOM 3007 C C . PRO A 1 378 ? -7.492 6.279 -22.950 1.00 84.25 378 PRO A C 1
ATOM 3009 O O . PRO A 1 378 ? -6.414 6.002 -23.464 1.00 84.25 378 PRO A O 1
ATOM 3012 N N . ALA A 1 379 ? -8.253 7.271 -23.425 1.00 78.69 379 ALA A N 1
ATOM 3013 C CA . ALA A 1 379 ? -7.852 8.145 -24.530 1.00 78.69 379 ALA A CA 1
ATOM 3014 C C . ALA A 1 379 ? -6.962 9.323 -24.076 1.00 78.69 379 ALA A C 1
ATOM 3016 O O . ALA A 1 379 ? -6.968 10.375 -24.709 1.00 78.69 379 ALA A O 1
ATOM 3017 N N . LEU A 1 380 ? -6.274 9.206 -22.938 1.00 73.56 380 LEU A N 1
ATOM 3018 C CA . LEU A 1 380 ? -5.383 10.233 -22.401 1.00 73.56 380 LEU A CA 1
ATOM 3019 C C . LEU A 1 380 ? -3.917 9.854 -22.692 1.00 73.56 380 LEU A C 1
ATOM 3021 O O . LEU A 1 380 ? -3.519 8.766 -22.286 1.00 73.56 380 LEU A O 1
ATOM 3025 N N . PRO A 1 381 ? -3.098 10.730 -23.312 1.00 66.06 381 PRO A N 1
ATOM 3026 C CA . PRO A 1 381 ? -3.429 12.071 -23.790 1.00 66.06 381 PRO A CA 1
ATOM 3027 C C . PRO A 1 381 ? -4.290 12.025 -25.060 1.00 66.06 381 PRO A C 1
ATOM 3029 O O . PRO A 1 381 ? -4.161 11.118 -25.876 1.00 66.06 381 PRO A O 1
ATOM 3032 N N . SER A 1 382 ? -5.188 13.007 -25.213 1.00 60.22 382 SER A N 1
ATOM 3033 C CA . SER A 1 382 ? -6.194 13.086 -26.293 1.00 60.22 382 SER A CA 1
ATOM 3034 C C . SER A 1 382 ? -5.577 13.445 -27.657 1.00 60.22 382 SER A C 1
ATOM 3036 O O . SER A 1 382 ? -6.020 14.385 -28.318 1.00 60.22 382 SER A O 1
ATOM 3038 N N . CYS A 1 383 ? -4.529 12.736 -28.069 1.00 54.19 383 CYS A N 1
ATOM 3039 C CA . CYS A 1 383 ? -3.782 13.005 -29.300 1.00 54.19 383 CYS A CA 1
ATOM 3040 C C . CYS A 1 383 ? -4.403 12.312 -30.516 1.00 54.19 383 CYS A C 1
ATOM 3042 O O . CYS A 1 383 ? -4.285 12.823 -31.626 1.00 54.19 383 CYS A O 1
ATOM 3044 N N . ALA A 1 384 ? -5.054 11.165 -30.311 1.00 52.38 384 ALA A N 1
ATOM 3045 C CA . ALA A 1 384 ? -5.699 10.390 -31.362 1.00 52.38 384 ALA A CA 1
ATOM 3046 C C . ALA A 1 384 ? -7.216 10.646 -31.373 1.00 52.38 384 ALA A C 1
ATOM 3048 O O . ALA A 1 384 ? -7.854 10.773 -30.324 1.00 52.38 384 ALA A O 1
ATOM 3049 N N . ASP A 1 385 ? -7.784 10.765 -32.575 1.00 54.81 385 ASP A N 1
ATOM 3050 C CA . ASP A 1 385 ? -9.193 11.057 -32.852 1.00 54.81 385 ASP A CA 1
ATOM 3051 C C . ASP A 1 385 ? -10.157 10.372 -31.877 1.00 54.81 385 ASP A C 1
ATOM 3053 O O . ASP A 1 385 ? -10.250 9.152 -31.893 1.00 54.81 385 ASP A O 1
ATOM 3057 N N . LYS A 1 386 ? -10.891 11.160 -31.070 1.00 64.31 386 LYS A N 1
ATOM 3058 C CA . LYS A 1 386 ? -12.065 10.801 -30.233 1.00 64.31 386 LYS A CA 1
ATOM 3059 C C . LYS A 1 386 ? -12.353 9.287 -30.113 1.00 64.31 386 LYS A C 1
ATOM 3061 O O . LYS A 1 386 ? -13.450 8.860 -30.468 1.00 64.31 386 LYS A O 1
ATOM 3066 N N . LEU A 1 387 ? -11.419 8.488 -29.586 1.00 71.12 387 LEU A N 1
ATOM 3067 C CA . LEU A 1 387 ? -11.536 7.016 -29.580 1.00 71.12 387 LEU A CA 1
ATOM 3068 C C . LEU A 1 387 ? -12.789 6.565 -28.832 1.00 71.12 387 LEU A C 1
ATOM 3070 O O . LEU A 1 387 ? -13.499 5.639 -29.225 1.00 71.12 387 LEU A O 1
ATOM 3074 N N . TYR A 1 388 ? -13.084 7.293 -27.757 1.00 80.94 388 TYR A N 1
ATOM 3075 C CA . TYR A 1 388 ? -14.196 7.030 -26.865 1.00 80.94 388 TYR A CA 1
ATOM 3076 C C . TYR A 1 388 ? -14.980 8.327 -26.630 1.00 80.94 388 TYR A C 1
ATOM 3078 O O . TYR A 1 388 ? -14.831 8.966 -25.584 1.00 80.94 388 TYR A O 1
ATOM 3086 N N . PRO A 1 389 ? -15.822 8.760 -27.592 1.00 81.38 389 PRO A N 1
ATOM 3087 C CA . PRO A 1 389 ? -16.587 9.988 -27.439 1.00 81.38 389 PRO A CA 1
ATOM 3088 C C . PRO A 1 389 ? -17.555 9.854 -26.261 1.00 81.38 389 PRO A C 1
ATOM 3090 O O . PRO A 1 389 ? -18.065 8.763 -25.990 1.00 81.38 389 PRO A O 1
ATOM 3093 N N . ASN A 1 390 ? -17.810 10.971 -25.574 1.00 82.94 390 ASN A N 1
ATOM 3094 C CA . ASN A 1 390 ? -18.790 11.085 -24.489 1.00 82.94 390 ASN A CA 1
ATOM 3095 C C . ASN A 1 390 ? -18.630 10.019 -23.387 1.00 82.94 390 ASN A C 1
ATOM 3097 O O . ASN A 1 390 ? -19.623 9.492 -22.894 1.00 82.94 390 ASN A O 1
ATOM 3101 N N . ASN A 1 391 ? -17.387 9.671 -23.029 1.00 84.94 391 ASN A N 1
ATOM 3102 C CA . ASN A 1 391 ? -17.072 8.638 -22.033 1.00 84.94 391 ASN A CA 1
ATOM 3103 C C . ASN A 1 391 ? -17.675 7.257 -22.347 1.00 84.94 391 ASN A C 1
ATOM 3105 O O . ASN A 1 391 ? -17.937 6.464 -21.444 1.00 84.94 391 ASN A O 1
ATOM 3109 N N . SER A 1 392 ? -17.868 6.941 -23.631 1.00 88.00 392 SER A N 1
ATOM 3110 C CA . SER A 1 392 ? -18.411 5.645 -24.064 1.00 88.00 392 SER A CA 1
ATOM 3111 C C . SER A 1 392 ? -17.566 4.444 -23.632 1.00 88.00 392 SER A C 1
ATOM 3113 O O . SER A 1 392 ? -18.081 3.333 -23.607 1.00 88.00 392 SER A O 1
ATOM 3115 N N . TRP A 1 393 ? -16.302 4.641 -23.245 1.00 90.00 393 TRP A N 1
ATOM 3116 C CA . TRP A 1 393 ? -15.455 3.588 -22.681 1.00 90.00 393 TRP A CA 1
ATOM 3117 C C . TRP A 1 393 ? -16.027 2.980 -21.390 1.00 90.00 393 TRP A C 1
ATOM 3119 O O . TRP A 1 393 ? -15.808 1.801 -21.143 1.00 90.00 393 TRP A O 1
ATOM 3129 N N . ILE A 1 394 ? -16.803 3.729 -20.595 1.00 89.75 394 ILE A N 1
ATOM 3130 C CA . ILE A 1 394 ? -17.324 3.266 -19.293 1.00 89.75 394 ILE A CA 1
ATOM 3131 C C . ILE A 1 394 ? -18.224 2.032 -19.442 1.00 89.75 394 ILE A C 1
ATOM 3133 O O . ILE A 1 394 ? -18.237 1.157 -18.579 1.00 89.75 394 ILE A O 1
ATOM 3137 N N . THR A 1 395 ? -18.994 1.958 -20.527 1.00 88.69 395 THR A N 1
ATOM 3138 C CA . THR A 1 395 ? -19.961 0.876 -20.766 1.00 88.69 395 THR A CA 1
ATOM 3139 C C . THR A 1 395 ? -19.412 -0.235 -21.655 1.00 88.69 395 THR A C 1
ATOM 3141 O O . THR A 1 395 ? -20.089 -1.241 -21.879 1.00 88.69 395 THR A O 1
ATOM 3144 N N . LYS A 1 396 ? -18.194 -0.065 -22.174 1.00 92.12 396 LYS A N 1
ATOM 3145 C CA . LYS A 1 396 ? -17.543 -1.017 -23.069 1.00 92.12 396 LYS A CA 1
ATOM 3146 C C . LYS A 1 396 ? -16.776 -2.068 -22.276 1.00 92.12 396 LYS A C 1
ATOM 3148 O O . LYS A 1 396 ? -16.348 -1.855 -21.146 1.00 92.12 396 LYS A O 1
ATOM 3153 N N . GLN A 1 397 ? -16.600 -3.229 -22.895 1.00 92.62 397 GLN A N 1
ATOM 3154 C CA . GLN A 1 397 ? -15.719 -4.277 -22.391 1.00 92.62 397 GLN A CA 1
ATOM 3155 C C . GLN A 1 397 ? -14.467 -4.297 -23.249 1.00 92.62 397 GLN A C 1
ATOM 3157 O O . GLN A 1 397 ? -14.579 -4.242 -24.469 1.00 92.62 397 GLN A O 1
ATOM 3162 N N . PHE A 1 398 ? -13.302 -4.423 -22.626 1.00 95.12 398 PHE A N 1
ATOM 3163 C CA . PHE A 1 398 ? -12.030 -4.414 -23.334 1.00 95.12 398 PHE A CA 1
ATOM 3164 C C . PHE A 1 398 ? -11.276 -5.722 -23.127 1.00 95.12 398 PHE A C 1
ATOM 3166 O O . PHE A 1 398 ? -11.335 -6.323 -22.050 1.00 95.12 398 PHE A O 1
ATOM 3173 N N . LEU A 1 399 ? -10.596 -6.177 -24.175 1.00 96.00 399 LEU A N 1
ATOM 3174 C CA . LEU A 1 399 ? -9.826 -7.417 -24.204 1.00 96.00 399 LEU A CA 1
ATOM 3175 C C . LEU A 1 399 ? -8.413 -7.155 -24.709 1.00 96.00 399 LEU A C 1
ATOM 3177 O O . LEU A 1 399 ? -8.202 -6.295 -25.561 1.00 96.00 399 LEU A O 1
ATOM 3181 N N . LEU A 1 400 ? -7.465 -7.953 -24.225 1.00 96.75 400 LEU A N 1
ATOM 3182 C CA . LEU A 1 400 ? -6.119 -8.001 -24.777 1.00 96.75 400 LEU A CA 1
ATOM 3183 C C . LEU A 1 400 ? -6.107 -8.862 -26.046 1.00 96.75 400 LEU A C 1
ATOM 3185 O O . LEU A 1 400 ? -6.526 -10.026 -26.003 1.00 96.75 400 LEU A O 1
ATOM 3189 N N . ALA A 1 401 ? -5.613 -8.310 -27.152 1.00 95.81 401 ALA A N 1
ATOM 3190 C CA . ALA A 1 401 ? -5.606 -8.963 -28.456 1.00 95.81 401 ALA A CA 1
ATOM 3191 C C . ALA A 1 401 ? -4.211 -8.970 -29.096 1.00 95.81 401 ALA A C 1
ATOM 3193 O O . ALA A 1 401 ? -3.499 -7.966 -29.077 1.00 95.81 401 ALA A O 1
ATOM 3194 N N . THR A 1 402 ? -3.846 -10.095 -29.710 1.00 95.00 402 THR A N 1
ATOM 3195 C CA . THR A 1 402 ? -2.641 -10.257 -30.534 1.00 95.00 402 THR A CA 1
ATOM 3196 C C . THR A 1 402 ? -2.947 -10.012 -32.011 1.00 95.00 402 THR A C 1
ATOM 3198 O O . THR A 1 402 ? -4.108 -10.049 -32.446 1.00 95.00 402 THR A O 1
ATOM 3201 N N . HIS A 1 403 ? -1.900 -9.757 -32.799 1.00 91.81 403 HIS A N 1
ATOM 3202 C CA . HIS A 1 403 ? -1.962 -9.688 -34.264 1.00 91.81 403 HIS A CA 1
ATOM 3203 C C . HIS A 1 403 ? -2.983 -8.679 -34.796 1.00 91.81 403 HIS A C 1
ATOM 3205 O O . HIS A 1 403 ? -3.781 -8.979 -35.684 1.00 91.81 403 HIS A O 1
ATOM 3211 N N . ASN A 1 404 ? -3.019 -7.493 -34.190 1.00 86.12 404 ASN A N 1
ATOM 3212 C CA . ASN A 1 404 ? -3.949 -6.447 -34.594 1.00 86.12 404 ASN A CA 1
ATOM 3213 C C . ASN A 1 404 ? -3.468 -5.735 -35.867 1.00 86.12 404 ASN A C 1
ATOM 3215 O O . ASN A 1 404 ? -2.323 -5.292 -35.942 1.00 86.12 404 ASN A O 1
ATOM 3219 N N . GLU A 1 405 ? -4.360 -5.602 -36.848 1.00 87.00 405 GLU A N 1
ATOM 3220 C CA . GLU A 1 405 ? -4.125 -4.824 -38.069 1.00 87.00 405 GLU A CA 1
ATOM 3221 C C . GLU A 1 405 ? -4.197 -3.310 -37.807 1.00 87.00 405 GLU A C 1
ATOM 3223 O O . GLU A 1 405 ? -3.529 -2.539 -38.496 1.00 87.00 405 GLU A O 1
ATOM 3228 N N . LYS A 1 406 ? -4.957 -2.883 -36.784 1.00 87.81 406 LYS A N 1
ATOM 3229 C CA . LYS A 1 406 ? -5.059 -1.489 -36.332 1.00 87.81 406 LYS A CA 1
ATOM 3230 C C . LYS A 1 406 ? -3.676 -0.982 -35.940 1.00 87.81 406 LYS A C 1
ATOM 3232 O O . LYS A 1 406 ? -3.025 -1.576 -35.078 1.00 87.81 406 LYS A O 1
ATOM 3237 N N . ASP A 1 407 ? -3.242 0.098 -36.582 1.00 85.88 407 ASP A N 1
ATOM 3238 C CA . ASP A 1 407 ? -2.016 0.807 -36.216 1.00 85.88 407 ASP A CA 1
ATOM 3239 C C . ASP A 1 407 ? -2.170 1.542 -34.875 1.00 85.88 407 ASP A C 1
ATOM 3241 O O . ASP A 1 407 ? -3.281 1.681 -34.359 1.00 85.88 407 ASP A O 1
ATOM 3245 N N . PHE A 1 408 ? -1.062 1.992 -34.295 1.00 88.38 408 PHE A N 1
ATOM 3246 C CA . PHE A 1 408 ? -1.069 2.654 -32.991 1.00 88.38 408 PHE A CA 1
ATOM 3247 C C . PHE A 1 408 ? -0.151 3.871 -32.951 1.00 88.38 408 PHE A C 1
ATOM 3249 O O . PHE A 1 408 ? 0.856 3.946 -33.661 1.00 88.38 408 PHE A O 1
ATOM 3256 N N . HIS A 1 409 ? -0.484 4.816 -32.074 1.00 86.19 409 HIS A N 1
ATOM 3257 C CA . HIS A 1 409 ? 0.348 5.980 -31.819 1.00 86.19 409 HIS A CA 1
ATOM 3258 C C . HIS A 1 409 ? 1.277 5.739 -30.632 1.00 86.19 409 HIS A C 1
ATOM 3260 O O . HIS A 1 409 ? 0.997 4.968 -29.717 1.00 86.19 409 HIS A O 1
ATOM 3266 N N . ARG A 1 410 ? 2.437 6.395 -30.676 1.00 85.81 410 ARG A N 1
ATOM 3267 C CA . ARG A 1 410 ? 3.416 6.375 -29.590 1.00 85.81 410 ARG A CA 1
ATOM 3268 C C . ARG A 1 410 ? 3.458 7.749 -28.972 1.00 85.81 410 ARG A C 1
ATOM 3270 O O . ARG A 1 410 ? 3.587 8.730 -29.699 1.00 85.81 410 ARG A O 1
ATOM 3277 N N . HIS A 1 411 ? 3.414 7.781 -27.650 1.00 87.62 411 HIS A N 1
ATOM 3278 C CA . HIS A 1 411 ? 3.424 9.021 -26.895 1.00 87.62 411 HIS A CA 1
ATOM 3279 C C . HIS A 1 411 ? 4.810 9.254 -26.297 1.00 87.62 411 HIS A C 1
ATOM 3281 O O . HIS A 1 411 ? 5.154 8.594 -25.308 1.00 87.62 411 HIS A O 1
ATOM 3287 N N . PRO A 1 412 ? 5.645 10.135 -26.888 1.00 89.81 412 PRO A N 1
ATOM 3288 C CA . PRO A 1 412 ? 6.866 10.591 -26.234 1.00 89.81 412 PRO A CA 1
ATOM 3289 C C . PRO A 1 412 ? 6.551 11.281 -24.910 1.00 89.81 412 PRO A C 1
ATOM 3291 O O . PRO A 1 412 ? 5.463 11.813 -24.713 1.00 89.81 412 PRO A O 1
ATOM 3294 N N . ILE A 1 413 ? 7.538 11.333 -24.013 1.00 88.81 413 ILE A N 1
ATOM 3295 C CA . ILE A 1 413 ? 7.390 11.993 -22.707 1.00 88.81 413 ILE A CA 1
ATOM 3296 C C . ILE A 1 413 ? 6.914 13.452 -22.833 1.00 88.81 413 ILE A C 1
ATOM 3298 O O . ILE A 1 413 ? 6.199 13.959 -21.970 1.00 88.81 413 ILE A O 1
ATOM 3302 N N . SER A 1 414 ? 7.254 14.118 -23.942 1.00 87.69 414 SER A N 1
ATOM 3303 C CA . SER A 1 414 ? 6.813 15.477 -24.260 1.00 87.69 414 SER A CA 1
ATOM 3304 C C . SER A 1 414 ? 5.296 15.616 -24.370 1.00 87.69 414 SER A C 1
ATOM 3306 O O . SER A 1 414 ? 4.778 16.671 -24.007 1.00 87.69 414 SER A O 1
ATOM 3308 N N . ASP A 1 415 ? 4.582 14.567 -24.789 1.00 88.12 415 ASP A N 1
ATOM 3309 C CA . ASP A 1 415 ? 3.114 14.566 -24.864 1.00 88.12 415 ASP A CA 1
ATOM 3310 C C . ASP A 1 415 ? 2.477 14.689 -23.479 1.00 88.12 415 ASP A C 1
ATOM 3312 O O . ASP A 1 415 ? 1.314 15.057 -23.374 1.00 88.12 415 ASP A O 1
ATOM 3316 N N . PHE A 1 416 ? 3.232 14.409 -22.412 1.00 88.06 416 PHE A N 1
ATOM 3317 C CA . PHE A 1 416 ? 2.781 14.498 -21.026 1.00 88.06 416 PHE A CA 1
ATOM 3318 C C . PHE A 1 416 ? 3.296 15.751 -20.308 1.00 88.06 416 PHE A C 1
ATOM 3320 O O . PHE A 1 416 ? 2.947 15.974 -19.150 1.00 88.06 416 PHE A O 1
ATOM 3327 N N . SER A 1 417 ? 4.131 16.560 -20.967 1.00 86.94 417 SER A N 1
ATOM 3328 C CA . SER A 1 417 ? 4.923 17.625 -20.335 1.00 86.94 417 SER A CA 1
ATOM 3329 C C . SER A 1 417 ? 4.102 18.643 -19.540 1.00 86.94 417 SER A C 1
ATOM 3331 O O . SER A 1 417 ? 4.555 19.076 -18.484 1.00 86.94 417 SER A O 1
ATOM 3333 N N . GLU A 1 418 ? 2.879 18.962 -19.974 1.00 87.44 418 GLU A N 1
ATOM 3334 C CA . GLU A 1 418 ? 1.975 19.884 -19.267 1.00 87.44 418 GLU A CA 1
ATOM 3335 C C . GLU A 1 418 ? 1.598 19.409 -17.854 1.00 87.44 418 GLU A C 1
ATOM 3337 O O . GLU A 1 418 ? 1.280 20.222 -16.985 1.00 87.44 418 GLU A O 1
ATOM 3342 N N . TRP A 1 419 ? 1.652 18.098 -17.608 1.00 87.38 419 TRP A N 1
ATOM 3343 C CA . TRP A 1 419 ? 1.282 17.482 -16.333 1.00 87.38 419 TRP A CA 1
ATOM 3344 C C . TRP A 1 419 ? 2.486 16.984 -15.527 1.00 87.38 419 TRP A C 1
ATOM 3346 O O . TRP A 1 419 ? 2.316 16.560 -14.381 1.00 87.38 419 TRP A O 1
ATOM 3356 N N . ILE A 1 420 ? 3.696 17.035 -16.093 1.00 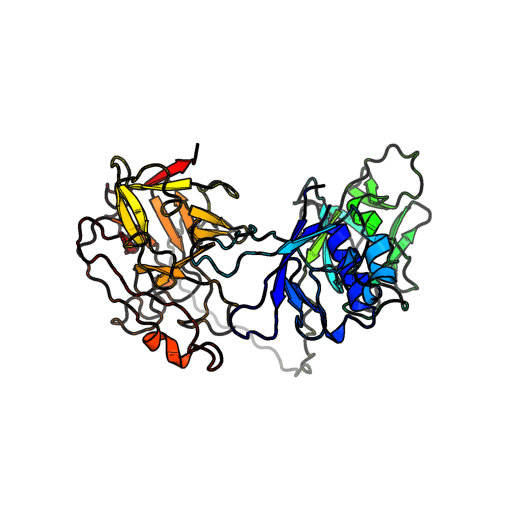86.88 420 ILE A N 1
ATOM 3357 C CA . ILE A 1 420 ? 4.921 16.651 -15.389 1.00 86.88 420 ILE A CA 1
ATOM 3358 C C . ILE A 1 420 ? 5.369 17.831 -14.517 1.00 86.88 420 ILE A C 1
ATOM 3360 O O . ILE A 1 420 ? 5.629 18.918 -15.037 1.00 86.88 420 ILE A O 1
ATOM 3364 N N . PRO A 1 421 ? 5.513 17.653 -13.191 1.00 84.00 421 PRO A N 1
ATOM 3365 C CA . PRO A 1 421 ? 6.064 18.698 -12.342 1.00 84.00 421 PRO A CA 1
ATOM 3366 C C . PRO A 1 421 ? 7.462 19.110 -12.817 1.00 84.00 421 PRO A C 1
ATOM 3368 O O . PRO A 1 421 ? 8.319 18.264 -13.071 1.00 84.00 421 PRO A O 1
ATOM 3371 N N . THR A 1 422 ? 7.719 20.415 -12.888 1.00 83.56 422 THR A N 1
ATOM 3372 C CA . THR A 1 422 ? 8.957 20.979 -13.461 1.00 83.56 422 THR A CA 1
ATOM 3373 C C . THR A 1 422 ? 10.241 20.477 -12.801 1.00 83.56 422 THR A C 1
ATOM 3375 O O . THR A 1 422 ? 11.268 20.396 -13.462 1.00 83.56 422 THR A O 1
ATOM 3378 N N . HIS A 1 423 ? 10.183 20.099 -11.522 1.00 80.75 423 HIS A N 1
ATOM 3379 C CA . HIS A 1 423 ? 11.317 19.539 -10.784 1.00 80.75 423 HIS A CA 1
ATOM 3380 C C . HIS A 1 423 ? 11.632 18.074 -11.132 1.00 80.75 423 HIS A C 1
ATOM 3382 O O . HIS A 1 423 ? 12.620 17.554 -10.635 1.00 80.75 423 HIS A O 1
ATOM 3388 N N . ILE A 1 424 ? 10.799 17.408 -11.941 1.00 78.19 424 ILE A N 1
ATOM 3389 C CA . ILE A 1 424 ? 10.965 16.003 -12.357 1.00 78.19 424 ILE A CA 1
ATOM 3390 C C . ILE A 1 424 ? 11.235 15.902 -13.873 1.00 78.19 424 ILE A C 1
ATOM 3392 O O . ILE A 1 424 ? 11.783 14.914 -14.346 1.00 78.19 424 ILE A O 1
ATOM 3396 N N . ALA A 1 425 ? 10.891 16.933 -14.654 1.00 71.06 425 ALA A N 1
ATOM 3397 C CA . ALA A 1 425 ? 10.849 16.896 -16.121 1.00 71.06 425 ALA A CA 1
ATOM 3398 C C . ALA A 1 425 ? 12.183 16.590 -16.845 1.00 71.06 425 ALA A C 1
ATOM 3400 O O . ALA A 1 425 ? 12.155 16.331 -18.045 1.00 71.06 425 ALA A O 1
ATOM 3401 N N . GLY A 1 426 ? 13.329 16.609 -16.154 1.00 71.19 426 GLY A N 1
ATOM 3402 C CA . GLY A 1 426 ? 14.648 16.299 -16.727 1.00 71.19 426 GLY A CA 1
ATOM 3403 C C . GLY A 1 426 ? 15.205 14.911 -16.400 1.00 71.19 426 GLY A C 1
ATOM 3404 O O . GLY A 1 426 ? 16.116 14.461 -17.088 1.00 71.19 426 GLY A O 1
ATOM 3405 N N . ASP A 1 427 ? 14.650 14.221 -15.401 1.00 74.50 427 ASP A N 1
ATOM 3406 C CA . ASP A 1 427 ? 15.330 13.084 -14.758 1.00 74.50 427 ASP A CA 1
ATOM 3407 C C . ASP A 1 427 ? 14.638 11.736 -15.002 1.00 74.50 427 ASP A C 1
ATOM 3409 O O . ASP A 1 427 ? 15.033 10.716 -14.440 1.00 74.50 427 ASP A O 1
ATOM 3413 N N . ILE A 1 428 ? 13.583 11.708 -15.821 1.00 78.94 428 ILE A N 1
ATOM 3414 C CA . ILE A 1 428 ? 12.779 10.501 -16.034 1.00 78.94 428 ILE A CA 1
ATOM 3415 C C . ILE A 1 428 ? 13.300 9.761 -17.268 1.00 78.94 428 ILE A C 1
ATOM 3417 O O . ILE A 1 428 ? 13.079 10.231 -18.389 1.00 78.94 428 ILE A O 1
ATOM 3421 N N . PRO A 1 429 ? 13.956 8.597 -17.109 1.00 85.69 429 PRO A N 1
ATOM 3422 C CA . PRO A 1 429 ? 14.291 7.758 -18.246 1.00 85.69 429 PRO A CA 1
ATOM 3423 C C . PRO A 1 429 ? 12.989 7.254 -18.877 1.00 85.69 429 PRO A C 1
ATOM 3425 O O . PRO A 1 429 ? 12.212 6.538 -18.243 1.00 85.69 429 PRO A O 1
ATOM 3428 N N . TYR A 1 430 ? 12.751 7.651 -20.126 1.00 89.06 430 TYR A N 1
ATOM 3429 C CA . TYR A 1 430 ? 11.541 7.325 -20.874 1.00 89.06 430 TYR A CA 1
ATOM 3430 C C . TYR A 1 430 ? 11.909 6.867 -22.285 1.00 89.06 430 TYR A C 1
ATOM 3432 O O . TYR A 1 430 ? 12.617 7.573 -23.006 1.00 89.06 430 TYR A O 1
ATOM 3440 N N . ASP A 1 431 ? 11.426 5.696 -22.685 1.00 90.56 431 ASP A N 1
ATOM 3441 C CA . ASP A 1 431 ? 11.702 5.085 -23.983 1.00 90.56 431 ASP A CA 1
ATOM 3442 C C . ASP A 1 431 ? 10.389 4.808 -24.720 1.00 90.56 431 ASP A C 1
ATOM 3444 O O . ASP A 1 431 ? 9.461 4.236 -24.165 1.00 90.56 431 ASP A O 1
ATOM 3448 N N . THR A 1 432 ? 10.313 5.204 -25.989 1.00 89.00 432 THR A N 1
ATOM 3449 C CA . THR A 1 432 ? 9.151 4.953 -26.864 1.00 89.00 432 THR A CA 1
ATOM 3450 C C . THR A 1 432 ? 9.422 3.874 -27.904 1.00 89.00 432 THR A C 1
ATOM 3452 O O . THR A 1 432 ? 8.714 3.769 -28.912 1.00 89.00 432 THR A O 1
ATOM 3455 N N . SER A 1 433 ? 10.474 3.082 -27.715 1.00 87.88 433 SER A N 1
ATOM 3456 C CA . SER A 1 433 ? 10.786 1.960 -28.587 1.00 87.88 433 SER A CA 1
ATOM 3457 C C . SER A 1 433 ? 9.617 0.974 -28.622 1.00 87.88 433 SER A C 1
ATOM 3459 O O . SER A 1 433 ? 8.993 0.653 -27.610 1.00 87.88 433 SER A O 1
ATOM 3461 N N . ALA A 1 434 ? 9.280 0.543 -29.832 1.00 87.25 434 ALA A N 1
ATOM 3462 C CA . ALA A 1 434 ? 8.026 -0.130 -30.124 1.00 87.25 434 ALA A CA 1
ATOM 3463 C C . ALA A 1 434 ? 8.185 -1.062 -31.319 1.00 87.25 434 ALA A C 1
ATOM 3465 O O . ALA A 1 434 ? 8.957 -0.783 -32.243 1.00 87.25 434 ALA A O 1
ATOM 3466 N N . HIS A 1 435 ? 7.416 -2.147 -31.322 1.00 84.12 435 HIS A N 1
ATOM 3467 C CA . HIS A 1 435 ? 7.432 -3.111 -32.410 1.00 84.12 435 HIS A CA 1
ATOM 3468 C C . HIS A 1 435 ? 6.223 -2.903 -33.326 1.00 84.12 435 HIS A C 1
ATOM 3470 O O . HIS A 1 435 ? 5.099 -3.286 -33.010 1.00 84.12 435 HIS A O 1
ATOM 3476 N N . HIS A 1 436 ? 6.448 -2.317 -34.504 1.00 86.38 436 HIS A N 1
ATOM 3477 C CA . HIS A 1 436 ? 5.362 -2.028 -35.447 1.00 86.38 436 HIS A CA 1
ATOM 3478 C C . HIS A 1 436 ? 4.900 -3.248 -36.258 1.00 86.38 436 HIS A C 1
ATOM 3480 O O . HIS A 1 436 ? 3.845 -3.180 -36.882 1.00 86.38 436 HIS A O 1
ATOM 3486 N N . SER A 1 437 ? 5.631 -4.368 -36.267 1.00 91.69 437 SER A N 1
ATOM 3487 C CA . SER A 1 437 ? 5.166 -5.565 -36.989 1.00 91.69 437 SER A CA 1
ATOM 3488 C C . SER A 1 437 ? 3.899 -6.142 -36.358 1.00 91.69 437 SER A C 1
ATOM 3490 O O . SER A 1 437 ? 3.858 -6.366 -35.148 1.00 91.69 437 SER A O 1
ATOM 3492 N N . VAL A 1 438 ? 2.905 -6.436 -37.199 1.00 90.44 438 VAL A N 1
ATOM 3493 C CA . VAL A 1 438 ? 1.623 -7.048 -36.814 1.00 90.44 438 VAL A CA 1
ATOM 3494 C C . VAL A 1 438 ? 1.836 -8.376 -36.082 1.00 90.44 438 VAL A C 1
ATOM 3496 O O . VAL A 1 438 ? 1.148 -8.645 -35.102 1.00 90.44 438 VAL A O 1
ATOM 3499 N N . ASP A 1 439 ? 2.836 -9.167 -36.474 1.00 91.25 439 ASP A N 1
ATOM 3500 C CA . ASP A 1 439 ? 3.104 -10.486 -35.882 1.00 91.25 439 ASP A CA 1
ATOM 3501 C C . ASP A 1 439 ? 3.454 -10.428 -34.390 1.00 91.25 439 ASP A C 1
ATOM 3503 O O . ASP A 1 439 ? 3.222 -11.385 -33.661 1.00 91.25 439 ASP A O 1
ATOM 3507 N N . TRP A 1 440 ? 3.972 -9.295 -33.920 1.00 92.25 440 TRP A N 1
ATOM 3508 C CA . TRP A 1 440 ? 4.420 -9.130 -32.536 1.00 92.25 440 TRP A CA 1
ATOM 3509 C C . TRP A 1 440 ? 3.570 -8.130 -31.755 1.00 92.25 440 TRP A C 1
ATOM 3511 O O . TRP A 1 440 ? 3.860 -7.822 -30.599 1.00 92.25 440 TRP A O 1
ATOM 3521 N N . ARG A 1 441 ? 2.521 -7.596 -32.385 1.00 94.25 441 ARG A N 1
ATOM 3522 C CA . ARG A 1 441 ? 1.717 -6.511 -31.837 1.00 94.25 441 ARG A CA 1
ATOM 3523 C C . ARG A 1 441 ? 0.677 -7.044 -30.859 1.00 94.25 441 ARG A C 1
ATOM 3525 O O . ARG A 1 441 ? -0.077 -7.965 -31.182 1.00 94.25 441 ARG A O 1
ATOM 3532 N N . VAL A 1 442 ? 0.597 -6.396 -29.701 1.00 95.94 442 VAL A N 1
ATOM 3533 C CA . VAL A 1 442 ? -0.449 -6.609 -28.698 1.00 95.94 442 VAL A CA 1
ATOM 3534 C C . VAL A 1 442 ? -1.114 -5.269 -28.407 1.00 95.94 442 VAL A C 1
ATOM 3536 O O . VAL A 1 442 ? -0.422 -4.306 -28.088 1.00 95.94 442 VAL A O 1
ATOM 3539 N N . LEU A 1 443 ? -2.439 -5.207 -28.540 1.00 95.31 443 LEU A N 1
ATOM 3540 C CA . LEU A 1 443 ? -3.244 -4.010 -28.281 1.00 95.31 443 LEU A CA 1
ATOM 3541 C C . LEU A 1 443 ? -4.477 -4.362 -27.448 1.00 95.31 443 LEU A C 1
ATOM 3543 O O . LEU A 1 443 ? -4.891 -5.523 -27.370 1.00 95.31 443 LEU A O 1
ATOM 3547 N N . VAL A 1 444 ? -5.081 -3.340 -26.852 1.00 94.75 444 VAL A N 1
ATOM 3548 C CA . VAL A 1 444 ? -6.395 -3.429 -26.223 1.00 94.75 444 VAL A CA 1
ATOM 3549 C C . VAL A 1 444 ? -7.484 -3.140 -27.250 1.00 94.75 444 VAL A C 1
ATOM 3551 O O . VAL A 1 444 ? -7.417 -2.179 -28.005 1.00 94.75 444 VAL A O 1
ATOM 3554 N N . GLU A 1 445 ? -8.502 -3.992 -27.302 1.00 92.56 445 GLU A N 1
ATOM 3555 C CA . GLU A 1 445 ? -9.621 -3.850 -28.231 1.00 92.56 445 GLU A CA 1
ATOM 3556 C C . GLU A 1 445 ? -10.956 -3.856 -27.485 1.00 92.56 445 GLU A C 1
ATOM 3558 O O . GLU A 1 445 ? -11.143 -4.574 -26.499 1.00 92.56 445 GLU A O 1
ATOM 3563 N N . GLU A 1 446 ? -11.925 -3.096 -27.997 1.00 92.06 446 GLU A N 1
ATOM 3564 C CA . GLU A 1 446 ? -13.318 -3.223 -27.581 1.00 92.06 446 GLU A CA 1
ATOM 3565 C C . GLU A 1 446 ? -13.863 -4.601 -27.978 1.00 92.06 446 GLU A C 1
ATOM 3567 O O . GLU A 1 446 ? -13.823 -5.026 -29.137 1.00 92.06 446 GLU A O 1
ATOM 3572 N N . ARG A 1 447 ? -14.456 -5.295 -27.010 1.00 86.62 447 ARG A N 1
ATOM 3573 C CA . ARG A 1 447 ? -15.140 -6.560 -27.227 1.00 86.62 447 ARG A CA 1
ATOM 3574 C C . ARG A 1 447 ? -16.405 -6.335 -28.045 1.00 86.62 447 ARG A C 1
ATOM 3576 O O . ARG A 1 447 ? -17.465 -6.007 -27.518 1.00 86.62 447 ARG A O 1
ATOM 3583 N N . THR A 1 448 ? -16.324 -6.621 -29.334 1.00 81.88 448 THR A N 1
ATOM 3584 C CA . THR A 1 448 ? -17.511 -6.809 -30.175 1.00 81.88 448 THR A CA 1
ATOM 3585 C C . THR A 1 448 ? -17.998 -8.262 -30.104 1.00 81.88 448 THR A C 1
ATOM 3587 O O . THR A 1 448 ? -17.277 -9.161 -29.660 1.00 81.88 448 THR A O 1
ATOM 3590 N N . ARG A 1 449 ? -19.227 -8.530 -30.572 1.00 69.88 449 ARG A N 1
ATOM 3591 C CA . ARG A 1 449 ? -19.841 -9.879 -30.577 1.00 69.88 449 ARG A CA 1
ATOM 3592 C C . ARG A 1 449 ? -19.012 -10.944 -31.316 1.00 69.88 449 ARG A C 1
ATOM 3594 O O . ARG A 1 449 ? -19.280 -12.129 -31.149 1.00 69.88 449 ARG A O 1
ATOM 3601 N N . HIS A 1 450 ? -18.021 -10.536 -32.110 1.00 60.44 450 HIS A N 1
ATOM 3602 C CA . HIS A 1 450 ? -17.193 -11.418 -32.932 1.00 60.44 450 HIS A CA 1
ATOM 3603 C C . HIS A 1 450 ? -15.833 -11.777 -32.308 1.00 60.44 450 HIS A C 1
ATOM 3605 O O . HIS A 1 450 ? -15.138 -12.642 -32.841 1.00 60.44 450 HIS A O 1
ATOM 3611 N N . PHE A 1 451 ? -15.448 -11.180 -31.172 1.00 60.56 451 PHE A N 1
ATOM 3612 C CA . PHE A 1 451 ? -14.138 -11.424 -30.558 1.00 60.56 451 PHE A CA 1
ATOM 3613 C C . PHE A 1 451 ? -14.203 -12.485 -29.449 1.00 60.56 451 PHE A C 1
ATOM 3615 O O . PHE A 1 451 ? -14.533 -12.222 -28.292 1.00 60.56 451 PHE A O 1
ATOM 3622 N N . GLY A 1 452 ? -13.858 -13.714 -29.834 1.00 60.56 452 GLY A N 1
ATOM 3623 C CA . GLY A 1 452 ? -13.667 -14.877 -28.955 1.00 60.56 452 GLY A CA 1
ATOM 3624 C C . GLY A 1 452 ? -12.742 -15.938 -29.567 1.00 60.56 452 GLY A C 1
ATOM 3625 O O . GLY A 1 452 ? -12.870 -17.118 -29.262 1.00 60.56 452 GLY A O 1
ATOM 3626 N N . GLY A 1 453 ? -11.869 -15.529 -30.493 1.00 80.69 453 GLY A N 1
ATOM 3627 C CA . GLY A 1 453 ? -10.997 -16.421 -31.260 1.00 80.69 453 GLY A CA 1
ATOM 3628 C C . GLY A 1 453 ? -9.575 -16.534 -30.702 1.00 80.69 453 GLY A C 1
ATOM 3629 O O . GLY A 1 453 ? -9.260 -16.032 -29.624 1.00 80.69 453 GLY A O 1
ATOM 3630 N N . LYS A 1 454 ? -8.686 -17.158 -31.487 1.00 86.94 454 LYS A N 1
ATOM 3631 C CA . LYS A 1 454 ? -7.269 -17.362 -31.129 1.00 86.94 454 LYS A CA 1
ATOM 3632 C C . LYS A 1 454 ? -6.551 -16.067 -30.712 1.00 86.94 454 LYS A C 1
ATOM 3634 O O . LYS A 1 454 ? -5.803 -16.095 -29.751 1.00 86.94 454 LYS A O 1
ATOM 3639 N N . ARG A 1 455 ? -6.858 -14.937 -31.364 1.00 91.38 455 ARG A N 1
ATOM 3640 C CA . ARG A 1 455 ? -6.229 -13.621 -31.119 1.00 91.38 455 ARG A CA 1
ATOM 3641 C C . ARG A 1 455 ? -6.436 -13.057 -29.709 1.00 91.38 455 ARG A C 1
ATOM 3643 O O . ARG A 1 455 ? -5.669 -12.210 -29.283 1.00 91.38 455 ARG A O 1
ATOM 3650 N N . THR A 1 456 ? -7.480 -13.472 -28.994 1.00 90.44 456 THR A N 1
ATOM 3651 C CA . THR A 1 456 ? -7.757 -13.005 -27.621 1.00 90.44 456 THR A CA 1
ATOM 3652 C C . THR A 1 456 ? -7.602 -14.118 -26.591 1.00 90.44 456 THR A C 1
ATOM 3654 O O . THR A 1 456 ? -8.095 -14.000 -25.469 1.00 90.44 456 THR A O 1
ATOM 3657 N N . SER A 1 457 ? -6.948 -15.216 -26.981 1.00 94.94 457 SER A N 1
ATOM 3658 C CA . SER A 1 457 ? -6.755 -16.396 -26.148 1.00 94.94 457 SER A CA 1
ATOM 3659 C C . SER A 1 457 ? -5.357 -16.403 -25.531 1.00 94.94 457 SER A C 1
ATOM 3661 O O . SER A 1 457 ? -4.354 -16.423 -26.238 1.00 94.94 457 SER A O 1
ATOM 3663 N N . TRP A 1 458 ? -5.308 -16.456 -24.206 1.00 97.06 458 TRP A N 1
ATOM 3664 C CA . TRP A 1 458 ? -4.101 -16.375 -23.391 1.00 97.06 458 TRP A CA 1
ATOM 3665 C C . TRP A 1 458 ? -4.023 -17.538 -22.397 1.00 97.06 458 TRP A C 1
ATOM 3667 O O . TRP A 1 458 ? -5.041 -18.137 -22.026 1.00 97.06 458 TRP A O 1
ATOM 3677 N N . GLU A 1 459 ? -2.809 -17.829 -21.945 1.00 96.56 459 GLU A N 1
ATOM 3678 C CA . GLU A 1 459 ? -2.486 -18.789 -20.891 1.00 96.56 459 GLU A CA 1
ATOM 3679 C C . GLU A 1 459 ? -1.599 -18.115 -19.838 1.00 96.56 459 GLU A C 1
ATOM 3681 O O . GLU A 1 459 ? -0.707 -17.332 -20.166 1.00 96.56 459 GLU A O 1
ATOM 3686 N N . ILE A 1 460 ? -1.868 -18.402 -18.563 1.00 96.25 460 ILE A N 1
ATOM 3687 C CA . ILE A 1 460 ? -1.039 -17.953 -17.442 1.00 96.25 460 ILE A CA 1
ATOM 3688 C C . ILE A 1 460 ? -0.152 -19.124 -17.040 1.00 96.25 460 ILE A C 1
ATOM 3690 O O . ILE A 1 460 ? -0.655 -20.173 -16.639 1.00 96.25 460 ILE A O 1
ATOM 3694 N N . VAL A 1 461 ? 1.158 -18.951 -17.181 1.00 94.50 461 VAL A N 1
ATOM 3695 C CA . VAL A 1 461 ? 2.145 -19.998 -16.899 1.00 94.50 461 VAL A CA 1
ATOM 3696 C C . VAL A 1 461 ? 2.860 -19.651 -15.603 1.00 94.50 461 VAL A C 1
ATOM 3698 O O . VAL A 1 461 ? 3.529 -18.622 -15.524 1.00 94.50 461 VAL A O 1
ATOM 3701 N N . ALA A 1 462 ? 2.717 -20.492 -14.581 1.00 90.94 462 ALA A N 1
ATOM 3702 C CA . ALA A 1 462 ? 3.412 -20.299 -13.313 1.00 90.94 462 ALA A CA 1
ATOM 3703 C C . ALA A 1 462 ? 4.935 -20.395 -13.496 1.00 90.94 462 ALA A C 1
ATOM 3705 O O . ALA A 1 462 ? 5.433 -21.189 -14.297 1.00 90.94 462 ALA A O 1
ATOM 3706 N N . VAL A 1 463 ? 5.677 -19.590 -12.737 1.00 87.50 463 VAL A N 1
ATOM 3707 C CA . VAL A 1 463 ? 7.139 -19.688 -12.671 1.00 87.50 463 VAL A CA 1
ATOM 3708 C C . VAL A 1 463 ? 7.485 -20.869 -11.763 1.00 87.50 463 VAL A C 1
ATOM 3710 O O . VAL A 1 463 ? 7.163 -20.843 -10.577 1.00 87.50 463 VAL A O 1
ATOM 3713 N N . SER A 1 464 ? 8.078 -21.915 -12.341 1.00 74.56 464 SER A N 1
ATOM 3714 C CA . SER A 1 464 ? 8.466 -23.158 -11.652 1.00 74.56 464 SER A CA 1
ATOM 3715 C C . SER A 1 464 ? 9.708 -23.020 -10.786 1.00 74.56 464 SER A C 1
ATOM 3717 O O . SER A 1 464 ? 10.660 -22.370 -11.284 1.00 74.56 464 SER A O 1
#

pLDDT: mean 84.26, std 17.55, range [29.2, 97.81]

Secondary structure (DSSP, 8-state):
---EEEEEEESS--TTPPEEEEEESSHHHHHHHHHHHHTSGGGGTEEEEETTEEEE-TTT--GGGTTTSGGGHHHHTTTTTTEEEEEE-TT-TT----PPP------BTTEEEEEEESS-TTEEEEEETTTTEEEEEESSPPEEEEEE-TTS-TT-B--TT-EEEEESSSS-EEEE-TTSBEEEESSPPP-EETTHHHHSSEEE-TTSBEEE--STT--S-B--EEEEE-PPP--------------------------------S--TTTTS-TT-EEEEEETTSSEEEEEGGG--SBTPBEEEEE--SS-GGGEEEE-TTS-EEETTT-PEEEEETTEEEEE---PPPSS--SSS-PPPEEEEETTEEEEE-SS-TT-STTSTTSSGGGGGGG--EEEEES--S------GGGGGGGS-TTTTTS--B-------GGG-EEEEE--TT--SGGG-EEEEE--